Protein AF-A0A7V5LDD0-F1 (afdb_monomer)

Foldseek 3Di:
DDPDQDPDPVDPRCVLDDDDDDDPVDDQVNVQVVQVPDPSHPGDDDDPDPDDQDDFLAPCAVVFLQCVLQPLSLLVVQPLFDQLAEEEQLEAFAQQDDPPDTDGQPQALQAFAFLCQLQPVNPSDDDPVSQPQDDRVPPVQTSLTRAAEPVVSHSHSHQCAAPCRFLSNFLQFQQQGATNPNYFYGHSLNRHHYRIYRQFDRPPPVRDRHCSLVSLLRCLVSPNQEYFDADWDWDADDVVSLVSVVNSLVSNYQAFYEQFFQQEEAQDPPRTGIPPLPHPRYAYEFEDDSVREGDNRTYDYPSNLAYGHFAQGWGAGHPNDIDGHGGSSSRRSNVRSLLSSLCSVVVPDRNVRSSVLQQQQFDFSCVVYVVRPPHTGHGRSSLSSVQAAWDKDWDDKAKAWPADPGPRFQEAQTKIFIWIKMARAGSHAKFAQKKKAKDWDDPQKAWPAGMDTPGIGGHRGMDGDDDPGTTMIHGHNPDDWAKTWIWIWIDTDVHDIDIDIDIDTHGAFLEEEEAQQLPDDCVVVVCVVCSVDRRDYYYHYCNVHNDDDLVVLLVHQEYEYEQAADLQSADPVNLVSVVSSVVSVHHYDYDYPCPCVRCVPDPSVVPPD

Nearest PDB structures (foldseek):
  1ak9-assembly1_A  TM=8.901E-01  e=6.822E-19  Bacillus amyloliquefaciens
  1sub-assembly1_A  TM=8.784E-01  e=2.883E-19  Bacillus amyloliquefaciens
  6dwq-assembly1_A  TM=8.585E-01  e=5.422E-19  Bacillus licheniformis
  6pak-assembly2_B  TM=8.800E-01  e=3.820E-18  Bacillus subtilis subsp. subtilis str. 168
  1sue-assembly1_A  TM=8.900E-01  e=1.137E-17  Bacillus amyloliquefaciens

Secondary structure (DSSP, 8-state):
--S---SSTTS--GGG--PPP--TTS-HHHHHHHHHTSTT-S----------------TTGGG-HHHHHTTHHHHHTT----TT-EEEEEES-B-EE-SSS-EE-TTSTTTB---TTT-SS-SS---STT--SS-SS-SS-TT-BTEEETTTTBS--B-SSSSSTTHHHHHHHHHH--TTSSSS---TTTT-EEEEEE-B-TT-TT--B-SHHHHHHHHHHTT-SEEEE---EEEE--HHHHHHHHHHHHHT-EEEEE--SS--B---TTSEEEETTTSTTEEEEEEE-TTSPBPTT--B-TT--EEEE-SSEEEEETTTEEEEE-SHHHHHHHHHHHHHHHHTTSTT--HHHHHHHHHHSSEE-GGG-TTSTT--EE--HHHHHHTTS--EEEEEE--EEEES-SSSS--TT-EEE--EEEEE-TTSPPEEEEEEEEE---TTEEEEE-EEEEEEE-TT-EEE--TTSS-EEEE-TT--SEEEEEEEEEEETTTEEEEEEEEEEES--SEEEEE-SSS-S-HHHHHHHHHTTT--EEEEEHHHH-SPPHHHHHT-SEEEEE-TT-SS-S-HHHHHHHHHHHHTT-EEEEE-SSHHHHSTTSHHHHHH-

Solvent-accessible surface area (backbone atoms only — not comparable to full-atom values): 32652 Å² total; per-residue (Å²): 123,67,93,64,77,57,94,48,87,89,47,81,54,62,65,80,63,76,92,81,87,75,66,87,92,55,57,68,68,68,49,29,56,60,42,47,73,34,96,88,42,92,70,55,75,91,75,75,83,84,68,77,80,56,70,70,60,17,71,40,38,93,66,33,64,59,45,67,74,23,30,38,40,60,19,45,71,75,47,58,34,29,75,87,37,28,34,18,39,42,36,37,9,33,38,53,48,83,88,88,58,93,42,64,34,87,44,34,78,87,9,52,32,64,39,70,61,39,38,72,84,66,80,89,69,94,58,76,87,41,68,79,80,49,45,74,73,70,83,82,54,54,50,32,35,45,27,39,12,69,62,77,72,38,43,61,26,45,17,89,59,46,90,62,60,24,52,24,20,24,30,46,19,34,16,21,10,30,44,60,69,64,43,56,43,57,12,56,8,24,36,17,15,36,34,33,20,13,17,48,39,55,82,44,92,81,64,51,79,43,66,51,59,59,36,47,40,49,29,25,75,74,61,20,46,27,34,28,32,58,57,72,46,78,38,66,87,53,67,72,58,51,51,38,53,54,46,19,46,73,66,60,22,29,39,25,11,16,35,38,66,76,50,40,80,56,74,54,90,82,55,53,38,42,36,61,13,61,41,87,84,35,46,7,16,18,16,16,34,97,84,56,33,65,31,80,41,30,14,45,26,92,48,33,71,35,26,26,58,12,50,73,43,56,23,39,25,54,85,73,38,70,45,70,46,67,34,11,39,47,5,12,19,35,51,39,8,41,50,42,28,43,35,54,77,50,70,83,60,48,59,68,54,49,49,51,46,46,57,60,35,21,45,77,38,31,90,70,28,70,93,44,82,70,51,44,35,34,53,26,39,16,53,38,56,66,21,73,45,57,42,80,42,80,79,47,72,50,79,43,71,79,42,69,92,77,84,86,62,53,46,66,64,21,28,39,30,53,48,46,28,38,30,29,41,68,63,27,26,60,31,38,70,23,30,46,30,57,44,70,84,54,91,43,57,42,71,73,40,37,68,42,77,74,40,69,48,48,41,55,37,71,46,76,60,67,93,85,70,53,39,28,34,34,32,34,80,80,55,69,71,41,75,50,58,36,35,44,36,39,35,26,68,94,76,46,75,48,77,45,81,45,77,44,66,38,32,79,39,52,31,34,40,35,42,50,35,78,80,64,71,60,60,58,63,53,49,57,60,37,67,76,40,98,58,55,57,47,79,45,49,34,80,82,72,42,82,81,53,65,73,63,59,61,68,32,56,30,37,38,41,34,12,38,78,38,92,69,53,70,49,77,64,54,44,50,52,52,48,56,34,45,75,68,76,37,42,76,46,80,46,56,46,63,51,69,74,74,43,55,87,39,68,55,42,72,75,78,107

pLDDT: mean 86.65, std 11.61, range [41.25, 98.88]

Radius of gyration: 33.55 Å; Cα contacts (8 Å, |Δi|>4): 1405; chains: 1; bounding box: 67×55×103 Å

Mean predicted aligned error: 12.32 Å

Sequence (609 aa):
HMETTPDDPTIPDLSRYYYVYFPAEFGPLALIEAYEDCENVQFAEPVPIMMPCYIPNDTRYRNQWHLDHCNLPDAWDVSHGSDEVVIGIVDSGLDMDIDGWFTIHEDFPQNLWINPEEDIDHDGEITFDDWDGEDNDDNGYIDDFYGWNFTRNSNWPDDIWGAEDGHGTHVAGIASAATDNETGVSGAGFNCKLMITAHFDPQDPDGGVLRAYEGVEYCADNGADVINMSWGRFGGYINSHADAIAYAIRQGAILFAGAGNDSVEDNRHDRQHFYPCAYEGVIGVGASDSDDHKANFSTWGDYTDLIAPGVSILSTFPRNDYRIEQGTSMSSPFAAGIGALMLSVEPDLSPSELLEWMQRTAVDISDLNEDYPGIVYRVDAGYLLQSTKPKWELTEWRTIEVEGDGDGIIERNEVISIPATFSNLEGYADAHNVTVRLVNDDPFIHIRTGEINIGDIRNGEELDLWEDQYPTFHISGNSPIHYTTFSLVVNSDEDWEVVFELPMTIRQPNYLLVDDDNGGNFETFYESNLMERPIVHDIWHIADDGLPSQDFLDSYNYIVWETGNDESPLTGEEQVLISNYLDQDGYLLLSGQYIGNDIGGTDFHQNYL

Structure (mmCIF, N/CA/C/O backbone):
data_AF-A0A7V5LDD0-F1
#
_entry.id   AF-A0A7V5LDD0-F1
#
loop_
_atom_site.group_PDB
_atom_site.id
_atom_site.type_symbol
_atom_site.label_atom_id
_atom_site.label_alt_id
_atom_site.label_comp_id
_atom_site.label_asym_id
_atom_site.label_entity_id
_atom_site.label_seq_id
_atom_site.pdbx_PDB_ins_code
_atom_site.Cartn_x
_atom_site.Cartn_y
_atom_site.Cartn_z
_atom_site.occupancy
_atom_site.B_iso_or_equiv
_atom_site.auth_seq_id
_atom_site.auth_comp_id
_atom_site.auth_asym_id
_atom_site.auth_atom_id
_atom_site.pdbx_PDB_model_num
ATOM 1 N N . HIS A 1 1 ? 0.522 -25.612 29.974 1.00 42.91 1 HIS A N 1
ATOM 2 C CA . HIS A 1 1 ? 0.727 -24.450 30.861 1.00 42.91 1 HIS A CA 1
ATOM 3 C C . HIS A 1 1 ? 1.620 -24.821 32.039 1.00 42.91 1 HIS A C 1
ATOM 5 O O . HIS A 1 1 ? 1.765 -26.012 32.303 1.00 42.91 1 HIS A O 1
ATOM 11 N N . MET A 1 2 ? 2.270 -23.827 32.667 1.00 41.25 2 MET A N 1
ATOM 12 C CA . MET A 1 2 ? 3.144 -24.004 33.838 1.00 41.25 2 MET A CA 1
ATOM 13 C C . MET A 1 2 ? 2.415 -24.775 34.949 1.00 41.25 2 MET A C 1
ATOM 15 O O . MET A 1 2 ? 1.278 -24.461 35.278 1.00 41.25 2 MET A O 1
ATOM 19 N N . GLU A 1 3 ? 3.068 -25.801 35.501 1.00 47.44 3 GLU A N 1
ATOM 20 C CA . GLU A 1 3 ? 2.470 -26.781 36.427 1.00 47.44 3 GLU A CA 1
ATOM 21 C C . GLU A 1 3 ? 2.329 -26.283 37.877 1.00 47.44 3 GLU A C 1
ATOM 23 O O . GLU A 1 3 ? 2.033 -27.072 38.775 1.00 47.44 3 GLU A O 1
ATOM 28 N N . THR A 1 4 ? 2.583 -25.004 38.145 1.00 55.66 4 THR A N 1
ATOM 29 C CA . THR A 1 4 ? 2.699 -24.505 39.517 1.00 55.66 4 THR A CA 1
ATOM 30 C C . THR A 1 4 ? 1.872 -23.252 39.722 1.00 55.66 4 THR A C 1
ATOM 32 O O . THR A 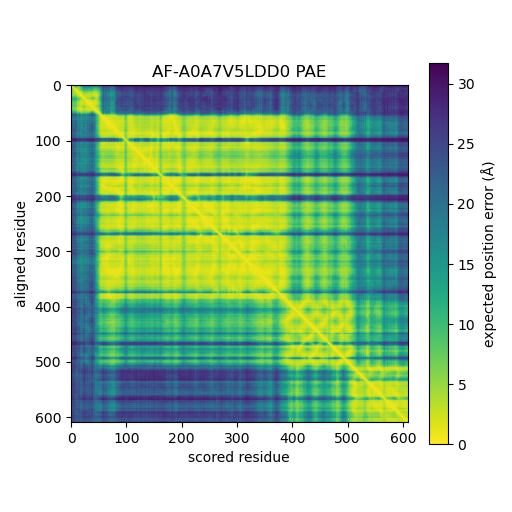1 4 ? 2.201 -22.199 39.179 1.00 55.66 4 THR A O 1
ATOM 35 N N . THR A 1 5 ? 0.846 -23.386 40.559 1.00 62.09 5 THR A N 1
ATOM 36 C CA . THR A 1 5 ? 0.141 -22.284 41.215 1.00 62.09 5 THR A CA 1
ATOM 37 C C . THR A 1 5 ? 1.171 -21.383 41.912 1.00 62.09 5 THR A C 1
ATOM 39 O O . THR A 1 5 ? 1.985 -21.907 42.683 1.00 62.09 5 THR A O 1
ATOM 42 N N . PRO A 1 6 ? 1.195 -20.068 41.646 1.00 61.16 6 PRO A N 1
ATOM 43 C CA . PRO A 1 6 ? 2.070 -19.143 42.358 1.00 61.16 6 PRO A CA 1
ATOM 44 C C . PRO A 1 6 ? 1.753 -19.134 43.863 1.00 61.16 6 PRO A C 1
ATOM 46 O O . PRO A 1 6 ? 0.590 -19.079 44.253 1.00 61.16 6 PRO A O 1
ATOM 49 N N . ASP A 1 7 ? 2.782 -19.173 44.718 1.00 68.19 7 ASP A N 1
ATOM 50 C CA . ASP A 1 7 ? 2.625 -19.004 46.178 1.00 68.19 7 ASP A CA 1
ATOM 51 C C . ASP A 1 7 ? 2.263 -17.551 46.559 1.00 68.19 7 ASP A C 1
ATOM 53 O O . ASP A 1 7 ? 1.817 -17.286 47.677 1.00 68.19 7 ASP A O 1
ATOM 57 N N . ASP A 1 8 ? 2.490 -16.612 45.637 1.00 65.75 8 ASP A N 1
ATOM 58 C CA . ASP A 1 8 ? 2.189 -15.192 45.777 1.00 65.75 8 ASP A CA 1
ATOM 59 C C . ASP A 1 8 ? 0.838 -14.878 45.107 1.00 65.75 8 ASP A C 1
ATOM 61 O O . ASP A 1 8 ? 0.734 -15.004 43.884 1.00 65.75 8 ASP A O 1
ATOM 65 N N . PRO A 1 9 ? -0.192 -14.468 45.869 1.00 60.22 9 PRO A N 1
ATOM 66 C CA . PRO A 1 9 ? -1.525 -14.192 45.336 1.00 60.22 9 PRO A CA 1
ATOM 67 C C . PRO A 1 9 ? -1.579 -12.956 44.425 1.00 60.22 9 PRO A C 1
ATOM 69 O O . PRO A 1 9 ? -2.586 -12.757 43.757 1.00 60.22 9 PRO A O 1
ATOM 72 N N . THR A 1 10 ? -0.521 -12.136 44.379 1.00 58.72 10 THR A N 1
ATOM 73 C CA . THR A 1 10 ? -0.421 -10.991 43.454 1.00 58.72 10 THR A CA 1
ATOM 74 C C . THR A 1 10 ? -0.032 -11.402 42.034 1.00 58.72 10 THR A C 1
ATOM 76 O O . THR A 1 10 ? -0.132 -10.602 41.107 1.00 58.72 10 THR A O 1
ATOM 79 N N . ILE A 1 11 ? 0.409 -12.649 41.843 1.00 58.47 11 ILE A N 1
ATOM 80 C CA . ILE A 1 11 ? 0.779 -13.182 40.536 1.00 58.47 11 ILE A CA 1
ATOM 81 C C . ILE A 1 11 ? -0.424 -13.957 39.985 1.00 58.47 11 ILE A C 1
ATOM 83 O O . ILE A 1 11 ? -0.829 -14.946 40.605 1.00 58.47 11 ILE A O 1
ATOM 87 N N . PRO A 1 12 ? -0.976 -13.573 38.818 1.00 65.31 12 PRO A N 1
ATOM 88 C CA . PRO A 1 12 ? -2.069 -14.306 38.195 1.00 65.31 12 PRO A CA 1
ATOM 89 C C . PRO A 1 12 ? -1.720 -15.787 38.035 1.00 65.31 12 PRO A C 1
ATOM 91 O O . PRO A 1 12 ? -0.698 -16.147 37.443 1.00 65.31 12 PRO A O 1
ATOM 94 N N . ASP A 1 13 ? -2.572 -16.665 38.564 1.00 79.25 13 ASP A N 1
ATOM 95 C CA . ASP A 1 13 ? -2.408 -18.105 38.386 1.00 79.25 13 ASP A CA 1
ATOM 96 C C . ASP A 1 13 ? -2.782 -18.511 36.955 1.00 79.25 13 ASP A C 1
ATOM 98 O O . ASP A 1 13 ? -3.915 -18.903 36.661 1.00 79.25 13 ASP A O 1
ATOM 102 N N . LEU A 1 14 ? -1.788 -18.441 36.069 1.00 75.88 14 LEU A N 1
ATOM 103 C CA . LEU A 1 14 ? -1.900 -18.803 34.657 1.00 75.88 14 LEU A CA 1
ATOM 104 C C . LEU A 1 14 ? -2.227 -20.292 34.433 1.00 75.88 14 LEU A C 1
ATOM 106 O O . LEU A 1 14 ? -2.484 -20.688 33.298 1.00 75.88 14 LEU A O 1
ATOM 110 N N . SER A 1 15 ? -2.218 -21.139 35.475 1.00 78.38 15 SER A N 1
ATOM 111 C CA . SER A 1 15 ? -2.655 -22.541 35.366 1.00 78.38 15 SER A CA 1
ATOM 112 C C . SER A 1 15 ? -4.180 -22.694 35.269 1.00 78.38 15 SER A C 1
ATOM 114 O O . SER A 1 15 ? -4.666 -23.765 34.902 1.00 78.38 15 SER A O 1
ATOM 116 N N . ARG A 1 16 ? -4.931 -21.622 35.556 1.00 80.50 16 ARG A N 1
ATOM 117 C CA . ARG A 1 16 ? -6.397 -21.565 35.439 1.00 80.50 16 ARG A CA 1
ATOM 118 C C . ARG A 1 16 ? -6.887 -21.123 34.058 1.00 80.50 16 ARG A C 1
ATOM 120 O O . ARG A 1 16 ? -8.084 -21.191 33.805 1.00 80.50 16 ARG A O 1
ATOM 127 N N . TYR A 1 17 ? -5.976 -20.717 33.175 1.00 81.44 17 TYR A N 1
ATOM 128 C CA . TYR A 1 17 ? -6.282 -20.296 31.812 1.00 81.44 17 TYR A CA 1
ATOM 129 C C . TYR A 1 17 ? -6.118 -21.470 30.847 1.00 81.44 17 TYR A C 1
ATOM 131 O O . TYR A 1 17 ? -5.115 -22.192 30.885 1.00 81.44 17 TYR A O 1
ATOM 139 N N . TYR A 1 18 ? -7.101 -21.654 29.969 1.00 82.31 18 TYR A N 1
ATOM 140 C CA . TYR A 1 18 ? -7.125 -22.741 28.996 1.00 82.31 18 TYR A CA 1
ATOM 141 C C . TYR A 1 18 ? -7.363 -22.183 27.599 1.00 82.31 18 TYR A C 1
ATOM 143 O O . TYR A 1 18 ? -8.394 -21.573 27.342 1.00 82.31 18 TYR A O 1
ATOM 151 N N . TYR A 1 19 ? -6.440 -22.459 26.677 1.00 82.69 19 TYR A N 1
ATOM 152 C CA . TYR A 1 19 ? -6.694 -22.241 25.256 1.00 82.69 19 TYR A CA 1
ATOM 153 C C . TYR A 1 19 ? -7.599 -23.345 24.719 1.00 82.69 19 TYR A C 1
ATOM 155 O O . TYR A 1 19 ? -7.242 -24.529 24.753 1.00 82.69 19 TYR A O 1
ATOM 163 N N . VAL A 1 20 ? -8.755 -22.947 24.201 1.00 78.81 20 VAL A N 1
ATOM 164 C CA . VAL A 1 20 ? -9.669 -23.828 23.481 1.00 78.81 20 VAL A CA 1
ATOM 165 C C . VAL A 1 20 ? -9.534 -23.533 21.994 1.00 78.81 20 VAL A C 1
ATOM 167 O O . VAL A 1 20 ? -9.829 -22.435 21.542 1.00 78.81 20 VAL A O 1
ATOM 170 N N . TYR A 1 21 ? -9.096 -24.532 21.232 1.00 77.12 21 TYR A N 1
ATOM 171 C CA . TYR A 1 21 ? -9.071 -24.464 19.774 1.00 77.12 21 TYR A CA 1
ATOM 172 C C . TYR A 1 21 ? -10.364 -25.062 19.227 1.00 77.12 21 TYR A C 1
ATOM 174 O O . TYR A 1 21 ? -10.764 -26.156 19.638 1.00 77.12 21 TYR A O 1
ATOM 182 N N . PHE A 1 22 ? -10.993 -24.367 18.288 1.00 74.38 22 PHE A N 1
ATOM 183 C CA . PHE A 1 22 ? -12.265 -24.756 17.691 1.00 74.38 22 PHE A CA 1
ATOM 184 C C . PHE A 1 22 ? -12.184 -24.737 16.156 1.00 74.38 22 PHE A C 1
ATOM 186 O O . PHE A 1 22 ? -11.354 -24.022 15.595 1.00 74.38 22 PHE A O 1
ATOM 193 N N . PRO A 1 23 ? -12.996 -25.550 15.453 1.00 73.38 23 PRO A N 1
ATOM 194 C CA . PRO A 1 23 ? -13.089 -25.488 13.995 1.00 73.38 23 PRO A CA 1
ATOM 195 C C . PRO A 1 23 ? -13.648 -24.140 13.515 1.00 73.38 23 PRO A C 1
ATOM 197 O O . PRO A 1 23 ? -14.540 -23.589 14.154 1.00 73.38 23 PRO A O 1
ATOM 200 N N . ALA A 1 24 ? -13.183 -23.662 12.356 1.00 66.44 24 ALA A N 1
ATOM 201 C CA . ALA A 1 24 ? -13.556 -22.358 11.784 1.00 66.44 24 ALA A CA 1
ATOM 202 C C . ALA A 1 24 ? -15.063 -22.184 11.500 1.00 66.44 24 ALA A C 1
ATOM 204 O O . ALA A 1 24 ? -15.543 -21.070 11.341 1.00 66.44 24 ALA A O 1
ATOM 205 N N . GLU A 1 25 ? -15.825 -23.278 11.446 1.00 69.88 25 GLU A N 1
ATOM 206 C CA . GLU A 1 25 ? -17.283 -23.253 11.281 1.00 69.88 25 GLU A CA 1
ATOM 207 C C . GLU A 1 25 ? -18.056 -22.742 12.514 1.00 69.88 25 GLU A C 1
ATOM 209 O O . GLU A 1 25 ? -19.258 -22.493 12.414 1.00 69.88 25 GLU A O 1
ATOM 214 N N . PHE A 1 26 ? -17.397 -22.588 13.668 1.00 62.38 26 PHE A N 1
ATOM 215 C CA . PHE A 1 26 ? -17.985 -22.009 14.875 1.00 62.38 26 PHE A CA 1
ATOM 216 C C . PHE A 1 26 ? -17.498 -20.570 15.055 1.00 62.38 26 PHE A C 1
ATOM 218 O O . PHE A 1 26 ? -16.305 -20.332 15.232 1.00 62.38 26 PHE A O 1
ATOM 225 N N . GLY A 1 27 ? -18.430 -19.614 15.031 1.00 61.78 27 GLY A N 1
ATOM 226 C CA . GLY A 1 27 ? -18.115 -18.211 15.292 1.00 61.78 27 GLY A CA 1
ATOM 227 C C . GLY A 1 27 ? -17.629 -18.004 16.737 1.00 61.78 27 GLY A C 1
ATOM 228 O O . GLY A 1 27 ? -18.219 -18.591 17.650 1.00 61.78 27 GLY A O 1
ATOM 229 N N . PRO A 1 28 ? -16.591 -17.176 16.967 1.00 65.88 28 PRO A N 1
ATOM 230 C CA . PRO A 1 28 ? -15.986 -16.986 18.287 1.00 65.88 28 PRO A CA 1
ATOM 231 C C . PRO A 1 28 ? -16.991 -16.499 19.340 1.00 65.88 28 PRO A C 1
ATOM 233 O O . PRO A 1 28 ? -16.992 -17.022 20.449 1.00 65.88 28 PRO A O 1
ATOM 236 N N . LEU A 1 29 ? -17.909 -15.597 18.975 1.00 62.38 29 LEU A N 1
ATOM 237 C CA . LEU A 1 29 ? -18.942 -15.075 19.883 1.00 62.38 29 LEU A CA 1
ATOM 238 C C . LEU A 1 29 ? -19.888 -16.169 20.404 1.00 62.38 29 LEU A C 1
ATOM 240 O O . LEU A 1 29 ? -20.125 -16.266 21.602 1.00 62.38 29 LEU A O 1
ATOM 244 N N . ALA A 1 30 ? -20.359 -17.062 19.527 1.00 69.81 30 ALA A N 1
ATOM 245 C CA . ALA A 1 30 ? -21.252 -18.157 19.922 1.00 69.81 30 ALA A CA 1
ATOM 246 C C . ALA A 1 30 ? -20.560 -19.193 20.828 1.00 69.81 30 ALA A C 1
ATOM 248 O O . ALA A 1 30 ? -21.212 -19.906 21.591 1.00 69.81 30 ALA A O 1
ATOM 249 N N . LEU A 1 31 ? -19.234 -19.317 20.720 1.00 75.19 31 LEU A N 1
ATOM 250 C CA . LEU A 1 31 ? -18.444 -20.172 21.602 1.00 75.19 31 LEU A CA 1
ATOM 251 C C . LEU A 1 31 ? -18.191 -19.515 22.953 1.00 75.19 31 LEU A C 1
ATOM 253 O O . LEU A 1 31 ? -18.279 -20.214 23.958 1.00 75.19 31 LEU A O 1
ATOM 257 N N . ILE A 1 32 ? -17.900 -18.213 22.976 1.00 77.06 32 ILE A N 1
ATOM 258 C CA . ILE A 1 32 ? -17.763 -17.429 24.208 1.00 77.06 32 ILE A CA 1
ATOM 259 C C . ILE A 1 32 ? -19.035 -17.575 25.047 1.00 77.06 32 ILE A C 1
ATOM 261 O O . ILE A 1 32 ? -18.952 -18.101 26.155 1.00 77.06 32 ILE A O 1
ATOM 265 N N . GLU A 1 33 ? -20.203 -17.297 24.457 1.00 73.31 33 GLU A N 1
ATOM 266 C CA . GLU A 1 33 ? -21.515 -17.428 25.112 1.00 73.31 33 GLU A CA 1
ATOM 267 C C . GLU A 1 33 ? -21.718 -18.836 25.710 1.00 73.31 33 GLU A C 1
ATOM 269 O O . GLU A 1 33 ? -22.075 -19.008 26.876 1.00 73.31 33 GLU A O 1
ATOM 274 N N . ALA A 1 34 ? -21.401 -19.887 24.944 1.00 79.62 34 ALA A N 1
ATOM 275 C CA . ALA A 1 34 ? -21.541 -21.266 25.412 1.00 79.62 34 ALA A CA 1
ATOM 276 C C . ALA A 1 34 ? -20.571 -21.640 26.551 1.00 79.62 34 ALA A C 1
ATOM 278 O O . ALA A 1 34 ? -20.884 -22.514 27.371 1.00 79.62 34 ALA A O 1
ATOM 279 N N . TYR A 1 35 ? -19.375 -21.045 26.584 1.00 81.06 35 TYR A N 1
ATOM 280 C CA . TYR A 1 35 ? -18.393 -21.287 27.639 1.00 81.06 35 TYR A CA 1
ATOM 281 C C . TYR A 1 35 ? -18.711 -20.501 28.906 1.00 81.06 35 TYR A C 1
ATOM 283 O O . TYR A 1 35 ? -18.534 -21.053 29.990 1.00 81.06 35 TYR A O 1
ATOM 291 N N . GLU A 1 36 ? -19.223 -19.281 28.794 1.00 81.06 36 GLU A N 1
ATOM 292 C CA . GLU A 1 36 ? -19.649 -18.470 29.940 1.00 81.06 36 GLU A CA 1
ATOM 293 C C . GLU A 1 36 ? -20.846 -19.081 30.680 1.00 81.06 36 GLU A C 1
ATOM 295 O O . GLU A 1 36 ? -20.926 -19.008 31.906 1.00 81.06 36 GLU A O 1
ATOM 300 N N . ASP A 1 37 ? -21.698 -19.830 29.976 1.00 83.00 37 ASP A N 1
ATOM 301 C CA . ASP A 1 37 ? -22.783 -20.625 30.568 1.00 83.00 37 ASP A CA 1
ATOM 302 C C . ASP A 1 37 ? -22.298 -21.818 31.428 1.00 83.00 37 ASP A C 1
ATOM 304 O O . ASP A 1 37 ? -23.085 -22.486 32.117 1.00 83.00 37 ASP A O 1
ATOM 308 N N . CYS A 1 38 ? -21.002 -22.145 31.405 1.00 80.69 38 CYS A N 1
ATOM 309 C CA . CYS A 1 38 ? -20.453 -23.249 32.184 1.00 80.69 38 CYS A CA 1
ATOM 310 C C . CYS A 1 38 ? -20.112 -22.817 33.618 1.00 80.69 38 CYS A C 1
ATOM 312 O O . CYS A 1 38 ? -19.218 -22.016 33.842 1.00 80.69 38 CYS A O 1
ATOM 314 N N . GLU A 1 39 ? -20.685 -23.500 34.617 1.00 85.06 39 GLU A N 1
ATOM 315 C CA . GLU A 1 39 ? -20.507 -23.228 36.064 1.00 85.06 39 GLU A CA 1
ATOM 316 C C . GLU A 1 39 ? -19.039 -23.163 36.561 1.00 85.06 39 GLU A C 1
ATOM 318 O O . GLU A 1 39 ? -18.774 -22.661 37.649 1.00 85.06 39 GLU A O 1
ATOM 323 N N . ASN A 1 40 ? -18.075 -23.689 35.793 1.00 84.75 40 ASN A N 1
ATOM 324 C CA . ASN A 1 40 ? -16.648 -23.694 36.145 1.00 84.75 40 ASN A CA 1
ATOM 325 C C . ASN A 1 40 ? -15.788 -22.739 35.294 1.00 84.75 40 ASN A C 1
ATOM 327 O O . ASN A 1 40 ? -14.562 -22.803 35.388 1.00 84.75 40 ASN A O 1
ATOM 331 N N . VAL A 1 41 ? -16.397 -21.913 34.444 1.00 78.88 41 VAL A N 1
ATOM 332 C CA . VAL A 1 41 ? -15.716 -20.918 33.610 1.00 78.88 41 VAL A CA 1
ATOM 333 C C . VAL A 1 41 ? -16.003 -19.547 34.206 1.00 78.88 41 VAL A C 1
ATOM 335 O O . VAL A 1 41 ? -17.149 -19.220 34.484 1.00 78.88 41 VAL A O 1
ATOM 338 N N . GLN A 1 42 ? -14.949 -18.780 34.479 1.00 75.94 42 GLN A N 1
ATOM 339 C CA . GLN A 1 42 ? -15.084 -17.449 35.076 1.00 75.94 42 GLN A CA 1
ATOM 340 C C . GLN A 1 42 ? -15.334 -16.371 34.013 1.00 75.94 42 GLN A C 1
ATOM 342 O O . GLN A 1 42 ? -16.061 -15.425 34.280 1.00 75.94 42 GLN A O 1
ATOM 347 N N . PHE A 1 43 ? -14.724 -16.528 32.838 1.00 75.69 43 PHE A N 1
ATOM 348 C CA . PHE A 1 43 ? -14.923 -15.716 31.640 1.00 75.69 43 PHE A CA 1
ATOM 349 C C . PHE A 1 43 ? -14.430 -16.508 30.425 1.00 75.69 43 PHE A C 1
ATOM 351 O O . PHE A 1 43 ? -13.596 -17.417 30.569 1.00 75.69 43 PHE A O 1
ATOM 358 N N . ALA A 1 44 ? -14.927 -16.162 29.243 1.00 80.44 44 ALA A N 1
ATOM 359 C CA . ALA A 1 44 ? -14.361 -16.593 27.976 1.00 80.44 44 ALA A CA 1
ATOM 360 C C . ALA A 1 44 ? -14.151 -15.359 27.098 1.00 80.44 44 ALA A C 1
ATOM 362 O O . ALA A 1 44 ? -15.020 -14.509 26.995 1.00 80.44 44 ALA A O 1
ATOM 363 N N . GLU A 1 45 ? -12.990 -15.248 26.467 1.00 69.25 45 GLU A N 1
ATOM 364 C CA . GLU A 1 45 ? -12.650 -14.087 25.645 1.00 69.25 45 GLU A CA 1
ATOM 365 C C . GLU A 1 45 ? -11.972 -14.549 24.353 1.00 69.25 45 GLU A C 1
ATOM 367 O O . GLU A 1 45 ? -11.317 -15.605 24.337 1.00 69.25 45 GLU A O 1
ATOM 372 N N . PRO A 1 46 ? -12.118 -13.799 23.249 1.00 69.12 46 PRO A N 1
ATOM 373 C CA . PRO A 1 46 ? -11.377 -14.101 22.044 1.00 69.12 46 PRO A CA 1
ATOM 374 C C . PRO A 1 46 ? -9.912 -13.750 22.295 1.00 69.12 46 PRO A C 1
ATOM 376 O O . PRO A 1 46 ? -9.558 -12.591 22.487 1.00 69.12 46 PRO A O 1
ATOM 379 N N . VAL A 1 47 ? -9.038 -14.754 22.258 1.00 67.56 47 VAL A N 1
ATOM 380 C CA . VAL A 1 47 ? -7.603 -14.490 22.156 1.00 67.56 47 VAL A CA 1
ATOM 381 C C . VAL A 1 47 ? -7.266 -14.428 20.670 1.00 67.56 47 VAL A C 1
ATOM 383 O O . VAL A 1 47 ? -7.318 -15.476 20.013 1.00 67.56 47 VAL A O 1
ATOM 386 N N . PRO A 1 48 ? -6.940 -13.246 20.114 1.00 58.28 48 PRO A N 1
ATOM 387 C CA . PRO A 1 48 ? -6.503 -13.168 18.733 1.00 58.28 48 PRO A CA 1
ATOM 388 C C . PRO A 1 48 ? -5.260 -14.038 18.558 1.00 58.28 48 PRO A C 1
ATOM 390 O O . PRO A 1 48 ? -4.398 -14.127 19.441 1.00 58.28 48 PRO A O 1
ATOM 393 N N . ILE A 1 49 ? -5.170 -14.718 17.416 1.00 58.72 49 ILE A N 1
ATOM 394 C CA . ILE A 1 49 ? -3.947 -15.430 17.063 1.00 58.72 49 ILE A CA 1
ATOM 395 C C . ILE A 1 49 ? -2.882 -14.357 16.861 1.00 58.72 49 ILE A C 1
ATOM 397 O O . ILE A 1 49 ? -2.888 -13.649 15.861 1.00 58.72 49 ILE A O 1
ATOM 401 N N . MET A 1 50 ? -1.985 -14.232 17.837 1.00 44.44 50 MET A N 1
ATOM 402 C CA . MET A 1 50 ? -0.801 -13.391 17.722 1.00 44.44 50 MET A CA 1
ATOM 403 C C . MET A 1 50 ? 0.087 -14.005 16.641 1.00 44.44 50 MET A C 1
ATOM 405 O O . MET A 1 50 ? 0.815 -14.969 16.898 1.00 44.44 50 MET A O 1
ATOM 409 N N . MET A 1 51 ? -0.027 -13.496 15.420 1.00 45.59 51 MET A N 1
ATOM 410 C CA . MET A 1 51 ? 0.845 -13.884 14.324 1.00 45.59 51 MET A CA 1
ATOM 411 C C . MET A 1 51 ? 2.131 -13.057 14.421 1.00 45.59 51 MET A C 1
ATOM 413 O O . MET A 1 51 ? 2.069 -11.869 14.742 1.00 45.59 51 MET A O 1
ATOM 417 N N . PRO A 1 52 ? 3.315 -13.667 14.241 1.00 51.09 52 PRO A N 1
ATOM 418 C CA . PRO A 1 52 ? 4.503 -12.865 13.988 1.00 51.09 52 PRO A CA 1
ATOM 419 C C . PRO A 1 52 ? 4.233 -12.019 12.739 1.00 51.09 52 PRO A C 1
ATOM 421 O O . PRO A 1 52 ? 3.682 -12.562 11.784 1.00 51.09 52 PRO A O 1
ATOM 424 N N . CYS A 1 53 ? 4.622 -10.738 12.750 1.00 58.31 53 CYS A N 1
ATOM 425 C CA . CYS A 1 53 ? 4.635 -9.911 11.540 1.00 58.31 53 CYS A CA 1
ATOM 426 C C . CYS A 1 53 ? 5.278 -10.723 10.414 1.00 58.31 53 CYS A C 1
ATOM 428 O O . CYS A 1 53 ? 6.314 -11.368 10.648 1.00 58.31 53 CYS A O 1
ATOM 430 N N . TYR A 1 54 ? 4.640 -10.754 9.248 1.00 76.50 54 TYR A N 1
ATOM 431 C CA . TYR A 1 54 ? 5.109 -11.571 8.146 1.00 76.50 54 TYR A CA 1
ATOM 432 C C . TYR A 1 54 ? 6.538 -11.172 7.742 1.00 76.50 54 TYR A C 1
ATOM 434 O O . TYR A 1 54 ? 6.870 -10.001 7.583 1.00 76.50 54 TYR A O 1
ATOM 442 N N . ILE A 1 55 ? 7.425 -12.162 7.628 1.00 82.50 55 ILE A N 1
ATOM 443 C CA . ILE A 1 55 ? 8.803 -11.975 7.166 1.00 82.50 55 ILE A CA 1
ATOM 444 C C . ILE A 1 55 ? 9.016 -12.996 6.053 1.00 82.50 55 ILE A C 1
ATOM 446 O O . ILE A 1 55 ? 8.974 -14.193 6.363 1.00 82.50 55 ILE A O 1
ATOM 450 N N . PRO A 1 56 ? 9.293 -12.557 4.815 1.00 89.06 56 PRO A N 1
ATOM 451 C CA . PRO A 1 56 ? 9.608 -13.472 3.734 1.00 89.06 56 PRO A CA 1
ATOM 452 C C . PRO A 1 56 ? 10.779 -14.396 4.070 1.00 89.06 56 PRO A C 1
ATOM 454 O O . PRO A 1 56 ? 11.728 -14.030 4.779 1.00 89.06 56 PRO A O 1
ATOM 457 N N . ASN A 1 57 ? 10.726 -15.614 3.547 1.00 92.19 57 ASN A N 1
ATOM 458 C CA . ASN A 1 57 ? 11.741 -16.638 3.766 1.00 92.19 57 ASN A CA 1
ATOM 459 C C . ASN A 1 57 ? 13.003 -16.461 2.886 1.00 92.19 57 ASN A C 1
ATOM 461 O O . ASN A 1 57 ? 13.967 -17.222 3.042 1.00 92.19 57 ASN A O 1
ATOM 465 N N . ASP A 1 58 ? 13.023 -15.433 2.030 1.00 97.12 58 ASP A N 1
ATOM 466 C CA . ASP A 1 58 ? 14.093 -15.125 1.080 1.00 97.12 58 ASP A CA 1
ATOM 467 C C . ASP A 1 58 ? 15.435 -14.854 1.779 1.00 97.12 58 ASP A C 1
ATOM 469 O O . ASP A 1 58 ? 15.551 -14.147 2.790 1.00 97.12 58 ASP A O 1
ATOM 473 N N . THR A 1 59 ? 16.514 -15.414 1.230 1.00 97.00 59 THR A N 1
ATOM 474 C CA . THR A 1 59 ? 17.807 -15.489 1.938 1.00 97.00 59 THR A CA 1
ATOM 475 C C . THR A 1 59 ? 18.475 -14.134 2.170 1.00 97.00 59 THR A C 1
ATOM 477 O O . THR A 1 59 ? 19.310 -14.008 3.078 1.00 97.00 59 THR A O 1
ATOM 480 N N . ARG A 1 60 ? 18.131 -13.124 1.363 1.00 97.06 60 ARG A N 1
ATOM 481 C CA . ARG A 1 60 ? 18.688 -11.766 1.414 1.00 97.06 60 ARG A CA 1
ATOM 482 C C . ARG A 1 60 ? 17.669 -10.703 1.816 1.00 97.06 60 ARG A C 1
ATOM 484 O O . ARG A 1 60 ? 18.072 -9.543 1.885 1.00 97.06 60 ARG A O 1
ATOM 491 N N . TYR A 1 61 ? 16.436 -11.069 2.184 1.00 95.81 61 TYR A N 1
ATOM 492 C CA . TYR A 1 61 ? 15.403 -10.134 2.661 1.00 95.81 61 TYR A CA 1
ATOM 493 C C . TYR A 1 61 ? 15.952 -9.133 3.693 1.00 95.81 61 TYR A C 1
ATOM 495 O O . TYR A 1 61 ? 15.853 -7.919 3.547 1.00 95.81 61 TYR A O 1
ATOM 503 N N . ARG A 1 62 ? 16.690 -9.630 4.697 1.00 94.81 62 ARG A N 1
ATOM 504 C CA . ARG A 1 62 ? 17.286 -8.807 5.773 1.00 94.81 62 ARG A CA 1
ATOM 505 C C . ARG A 1 62 ? 18.347 -7.801 5.310 1.00 94.81 62 ARG A C 1
ATOM 507 O O . ARG A 1 62 ? 18.868 -7.040 6.124 1.00 94.81 62 ARG A O 1
ATOM 514 N N . ASN A 1 63 ? 18.756 -7.845 4.046 1.00 97.00 63 ASN A N 1
ATOM 515 C CA . ASN A 1 63 ? 19.664 -6.880 3.439 1.00 97.00 63 ASN A CA 1
ATOM 516 C C . ASN A 1 63 ? 18.927 -5.799 2.626 1.00 97.00 63 ASN A C 1
ATOM 518 O O . ASN A 1 63 ? 19.574 -4.853 2.175 1.00 97.00 63 ASN A O 1
ATOM 522 N N . GLN A 1 64 ? 17.606 -5.900 2.476 1.00 97.75 64 GLN A N 1
ATOM 523 C CA . GLN A 1 64 ? 16.748 -4.949 1.773 1.00 97.75 64 GLN A CA 1
ATOM 524 C C . GLN A 1 64 ? 16.060 -3.997 2.758 1.00 97.75 64 GLN A C 1
ATOM 526 O O . GLN A 1 64 ? 14.866 -4.087 3.016 1.00 97.75 64 GLN A O 1
ATOM 531 N N . TRP A 1 65 ? 16.828 -3.044 3.296 1.00 97.56 65 TRP A N 1
ATOM 532 C CA . TRP A 1 65 ? 16.336 -2.067 4.282 1.00 97.56 65 TRP A CA 1
ATOM 533 C C . TRP A 1 65 ? 15.062 -1.324 3.843 1.00 97.56 65 TRP A C 1
ATOM 535 O O . TRP A 1 65 ? 14.251 -0.944 4.679 1.00 97.56 65 TRP A O 1
ATOM 545 N N . HIS A 1 66 ? 14.901 -1.118 2.535 1.00 97.81 66 HIS A N 1
ATOM 546 C CA . HIS A 1 66 ? 13.802 -0.364 1.944 1.00 97.81 66 HIS A CA 1
ATOM 547 C C . HIS A 1 66 ? 12.437 -1.038 2.128 1.00 97.81 66 HIS A C 1
ATOM 549 O O . HIS A 1 66 ? 11.436 -0.329 2.162 1.00 97.81 66 HIS A O 1
ATOM 555 N N . LEU A 1 67 ? 12.391 -2.369 2.279 1.00 97.56 67 LEU A N 1
ATOM 556 C CA . LEU A 1 67 ? 11.146 -3.114 2.485 1.00 97.56 67 LEU A CA 1
ATOM 557 C C . LEU A 1 67 ? 10.539 -2.788 3.852 1.00 97.56 67 LEU A C 1
ATOM 559 O O . LEU A 1 67 ? 9.410 -2.310 3.923 1.00 97.56 67 LEU A O 1
ATOM 563 N N . ASP A 1 68 ? 11.325 -2.957 4.920 1.00 94.56 68 ASP A N 1
ATOM 564 C CA . ASP A 1 68 ? 10.907 -2.616 6.285 1.00 94.56 68 ASP A CA 1
ATOM 565 C C . ASP A 1 68 ? 10.627 -1.113 6.411 1.00 94.56 68 ASP A C 1
ATOM 567 O O . ASP A 1 68 ? 9.653 -0.706 7.032 1.00 94.56 68 ASP A O 1
ATOM 571 N N . HIS A 1 69 ? 11.463 -0.271 5.793 1.00 95.69 69 HIS A N 1
ATOM 572 C CA . HIS A 1 69 ? 11.320 1.183 5.894 1.00 95.69 69 HIS A CA 1
ATOM 573 C C . HIS A 1 69 ? 9.996 1.679 5.297 1.00 95.69 69 HIS A C 1
ATOM 575 O O . HIS A 1 69 ? 9.419 2.640 5.799 1.00 95.69 69 HIS A O 1
ATOM 581 N N . CYS A 1 70 ? 9.500 1.042 4.232 1.00 96.94 70 CYS A N 1
ATOM 582 C CA . CYS A 1 70 ? 8.205 1.320 3.591 1.00 96.94 70 CYS A CA 1
ATOM 583 C C . CYS A 1 70 ? 7.065 0.403 4.074 1.00 96.94 70 CYS A C 1
ATOM 585 O O . CYS A 1 70 ? 6.040 0.336 3.398 1.00 96.94 70 CYS A O 1
ATOM 587 N N . ASN A 1 71 ? 7.229 -0.287 5.209 1.00 95.25 71 ASN A N 1
ATOM 588 C CA . ASN A 1 71 ? 6.215 -1.151 5.827 1.00 95.25 71 ASN A CA 1
ATOM 589 C C . ASN A 1 71 ? 5.650 -2.239 4.888 1.00 95.25 71 ASN A C 1
ATOM 591 O O . ASN A 1 71 ? 4.466 -2.561 4.946 1.00 95.25 71 ASN A O 1
ATOM 595 N N . LEU A 1 72 ? 6.478 -2.827 4.014 1.00 96.00 72 LEU A N 1
ATOM 596 C CA . LEU A 1 72 ? 6.037 -3.934 3.150 1.00 96.00 72 LEU A CA 1
ATOM 597 C C . LEU A 1 72 ? 5.549 -5.168 3.931 1.00 96.00 72 LEU A C 1
ATOM 599 O O . LEU A 1 72 ? 4.539 -5.724 3.516 1.00 96.00 72 LEU A O 1
ATOM 603 N N . PRO A 1 73 ? 6.167 -5.588 5.056 1.00 93.12 73 PRO A N 1
ATOM 604 C CA . PRO A 1 73 ? 5.626 -6.659 5.902 1.00 93.12 73 PRO A CA 1
ATOM 605 C C . PRO A 1 73 ? 4.157 -6.475 6.282 1.00 93.12 73 PRO A C 1
ATOM 607 O O . PRO A 1 73 ? 3.353 -7.385 6.109 1.00 93.12 73 PRO A O 1
ATOM 610 N N . ASP A 1 74 ? 3.804 -5.268 6.718 1.00 89.69 74 ASP A N 1
ATOM 611 C CA . ASP A 1 74 ? 2.445 -4.904 7.119 1.00 89.69 74 ASP A CA 1
ATOM 612 C C . ASP A 1 74 ? 1.481 -4.868 5.921 1.00 89.69 74 ASP A C 1
ATOM 614 O O . ASP A 1 74 ? 0.283 -5.107 6.075 1.00 89.69 74 ASP A O 1
ATOM 618 N N . ALA A 1 75 ? 1.994 -4.568 4.722 1.00 93.12 75 ALA A N 1
ATOM 619 C CA . ALA A 1 75 ? 1.243 -4.651 3.471 1.00 93.12 75 ALA A CA 1
ATOM 620 C C . ALA A 1 75 ? 0.996 -6.113 3.068 1.00 93.12 75 ALA A C 1
ATOM 622 O O . ALA A 1 75 ? -0.093 -6.473 2.623 1.00 93.12 75 ALA A O 1
ATOM 623 N N . TRP A 1 76 ? 1.999 -6.969 3.260 1.00 94.31 76 TRP A N 1
ATOM 624 C CA . TRP A 1 76 ? 1.935 -8.391 2.943 1.00 94.31 76 TRP A CA 1
ATOM 625 C C . TRP A 1 76 ? 1.040 -9.183 3.896 1.00 94.31 76 TRP A C 1
ATOM 627 O O . TRP A 1 76 ? 0.432 -10.159 3.469 1.00 94.31 76 TRP A O 1
ATOM 637 N N . ASP A 1 77 ? 0.831 -8.701 5.123 1.00 88.25 77 ASP A N 1
ATOM 638 C CA . ASP A 1 77 ? -0.227 -9.211 6.006 1.00 88.25 77 ASP A CA 1
ATOM 639 C C . ASP A 1 77 ? -1.647 -9.007 5.417 1.00 88.25 77 ASP A C 1
ATOM 641 O O . ASP A 1 77 ? -2.581 -9.713 5.807 1.00 88.25 77 ASP A O 1
ATOM 645 N N . VAL A 1 78 ? -1.822 -8.072 4.468 1.00 87.44 78 VAL A N 1
ATOM 646 C CA . VAL A 1 78 ? -3.091 -7.817 3.756 1.00 87.44 78 VAL A CA 1
ATOM 647 C C . VAL A 1 78 ? -3.157 -8.563 2.421 1.00 87.44 78 VAL A C 1
ATOM 649 O O . VAL A 1 78 ? -4.157 -9.223 2.139 1.00 87.44 78 VAL A O 1
ATOM 652 N N . SER A 1 79 ? -2.118 -8.461 1.586 1.00 92.56 79 SER A N 1
ATOM 653 C CA . SER A 1 79 ? -2.060 -9.134 0.282 1.00 92.56 79 SER A CA 1
ATOM 654 C C . SER A 1 79 ? -0.641 -9.548 -0.088 1.00 92.56 79 SER A C 1
ATOM 656 O O . SER A 1 79 ? 0.300 -8.772 0.041 1.00 92.56 79 SER A O 1
ATOM 658 N N . HIS A 1 80 ? -0.497 -10.745 -0.654 1.00 95.50 80 HIS A N 1
ATOM 659 C CA . HIS A 1 80 ? 0.746 -11.211 -1.276 1.00 95.50 80 HIS A CA 1
ATOM 660 C C . HIS A 1 80 ? 0.784 -10.931 -2.790 1.00 95.50 80 HIS A C 1
ATOM 662 O O . HIS A 1 80 ? 1.491 -11.613 -3.528 1.00 95.50 80 HIS A O 1
ATOM 668 N N . GLY A 1 81 ? 0.011 -9.964 -3.286 1.00 96.25 81 GLY A N 1
ATOM 669 C CA . GLY A 1 81 ? -0.120 -9.710 -4.720 1.00 96.25 81 GLY A CA 1
ATOM 670 C C . GLY A 1 81 ? -0.987 -10.757 -5.424 1.00 96.25 81 GLY A C 1
ATOM 671 O O . GLY A 1 81 ? -1.529 -11.670 -4.800 1.00 96.25 81 GLY A O 1
ATOM 672 N N . SER A 1 82 ? -1.118 -10.623 -6.742 1.00 96.94 82 SER A N 1
ATOM 673 C CA . SER A 1 82 ? -1.906 -11.530 -7.578 1.00 96.94 82 SER A CA 1
ATOM 674 C C . SER A 1 82 ? -1.196 -11.777 -8.901 1.00 96.94 82 SER A C 1
ATOM 676 O O . SER A 1 82 ? -0.610 -10.862 -9.471 1.00 96.94 82 SER A O 1
ATOM 678 N N . ASP A 1 83 ? -1.287 -13.007 -9.395 1.00 95.69 83 ASP A N 1
ATOM 679 C CA . ASP A 1 83 ? -0.820 -13.403 -10.720 1.00 95.69 83 ASP A CA 1
ATOM 680 C C . ASP A 1 83 ? -1.631 -12.795 -11.876 1.00 95.69 83 ASP A C 1
ATOM 682 O O . ASP A 1 83 ? -1.164 -12.821 -13.012 1.00 95.69 83 ASP A O 1
ATOM 686 N N . GLU A 1 84 ? -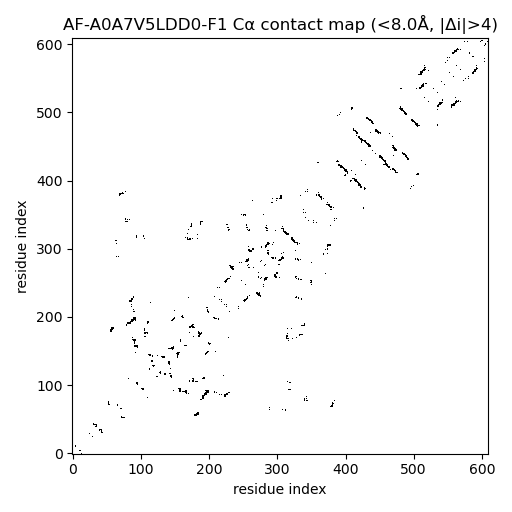2.795 -12.212 -11.585 1.00 96.69 84 GLU A N 1
ATOM 687 C CA . GLU A 1 84 ? -3.615 -11.459 -12.539 1.00 96.69 84 GLU A CA 1
ATOM 688 C C . GLU A 1 84 ? -3.120 -10.017 -12.730 1.00 96.69 84 GLU A C 1
ATOM 690 O O . GLU A 1 84 ? -3.503 -9.380 -13.704 1.00 96.69 84 GLU A O 1
ATOM 695 N N . VAL A 1 85 ? -2.276 -9.495 -11.826 1.00 98.50 85 VAL A N 1
ATOM 696 C CA . VAL A 1 85 ? -1.708 -8.144 -11.948 1.00 98.50 85 VAL A CA 1
ATOM 697 C C . VAL A 1 85 ? -0.346 -8.215 -12.629 1.00 98.50 85 VAL A C 1
ATOM 699 O O . VAL A 1 85 ? 0.596 -8.829 -12.113 1.00 98.50 85 VAL A O 1
ATOM 702 N N . VAL A 1 86 ? -0.216 -7.545 -13.772 1.00 98.69 86 VAL A N 1
ATOM 703 C CA . VAL A 1 86 ? 0.972 -7.586 -14.627 1.00 98.69 86 VAL A CA 1
ATOM 704 C C . VAL A 1 86 ? 1.720 -6.251 -14.611 1.00 98.69 86 VAL A C 1
ATOM 706 O O . VAL A 1 86 ? 1.184 -5.185 -14.909 1.00 98.69 86 VAL A O 1
ATOM 709 N N . ILE A 1 87 ? 3.016 -6.321 -14.310 1.00 98.88 87 ILE A N 1
ATOM 710 C CA . ILE A 1 87 ? 3.962 -5.209 -14.314 1.00 98.88 87 ILE A CA 1
ATOM 711 C C . ILE A 1 87 ? 4.834 -5.290 -15.574 1.00 98.88 87 ILE A C 1
ATOM 713 O O . ILE A 1 87 ? 5.713 -6.144 -15.699 1.00 98.88 87 ILE A O 1
ATOM 717 N N . GLY A 1 88 ? 4.635 -4.361 -16.503 1.00 98.69 88 GLY A N 1
ATOM 718 C CA . GLY A 1 88 ? 5.506 -4.139 -17.650 1.00 98.69 88 GLY A CA 1
ATOM 719 C C . GLY A 1 88 ? 6.823 -3.476 -17.243 1.00 98.69 88 GLY A C 1
ATOM 720 O O . GLY A 1 88 ? 6.843 -2.339 -16.769 1.00 98.69 88 GLY A O 1
ATOM 721 N N . ILE A 1 89 ? 7.946 -4.153 -17.467 1.00 98.25 89 ILE A N 1
ATOM 722 C CA . ILE A 1 89 ? 9.294 -3.605 -17.294 1.00 98.25 89 ILE A CA 1
ATOM 723 C C . ILE A 1 89 ? 9.818 -3.165 -18.661 1.00 98.25 89 ILE A C 1
ATOM 725 O O . ILE A 1 89 ? 10.221 -3.981 -19.494 1.00 98.25 89 ILE A O 1
ATOM 729 N N . VAL A 1 90 ? 9.807 -1.852 -18.900 1.00 96.69 90 VAL A N 1
ATOM 730 C CA . VAL A 1 90 ? 10.355 -1.244 -20.118 1.00 96.69 90 VAL A CA 1
ATOM 731 C C . VAL A 1 90 ? 11.783 -0.804 -19.843 1.00 96.69 90 VAL A C 1
ATOM 733 O O . VAL A 1 90 ? 12.001 0.315 -19.383 1.00 96.69 90 VAL A O 1
ATOM 736 N N . ASP A 1 91 ? 12.753 -1.688 -20.093 1.00 93.50 91 ASP A N 1
ATOM 737 C CA . ASP A 1 91 ? 14.149 -1.473 -19.690 1.00 93.50 91 ASP A CA 1
ATOM 738 C C . ASP A 1 91 ? 15.156 -2.194 -20.624 1.00 93.50 91 ASP A C 1
ATOM 740 O O . ASP A 1 91 ? 14.913 -2.332 -21.827 1.00 93.50 91 ASP A O 1
ATOM 744 N N . SER A 1 92 ? 16.324 -2.606 -20.124 1.00 89.88 92 SER A N 1
ATOM 745 C CA . SER A 1 92 ? 17.374 -3.295 -20.883 1.00 89.88 92 SER A CA 1
ATOM 746 C C . SER A 1 92 ? 17.125 -4.793 -21.095 1.00 89.88 92 SER A C 1
ATOM 748 O O . SER A 1 92 ? 17.839 -5.403 -21.888 1.00 89.88 92 SER A O 1
ATOM 750 N N . GLY A 1 93 ? 16.091 -5.362 -20.468 1.00 90.88 93 GLY A N 1
ATOM 751 C CA . GLY A 1 93 ? 15.733 -6.782 -20.526 1.00 90.88 93 GLY A CA 1
ATOM 752 C C . GLY A 1 93 ? 15.814 -7.459 -19.156 1.00 90.88 93 GLY A C 1
ATOM 753 O O . GLY A 1 93 ? 15.865 -6.790 -18.126 1.00 90.88 93 GLY A O 1
ATOM 754 N N . LEU A 1 94 ? 15.850 -8.791 -19.143 1.00 91.44 94 LEU A N 1
ATOM 755 C CA . LEU A 1 94 ? 16.042 -9.619 -17.948 1.00 91.44 94 LEU A CA 1
ATOM 756 C C . LEU A 1 94 ? 17.220 -10.592 -18.128 1.00 91.44 94 LEU A C 1
ATOM 758 O O . LEU A 1 94 ? 17.570 -10.969 -19.249 1.00 91.44 94 LEU A O 1
ATOM 762 N N . ASP A 1 95 ? 17.821 -11.045 -17.029 1.00 87.88 95 ASP A N 1
ATOM 763 C CA . ASP A 1 95 ? 18.807 -12.126 -17.021 1.00 87.88 95 ASP A CA 1
ATOM 764 C C . ASP A 1 95 ? 18.195 -13.448 -17.489 1.00 87.88 95 ASP A C 1
ATOM 766 O O . ASP A 1 95 ? 17.594 -14.215 -16.730 1.00 87.88 95 ASP A O 1
ATOM 770 N N . MET A 1 96 ? 18.378 -13.691 -18.779 1.00 80.94 96 MET A N 1
ATOM 771 C CA . MET A 1 96 ? 17.954 -14.885 -19.485 1.00 80.94 96 MET A CA 1
ATOM 772 C C . MET A 1 96 ? 19.193 -15.472 -20.195 1.00 80.94 96 MET A C 1
ATOM 774 O O . MET A 1 96 ? 19.331 -15.319 -21.413 1.00 80.94 96 MET A O 1
ATOM 778 N N . ASP A 1 97 ? 20.152 -16.057 -19.446 1.00 66.25 97 ASP A N 1
ATOM 779 C CA . ASP A 1 97 ? 21.488 -16.387 -19.987 1.00 66.25 97 ASP A CA 1
ATOM 780 C C . ASP A 1 97 ? 21.533 -17.553 -20.977 1.00 66.25 97 ASP A C 1
ATOM 782 O O . ASP A 1 97 ? 20.894 -18.602 -20.858 1.00 66.25 97 ASP A O 1
ATOM 786 N N . ILE A 1 98 ? 22.383 -17.270 -21.962 1.00 48.09 98 ILE A N 1
ATOM 787 C CA . ILE A 1 98 ? 22.694 -17.833 -23.256 1.00 48.09 98 ILE A CA 1
ATOM 788 C C . ILE A 1 98 ? 24.177 -18.239 -23.217 1.00 48.09 98 ILE A C 1
ATOM 790 O O . ILE A 1 98 ? 25.089 -17.453 -23.449 1.00 48.09 98 ILE A O 1
ATOM 794 N N . ASP A 1 99 ? 24.401 -19.537 -23.023 1.00 43.69 99 ASP A N 1
ATOM 795 C CA . ASP A 1 99 ? 25.602 -20.277 -23.453 1.00 43.69 99 ASP A CA 1
ATOM 796 C C . ASP A 1 99 ? 25.189 -21.657 -24.028 1.00 43.69 99 ASP A C 1
ATOM 798 O O . ASP A 1 99 ? 25.916 -22.656 -23.994 1.00 43.69 99 ASP A O 1
ATOM 802 N N . GLY A 1 100 ? 23.969 -21.715 -24.579 1.00 46.78 100 GLY A N 1
ATOM 803 C CA . GLY A 1 100 ? 23.377 -22.899 -25.209 1.00 46.78 100 GLY A CA 1
ATOM 804 C C . GLY A 1 100 ? 22.413 -23.713 -24.339 1.00 46.78 100 GLY A C 1
ATOM 805 O O . GLY A 1 100 ? 21.993 -24.776 -24.794 1.00 46.78 100 GLY A O 1
ATOM 806 N N . TRP A 1 101 ? 22.055 -23.242 -23.137 1.00 52.53 101 TRP A N 1
ATOM 807 C CA . TRP A 1 101 ? 21.006 -23.820 -22.285 1.00 52.53 101 TRP A CA 1
ATOM 808 C C . TRP A 1 101 ? 20.242 -22.711 -21.553 1.00 52.53 101 TRP A C 1
ATOM 810 O O . TRP A 1 101 ? 20.871 -21.884 -20.906 1.00 52.53 101 TRP A O 1
ATOM 820 N N . PHE A 1 102 ? 18.912 -22.727 -21.666 1.00 60.25 102 PHE A N 1
ATOM 821 C CA . PHE A 1 102 ? 17.963 -21.793 -21.053 1.00 60.25 102 PHE A CA 1
ATOM 822 C C . PHE A 1 102 ? 18.141 -21.729 -19.529 1.00 60.25 102 PHE A C 1
ATOM 824 O O . PHE A 1 102 ? 17.889 -22.723 -18.849 1.00 60.25 102 PHE A O 1
ATOM 831 N N . THR A 1 103 ? 18.593 -20.602 -18.975 1.00 73.19 103 THR A N 1
ATOM 832 C CA . THR A 1 103 ? 18.519 -20.360 -17.523 1.00 73.19 103 THR A CA 1
ATOM 833 C C . THR A 1 103 ? 18.062 -18.930 -17.270 1.00 73.19 103 THR A C 1
ATOM 835 O O . THR A 1 103 ? 18.812 -17.984 -17.490 1.00 73.19 103 THR A O 1
ATOM 838 N N . ILE A 1 104 ? 16.817 -18.795 -16.824 1.00 87.12 104 ILE A N 1
ATOM 839 C CA . ILE A 1 104 ? 16.291 -17.571 -16.220 1.00 87.12 104 ILE A CA 1
ATOM 840 C C . ILE A 1 104 ? 16.887 -17.477 -14.810 1.00 87.12 104 ILE A C 1
ATOM 842 O O . ILE A 1 104 ? 17.028 -18.506 -14.141 1.00 87.12 104 ILE A O 1
ATOM 846 N N . HIS A 1 105 ? 17.258 -16.275 -14.369 1.00 91.12 105 HIS A N 1
ATOM 847 C CA . HIS A 1 105 ? 17.715 -16.049 -12.995 1.00 91.12 105 HIS A CA 1
ATOM 848 C C . HIS A 1 105 ? 16.720 -16.643 -11.990 1.00 91.12 105 HIS A C 1
ATOM 850 O O . HIS A 1 105 ? 15.515 -16.462 -12.121 1.00 91.12 105 HIS A O 1
ATOM 856 N N . GLU A 1 106 ? 17.223 -17.344 -10.974 1.00 93.06 106 GLU A N 1
ATOM 857 C CA . GLU A 1 106 ? 16.465 -18.252 -10.093 1.00 93.06 106 GLU A CA 1
ATOM 858 C C . GLU A 1 106 ? 15.287 -17.623 -9.335 1.00 93.06 106 GLU A C 1
ATOM 860 O O . GLU A 1 106 ? 14.457 -18.344 -8.795 1.00 93.06 106 GLU A O 1
ATOM 865 N N . ASP A 1 107 ? 15.219 -16.295 -9.329 1.00 94.94 107 ASP A N 1
ATOM 866 C CA . ASP A 1 107 ? 14.331 -15.465 -8.517 1.00 94.94 107 ASP A CA 1
ATOM 867 C C . ASP A 1 107 ? 13.168 -14.887 -9.341 1.00 94.94 107 ASP A C 1
ATOM 869 O O . ASP A 1 107 ? 12.413 -14.055 -8.861 1.00 94.94 107 ASP A O 1
ATOM 873 N N . PHE A 1 108 ? 13.029 -15.294 -10.607 1.00 94.50 108 PHE A N 1
ATOM 874 C CA . PHE A 1 108 ? 11.975 -14.826 -11.513 1.00 94.50 108 PHE A CA 1
ATOM 875 C C . PHE A 1 108 ? 10.974 -15.871 -12.014 1.00 94.50 108 PHE A C 1
ATOM 877 O O . PHE A 1 108 ? 9.858 -15.453 -12.308 1.00 94.50 108 PHE A O 1
ATOM 884 N N . PRO A 1 109 ? 11.268 -17.185 -12.134 1.00 91.56 109 PRO A N 1
ATOM 885 C CA . PRO A 1 109 ? 10.373 -18.114 -12.827 1.00 91.56 109 PRO A CA 1
ATOM 886 C C . PRO A 1 109 ? 8.917 -18.101 -12.346 1.00 91.56 109 PRO A C 1
ATOM 888 O O . PRO A 1 109 ? 8.014 -18.255 -13.156 1.00 91.56 109 PRO A O 1
ATOM 891 N N . GLN A 1 110 ? 8.676 -17.887 -11.050 1.00 93.31 110 GLN A N 1
ATOM 892 C CA . GLN A 1 110 ? 7.321 -17.851 -10.485 1.00 93.31 110 GLN A CA 1
ATOM 893 C C . GLN A 1 110 ? 6.547 -16.578 -10.844 1.00 93.31 110 GLN A C 1
ATOM 895 O O . GLN A 1 110 ? 5.319 -16.608 -10.889 1.00 93.31 110 GLN A O 1
ATOM 900 N N . ASN A 1 111 ? 7.250 -15.486 -11.136 1.00 96.50 111 ASN A N 1
ATOM 901 C CA . ASN A 1 111 ? 6.668 -14.167 -11.356 1.00 96.50 111 ASN A CA 1
ATOM 902 C C . ASN A 1 111 ? 6.812 -13.675 -12.792 1.00 96.50 111 ASN A C 1
ATOM 904 O O . ASN A 1 111 ? 6.418 -12.554 -13.080 1.00 96.50 111 ASN A O 1
ATOM 908 N N . LEU A 1 112 ? 7.357 -14.459 -13.719 1.00 95.88 112 LEU A N 1
ATOM 909 C CA . LEU A 1 112 ? 7.342 -14.050 -15.119 1.00 95.88 112 LEU A CA 1
ATOM 910 C C . LEU A 1 112 ? 5.937 -14.179 -15.692 1.00 95.88 112 LEU A C 1
ATOM 912 O O . LEU A 1 112 ? 5.259 -15.188 -15.495 1.00 95.88 112 LEU A O 1
ATOM 916 N N . TRP A 1 113 ? 5.509 -13.126 -16.382 1.00 97.31 113 TRP A N 1
ATOM 917 C CA . TRP A 1 113 ? 4.324 -13.171 -17.219 1.00 97.31 113 TRP A CA 1
ATOM 918 C C . TRP A 1 113 ? 4.602 -14.086 -18.404 1.00 97.31 113 TRP A C 1
ATOM 920 O O . TRP A 1 113 ? 5.675 -14.015 -19.002 1.00 97.31 113 TRP A O 1
ATOM 930 N N . ILE A 1 114 ? 3.629 -14.929 -18.719 1.00 95.94 114 ILE A N 1
ATOM 931 C CA . ILE A 1 114 ? 3.631 -15.772 -19.905 1.00 95.94 114 ILE A CA 1
ATOM 932 C C . ILE A 1 114 ? 2.506 -15.265 -20.797 1.00 95.94 114 ILE A C 1
ATOM 934 O O . ILE A 1 114 ? 1.376 -15.152 -20.320 1.00 95.94 114 ILE A O 1
ATOM 938 N N . ASN A 1 115 ? 2.813 -14.958 -22.059 1.00 96.69 115 ASN A N 1
ATOM 939 C CA . ASN A 1 115 ? 1.805 -14.607 -23.049 1.00 96.69 115 ASN A CA 1
ATOM 940 C C . ASN A 1 115 ? 0.853 -15.806 -23.213 1.00 96.69 115 ASN A C 1
ATOM 942 O O . ASN A 1 115 ? 1.276 -16.843 -23.730 1.00 96.69 115 ASN A O 1
ATOM 946 N N . PRO A 1 116 ? -0.414 -15.697 -22.769 1.00 94.69 116 PRO A N 1
ATOM 947 C CA . PRO A 1 116 ? -1.326 -16.836 -22.738 1.00 94.69 116 PRO A CA 1
ATOM 948 C C . PRO A 1 116 ? -1.685 -17.360 -24.130 1.00 94.69 116 PRO A C 1
ATOM 950 O O . PRO A 1 116 ? -2.137 -18.497 -24.240 1.00 94.69 116 PRO A O 1
ATOM 953 N N . GLU A 1 117 ? -1.522 -16.548 -25.176 1.00 95.00 117 GLU A N 1
ATOM 954 C CA . GLU A 1 117 ? -1.806 -16.944 -26.559 1.00 95.00 117 GLU A CA 1
ATOM 955 C C . GLU A 1 117 ? -0.594 -17.612 -27.239 1.00 95.00 117 GLU A C 1
ATOM 957 O O . GLU A 1 117 ? -0.779 -18.380 -28.185 1.00 95.00 117 GLU A O 1
ATOM 962 N N . GLU A 1 118 ? 0.623 -17.383 -26.729 1.00 95.56 118 GLU A N 1
ATOM 963 C CA . GLU A 1 118 ? 1.858 -18.054 -27.178 1.00 95.56 118 GLU A CA 1
ATOM 964 C C . GLU A 1 118 ? 2.185 -19.318 -26.357 1.00 95.56 118 GLU A C 1
ATOM 966 O O . GLU A 1 118 ? 2.985 -20.152 -26.772 1.00 95.56 118 GLU A O 1
ATOM 971 N N . ASP A 1 119 ? 1.542 -19.508 -25.203 1.00 93.56 119 ASP A N 1
ATOM 972 C CA . ASP A 1 119 ? 1.482 -20.788 -24.486 1.00 93.56 119 ASP A CA 1
ATOM 973 C C . ASP A 1 119 ? 0.448 -21.710 -25.164 1.00 93.56 119 ASP A C 1
ATOM 975 O O . ASP A 1 119 ? -0.749 -21.673 -24.868 1.00 93.56 119 ASP A O 1
ATOM 979 N N . ILE A 1 120 ? 0.903 -22.510 -26.135 1.00 93.00 120 ILE A N 1
ATOM 980 C CA . ILE A 1 120 ? 0.039 -23.251 -27.070 1.00 93.00 120 ILE A CA 1
ATOM 981 C C . ILE A 1 120 ? -0.803 -24.315 -26.359 1.00 93.00 120 ILE A C 1
ATOM 983 O O . ILE A 1 120 ? -1.924 -24.625 -26.798 1.00 93.00 120 ILE A O 1
ATOM 987 N N . ASP A 1 121 ? -0.259 -24.944 -25.319 1.00 91.88 121 ASP A N 1
ATOM 988 C CA . ASP A 1 121 ? -0.973 -25.969 -24.561 1.00 91.88 121 ASP A CA 1
ATOM 989 C C . ASP A 1 121 ? -1.648 -25.450 -23.279 1.00 91.88 121 ASP A C 1
ATOM 991 O O . ASP A 1 121 ? -2.490 -26.168 -22.713 1.00 91.88 121 ASP A O 1
ATOM 995 N N . HIS A 1 122 ? -1.423 -24.172 -22.952 1.00 91.06 122 HIS A N 1
ATOM 996 C CA . HIS A 1 122 ? -2.011 -23.423 -21.844 1.00 91.06 122 HIS A CA 1
ATOM 997 C C . HIS A 1 122 ? -1.734 -24.077 -20.485 1.00 91.06 122 HIS A C 1
ATOM 999 O O . HIS A 1 122 ? -2.633 -24.160 -19.631 1.00 91.06 122 HIS A O 1
ATOM 1005 N N . ASP A 1 123 ? -0.529 -24.618 -20.304 1.00 91.12 123 ASP A N 1
ATOM 1006 C CA . ASP A 1 123 ? -0.113 -25.262 -19.060 1.00 91.12 123 ASP A CA 1
ATOM 1007 C C . ASP A 1 123 ? 0.663 -24.335 -18.107 1.00 91.12 123 ASP A C 1
ATOM 1009 O O . ASP A 1 123 ? 0.866 -24.695 -16.940 1.00 91.12 123 ASP A O 1
ATOM 1013 N N . GLY A 1 124 ? 0.977 -23.112 -18.551 1.00 88.75 124 GLY A N 1
ATOM 1014 C CA . GLY A 1 124 ? 1.696 -22.104 -17.780 1.00 88.75 124 GLY A CA 1
ATOM 1015 C C . GLY A 1 124 ? 3.203 -22.351 -17.694 1.00 88.75 124 GLY A C 1
ATOM 1016 O O . GLY A 1 124 ? 3.867 -21.735 -16.855 1.00 88.75 124 GLY A O 1
ATOM 1017 N N . GLU A 1 125 ? 3.762 -23.238 -18.519 1.00 88.31 125 GLU A N 1
ATOM 1018 C CA . GLU A 1 125 ? 5.193 -23.498 -18.633 1.00 88.31 125 GLU A CA 1
ATOM 1019 C C . GLU A 1 125 ? 5.648 -23.412 -20.098 1.00 88.31 125 GLU A C 1
ATOM 1021 O O . GLU A 1 125 ? 5.259 -24.202 -20.942 1.00 88.31 125 GLU A O 1
ATOM 1026 N N . ILE A 1 126 ? 6.593 -22.521 -20.410 1.00 88.25 126 ILE A N 1
ATOM 1027 C CA . ILE A 1 126 ? 7.143 -22.463 -21.773 1.00 88.25 126 ILE A CA 1
ATOM 1028 C C . ILE A 1 126 ? 8.131 -23.608 -21.999 1.00 88.25 126 ILE A C 1
ATOM 1030 O O . ILE A 1 126 ? 9.252 -23.621 -21.466 1.00 88.25 126 ILE A O 1
ATOM 1034 N N . THR A 1 127 ? 7.739 -24.554 -22.844 1.00 87.81 127 THR A N 1
ATOM 1035 C CA . THR A 1 127 ? 8.525 -25.722 -23.237 1.00 87.81 127 THR A CA 1
ATOM 1036 C C . THR A 1 127 ? 8.948 -25.649 -24.706 1.00 87.81 127 THR A C 1
ATOM 1038 O O . THR A 1 127 ? 8.937 -24.595 -25.321 1.00 87.81 127 THR A O 1
ATOM 1041 N N . PHE A 1 128 ? 9.432 -26.755 -25.286 1.00 85.44 128 PHE A N 1
ATOM 1042 C CA . PHE A 1 128 ? 9.750 -26.809 -26.721 1.00 85.44 128 PHE A CA 1
ATOM 1043 C C . PHE A 1 128 ? 8.496 -26.975 -27.590 1.00 85.44 128 PHE A C 1
ATOM 1045 O O . PHE A 1 128 ? 8.563 -26.719 -28.791 1.00 85.44 128 PHE A O 1
ATOM 1052 N N . ASP A 1 129 ? 7.395 -27.462 -27.013 1.00 86.50 129 ASP A N 1
ATOM 1053 C CA . ASP A 1 129 ? 6.172 -27.736 -27.767 1.00 86.50 129 ASP A CA 1
ATOM 1054 C C . ASP A 1 129 ? 5.412 -26.437 -28.112 1.00 86.50 129 ASP A C 1
ATOM 1056 O O . ASP A 1 129 ? 4.689 -26.427 -29.107 1.00 86.50 129 ASP A O 1
ATOM 1060 N N . ASP A 1 130 ? 5.700 -25.344 -27.394 1.00 89.38 130 ASP A N 1
ATOM 1061 C CA . ASP A 1 130 ? 5.160 -23.990 -27.607 1.00 89.38 130 ASP A CA 1
ATOM 1062 C C . ASP A 1 130 ? 5.867 -23.213 -28.728 1.00 89.38 130 ASP A C 1
ATOM 1064 O O . ASP A 1 130 ? 5.407 -22.171 -29.164 1.00 89.38 130 ASP A O 1
ATOM 1068 N N . TRP A 1 131 ? 6.997 -23.718 -29.239 1.00 90.69 131 TRP A N 1
ATOM 1069 C CA . TRP A 1 131 ? 7.784 -23.036 -30.274 1.00 90.69 131 TRP A CA 1
ATOM 1070 C C . TRP A 1 131 ? 7.325 -23.462 -31.670 1.00 90.69 131 TRP A C 1
ATOM 1072 O O . TRP A 1 131 ? 7.948 -24.333 -32.303 1.00 90.69 131 TRP A O 1
ATOM 1082 N N . ASP A 1 132 ? 6.250 -22.856 -32.170 1.00 92.12 132 ASP A N 1
ATOM 1083 C CA . ASP A 1 132 ? 5.740 -23.117 -33.518 1.00 92.12 132 ASP A CA 1
ATOM 1084 C C . ASP A 1 132 ? 6.253 -22.119 -34.579 1.00 92.12 132 ASP A C 1
ATOM 1086 O O . ASP A 1 132 ? 6.295 -22.467 -35.772 1.00 92.12 132 ASP A O 1
ATOM 1090 N N . GLY A 1 133 ? 6.794 -20.969 -34.155 1.00 93.38 133 GLY A N 1
ATOM 1091 C CA . GLY A 1 133 ? 7.329 -19.936 -35.036 1.00 93.38 133 GLY A CA 1
ATOM 1092 C C . GLY A 1 133 ? 6.249 -19.098 -35.715 1.00 93.38 133 GLY A C 1
ATOM 1093 O O . GLY A 1 133 ? 6.525 -18.513 -36.778 1.00 93.38 133 GLY A O 1
ATOM 1094 N N . GLU A 1 134 ? 5.038 -19.098 -35.166 1.00 95.31 134 GLU A N 1
ATOM 1095 C CA . GLU A 1 134 ? 3.905 -18.277 -35.568 1.00 95.31 134 GLU A CA 1
ATOM 1096 C C . GLU A 1 134 ? 3.705 -17.112 -34.565 1.00 95.31 134 GLU A C 1
ATOM 1098 O O . GLU A 1 134 ? 4.497 -16.896 -33.657 1.00 95.31 134 GLU A O 1
ATOM 1103 N N . ASP A 1 135 ? 2.785 -16.212 -34.891 1.00 96.06 135 ASP A N 1
ATOM 1104 C CA . ASP A 1 135 ? 2.421 -15.033 -34.089 1.00 96.06 135 ASP A CA 1
ATOM 1105 C C . ASP A 1 135 ? 0.951 -15.274 -33.761 1.00 96.06 135 ASP A C 1
ATOM 1107 O O . ASP A 1 135 ? 0.086 -15.109 -34.633 1.00 96.06 135 ASP A O 1
ATOM 1111 N N . ASN A 1 136 ? 0.707 -15.881 -32.602 1.00 95.94 136 ASN A N 1
ATOM 1112 C CA . ASN A 1 136 ? -0.523 -16.624 -32.336 1.00 95.94 136 ASN A CA 1
ATOM 1113 C C . ASN A 1 136 ? -1.663 -15.694 -31.910 1.00 95.94 136 ASN A C 1
ATOM 1115 O O . ASN A 1 136 ? -2.835 -15.991 -32.174 1.00 95.94 136 ASN A O 1
ATOM 1119 N N . ASP A 1 137 ? -1.320 -14.533 -31.356 1.00 95.12 137 ASP A N 1
ATOM 1120 C CA . ASP A 1 137 ? -2.235 -13.442 -31.023 1.00 95.12 137 ASP A CA 1
ATOM 1121 C C . ASP A 1 137 ? -2.346 -12.359 -32.121 1.00 95.12 137 ASP A C 1
ATOM 1123 O O . ASP A 1 137 ? -3.137 -11.416 -31.983 1.00 95.12 137 ASP A O 1
ATOM 1127 N N . ASP A 1 138 ? -1.635 -12.513 -33.249 1.00 96.31 138 ASP A N 1
ATOM 1128 C CA . ASP A 1 138 ? -1.537 -11.534 -34.342 1.00 96.31 138 ASP A CA 1
ATOM 1129 C C . ASP A 1 138 ? -1.069 -10.136 -33.841 1.00 96.31 138 ASP A C 1
ATOM 1131 O O . ASP A 1 138 ? -1.427 -9.098 -34.430 1.00 96.31 138 ASP A O 1
ATOM 1135 N N . ASN A 1 139 ? -0.282 -10.074 -32.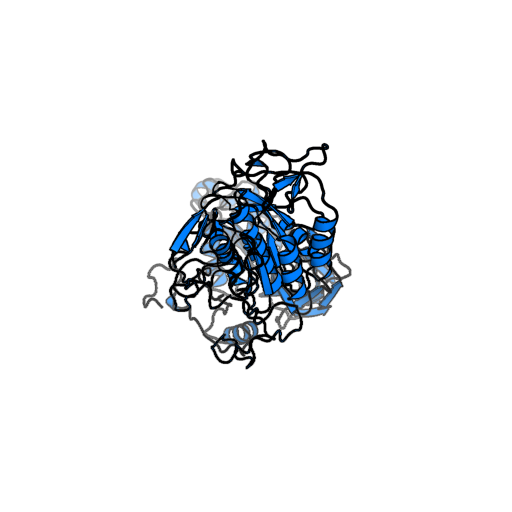755 1.00 95.12 139 ASN A N 1
ATOM 1136 C CA . ASN A 1 139 ? 0.209 -8.828 -32.156 1.00 95.12 139 ASN A CA 1
ATOM 1137 C C . ASN A 1 139 ? 1.428 -8.238 -32.906 1.00 95.12 139 ASN A C 1
ATOM 1139 O O . ASN A 1 139 ? 1.785 -7.066 -32.723 1.00 95.12 139 ASN A O 1
ATOM 1143 N N . GLY A 1 140 ? 2.021 -9.007 -33.827 1.00 96.00 140 GLY A N 1
ATOM 1144 C CA . GLY A 1 140 ? 3.173 -8.630 -34.644 1.00 96.00 140 GLY A CA 1
ATOM 1145 C C . GLY A 1 140 ? 4.520 -9.160 -34.140 1.00 96.00 140 GLY A C 1
ATOM 1146 O O . GLY A 1 140 ? 5.551 -8.817 -34.745 1.00 96.00 140 GLY A O 1
ATOM 1147 N N . TYR A 1 141 ? 4.531 -9.968 -33.079 1.00 96.31 141 TYR A N 1
ATOM 1148 C CA . TYR A 1 141 ? 5.708 -10.446 -32.361 1.00 96.31 141 TYR A CA 1
ATOM 1149 C C . TYR A 1 141 ? 5.677 -11.976 -32.217 1.00 96.31 141 TYR A C 1
ATOM 1151 O O . TYR A 1 141 ? 5.167 -12.521 -31.259 1.00 96.31 141 TYR A O 1
ATOM 1159 N N . ILE A 1 142 ? 6.301 -12.664 -33.176 1.00 96.38 142 ILE A N 1
ATOM 1160 C CA . ILE A 1 142 ? 6.392 -14.137 -33.218 1.00 96.38 142 ILE A CA 1
ATOM 1161 C C . ILE A 1 142 ? 6.953 -14.717 -31.912 1.00 96.38 142 ILE A C 1
ATOM 1163 O O . ILE A 1 142 ? 8.084 -14.365 -31.552 1.00 96.38 142 ILE A O 1
ATOM 1167 N N . ASP A 1 143 ? 6.240 -15.682 -31.325 1.00 93.81 143 ASP A N 1
ATOM 1168 C CA . ASP A 1 143 ? 6.633 -16.472 -30.153 1.00 93.81 143 ASP A CA 1
ATOM 1169 C C . ASP A 1 143 ? 7.024 -15.610 -28.920 1.00 93.81 143 ASP A C 1
ATOM 1171 O O . ASP A 1 143 ? 7.987 -15.950 -28.227 1.00 93.81 143 ASP A O 1
ATOM 1175 N N . ASP A 1 144 ? 6.397 -14.458 -28.651 1.00 95.38 144 ASP A N 1
ATOM 1176 C CA . ASP A 1 144 ? 6.806 -13.479 -27.622 1.00 95.38 144 ASP A CA 1
ATOM 1177 C C . ASP A 1 144 ? 6.457 -13.856 -26.163 1.00 95.38 144 ASP A C 1
ATOM 1179 O O . ASP A 1 144 ? 5.947 -13.062 -25.375 1.00 95.38 144 ASP A O 1
ATOM 1183 N N . PHE A 1 145 ? 6.857 -15.063 -25.761 1.00 94.06 145 PHE A N 1
ATOM 1184 C CA . PHE A 1 145 ? 6.479 -15.731 -24.513 1.00 94.06 145 PHE A CA 1
ATOM 1185 C C . PHE A 1 145 ? 6.517 -14.886 -23.233 1.00 94.06 145 PHE A C 1
ATOM 1187 O O . PHE A 1 145 ? 5.580 -14.928 -22.451 1.00 94.06 145 PHE A O 1
ATOM 1194 N N . TYR A 1 146 ? 7.612 -14.168 -22.975 1.00 94.88 146 TYR A N 1
ATOM 1195 C CA . TYR A 1 146 ? 7.803 -13.386 -21.740 1.00 94.88 146 TYR A CA 1
ATOM 1196 C C . TYR A 1 146 ? 7.806 -11.874 -22.005 1.00 94.88 146 TYR A C 1
ATOM 1198 O O . TYR A 1 146 ? 8.115 -11.072 -21.115 1.00 94.88 146 TYR A O 1
ATOM 1206 N N . GLY A 1 147 ? 7.551 -11.489 -23.256 1.00 96.00 147 GLY A N 1
ATOM 1207 C CA . GLY A 1 147 ? 7.776 -10.155 -23.785 1.00 96.00 147 GLY A CA 1
ATOM 1208 C C . GLY A 1 147 ? 8.765 -10.116 -24.957 1.00 96.00 147 GLY A C 1
ATOM 1209 O O . GLY A 1 147 ? 9.136 -11.140 -25.537 1.00 96.00 147 GLY A O 1
ATOM 1210 N N . TRP A 1 148 ? 9.229 -8.913 -25.315 1.00 95.44 148 TRP A N 1
ATOM 1211 C CA . TRP A 1 148 ? 9.919 -8.685 -26.590 1.00 95.44 148 TRP A CA 1
ATOM 1212 C C . TRP A 1 148 ? 11.226 -7.889 -26.503 1.00 95.44 148 TRP A C 1
ATOM 1214 O O . TRP A 1 148 ? 11.345 -6.868 -25.820 1.00 95.44 148 TRP A O 1
ATOM 1224 N N . ASN A 1 149 ? 12.217 -8.308 -27.293 1.00 92.31 149 ASN A N 1
ATOM 1225 C CA . ASN A 1 149 ? 13.463 -7.577 -27.499 1.00 92.31 149 ASN A CA 1
ATOM 1226 C C . ASN A 1 149 ? 13.367 -6.655 -28.724 1.00 92.31 149 ASN A C 1
ATOM 1228 O O . ASN A 1 149 ? 13.527 -7.083 -29.873 1.00 92.31 149 ASN A O 1
ATOM 1232 N N . PHE A 1 150 ? 13.167 -5.358 -28.493 1.00 90.94 150 PHE A N 1
ATOM 1233 C CA . PHE A 1 150 ? 12.978 -4.365 -29.552 1.00 90.94 150 PHE A CA 1
ATOM 1234 C C . PHE A 1 150 ? 14.259 -3.997 -30.299 1.00 90.94 150 PHE A C 1
ATOM 1236 O O . PHE A 1 150 ? 14.180 -3.525 -31.442 1.00 90.94 150 PHE A O 1
ATOM 1243 N N . THR A 1 151 ? 15.428 -4.214 -29.692 1.00 84.50 151 THR A N 1
ATOM 1244 C CA . THR A 1 151 ? 16.720 -3.908 -30.323 1.00 84.50 151 THR A CA 1
ATOM 1245 C C . THR A 1 151 ? 17.179 -5.027 -31.243 1.00 84.50 151 THR A C 1
ATOM 1247 O O . THR A 1 151 ? 17.711 -4.765 -32.325 1.00 84.50 151 THR A O 1
ATOM 1250 N N . ARG A 1 152 ? 16.914 -6.279 -30.863 1.00 84.94 152 ARG A N 1
ATOM 1251 C CA . ARG A 1 152 ? 17.283 -7.471 -31.640 1.00 84.94 152 ARG A CA 1
ATOM 1252 C C . ARG A 1 152 ? 16.165 -8.008 -32.516 1.00 84.94 152 ARG A C 1
ATOM 1254 O O . ARG A 1 152 ? 16.454 -8.801 -33.411 1.00 84.94 152 ARG A O 1
ATOM 1261 N N . ASN A 1 153 ? 14.937 -7.539 -32.300 1.00 88.56 153 ASN A N 1
ATOM 1262 C CA . ASN A 1 153 ? 13.735 -8.059 -32.939 1.00 88.56 153 ASN A CA 1
ATOM 1263 C C . ASN A 1 153 ? 13.613 -9.574 -32.704 1.00 88.56 153 ASN A C 1
ATOM 1265 O O . ASN A 1 153 ? 13.621 -10.358 -33.657 1.00 88.56 153 ASN A O 1
ATOM 1269 N N . SER A 1 154 ? 13.584 -9.956 -31.427 1.00 89.31 154 SER A N 1
ATOM 1270 C CA . SER A 1 154 ? 13.521 -11.346 -30.975 1.00 89.31 154 SER A CA 1
ATOM 1271 C C . SER A 1 154 ? 12.605 -11.512 -29.768 1.00 89.31 154 SER A C 1
ATOM 1273 O O . SER A 1 154 ? 12.558 -10.637 -28.909 1.00 89.31 154 SER A O 1
ATOM 1275 N N . ASN A 1 155 ? 12.014 -12.695 -29.640 1.00 89.69 155 ASN A N 1
ATOM 1276 C CA . ASN A 1 155 ? 11.197 -13.146 -28.510 1.00 89.69 155 ASN A CA 1
ATOM 1277 C C . ASN A 1 155 ? 11.972 -13.460 -27.219 1.00 89.69 155 ASN A C 1
ATOM 1279 O O . ASN A 1 155 ? 11.526 -14.199 -26.348 1.00 89.69 155 ASN A O 1
ATOM 1283 N N . TRP A 1 156 ? 13.192 -12.945 -27.120 1.00 87.81 156 TRP A N 1
ATOM 1284 C CA . TRP A 1 156 ? 14.082 -13.216 -26.005 1.00 87.81 156 TRP A CA 1
ATOM 1285 C C . TRP A 1 156 ? 14.613 -11.888 -25.465 1.00 87.81 156 TRP A C 1
ATOM 1287 O O . TRP A 1 156 ? 15.619 -11.379 -25.980 1.00 87.81 156 TRP A O 1
ATOM 1297 N N . PRO A 1 157 ? 13.902 -11.256 -24.512 1.00 90.00 157 PRO A N 1
ATOM 1298 C CA . PRO A 1 157 ? 14.257 -9.946 -23.970 1.00 90.00 157 PRO A CA 1
ATOM 1299 C C . PRO A 1 157 ? 15.416 -10.034 -22.957 1.00 90.00 157 PRO A C 1
ATOM 1301 O O . PRO A 1 157 ? 15.253 -9.722 -21.782 1.00 90.00 157 PRO A O 1
ATOM 1304 N N . ASP A 1 158 ? 16.601 -10.456 -23.416 1.00 86.50 158 ASP A N 1
ATOM 1305 C CA . ASP A 1 158 ? 17.796 -10.662 -22.586 1.00 86.50 158 ASP A CA 1
ATOM 1306 C C . ASP A 1 158 ? 18.609 -9.392 -22.273 1.00 86.50 158 ASP A C 1
ATOM 1308 O O . ASP A 1 158 ? 18.842 -8.554 -23.143 1.00 86.50 158 ASP A O 1
ATOM 1312 N N . ASP A 1 159 ? 19.146 -9.327 -21.050 1.00 80.31 159 ASP A N 1
ATOM 1313 C CA . ASP A 1 159 ? 19.885 -8.180 -20.480 1.00 80.31 159 ASP A CA 1
ATOM 1314 C C . ASP A 1 159 ? 21.430 -8.306 -20.535 1.00 80.31 159 ASP A C 1
ATOM 1316 O O . ASP A 1 159 ? 22.169 -7.550 -19.914 1.00 80.31 159 ASP A O 1
ATOM 1320 N N . ILE A 1 160 ? 21.981 -9.295 -21.247 1.00 63.38 160 ILE A N 1
ATOM 1321 C CA . ILE A 1 160 ? 23.370 -9.771 -20.997 1.00 63.38 160 ILE A CA 1
ATOM 1322 C C . ILE A 1 160 ? 24.433 -9.046 -21.838 1.00 63.38 160 ILE A C 1
ATOM 1324 O O . ILE A 1 160 ? 25.632 -9.347 -21.817 1.00 63.38 160 ILE A O 1
ATOM 1328 N N . TRP A 1 161 ? 24.012 -8.056 -22.618 1.00 60.16 161 TRP A N 1
ATOM 1329 C CA . TRP A 1 161 ? 24.884 -7.380 -23.564 1.00 60.16 161 TRP A CA 1
ATOM 1330 C C . TRP A 1 161 ? 24.526 -5.891 -23.609 1.00 60.16 161 TRP A C 1
ATOM 1332 O O . TRP A 1 161 ? 23.589 -5.508 -24.299 1.00 60.16 161 TRP A O 1
ATOM 1342 N N . GLY A 1 162 ? 25.289 -5.037 -22.916 1.00 54.53 162 GLY A N 1
ATOM 1343 C CA . GLY A 1 162 ? 24.972 -3.604 -22.799 1.00 54.53 162 GLY A CA 1
ATOM 1344 C C . GLY A 1 162 ? 26.097 -2.741 -22.223 1.00 54.53 162 GLY A C 1
ATOM 1345 O O . GLY A 1 162 ? 27.093 -3.256 -21.718 1.00 54.53 162 GLY A O 1
ATOM 1346 N N . ALA A 1 163 ? 25.934 -1.413 -22.291 1.00 47.31 163 ALA A N 1
ATOM 1347 C CA . ALA A 1 163 ? 26.692 -0.463 -21.466 1.00 47.31 163 ALA A CA 1
ATOM 1348 C C . ALA A 1 163 ? 26.104 -0.360 -20.042 1.00 47.31 163 ALA A C 1
ATOM 1350 O O . ALA A 1 163 ? 26.825 0.023 -19.123 1.00 47.31 163 ALA A O 1
ATOM 1351 N N . GLU A 1 164 ? 24.836 -0.756 -19.882 1.00 59.44 164 GLU A N 1
ATOM 1352 C CA . GLU A 1 164 ? 24.069 -0.866 -18.631 1.00 59.44 164 GLU A CA 1
ATOM 1353 C C . GLU A 1 164 ? 23.748 -2.341 -18.296 1.00 59.44 164 GLU A C 1
ATOM 1355 O O . GLU A 1 164 ? 22.673 -2.643 -17.799 1.00 59.44 164 GLU A O 1
ATOM 1360 N N . ASP A 1 165 ? 24.676 -3.258 -18.614 1.00 70.62 165 ASP A N 1
ATOM 1361 C CA . ASP A 1 165 ? 24.598 -4.712 -18.350 1.00 70.62 165 ASP A CA 1
ATOM 1362 C C . ASP A 1 165 ? 23.987 -4.995 -16.965 1.00 70.62 165 ASP A C 1
ATOM 1364 O O . ASP A 1 165 ? 24.644 -4.734 -15.953 1.00 70.62 165 ASP A O 1
ATOM 1368 N N . GLY A 1 166 ? 22.740 -5.482 -16.926 1.00 86.06 166 GLY A N 1
ATOM 1369 C CA . GLY A 1 166 ? 22.040 -5.876 -15.703 1.00 86.06 166 GLY A CA 1
ATOM 1370 C C . GLY A 1 166 ? 21.062 -4.891 -15.074 1.00 86.06 166 GLY A C 1
ATOM 1371 O O . GLY A 1 166 ? 20.526 -5.199 -14.006 1.00 86.06 166 GLY A O 1
ATOM 1372 N N . HIS A 1 167 ? 20.836 -3.725 -15.681 1.00 91.94 167 HIS A N 1
ATOM 1373 C CA . HIS A 1 167 ? 19.929 -2.718 -15.131 1.00 91.94 167 HIS A CA 1
ATOM 1374 C C . HIS A 1 167 ? 18.470 -3.202 -15.092 1.00 91.94 167 HIS A C 1
ATOM 1376 O O . HIS A 1 167 ? 17.860 -3.199 -14.023 1.00 91.94 167 HIS A O 1
ATOM 1382 N N . GLY A 1 168 ? 17.937 -3.700 -16.208 1.00 93.50 168 GLY A N 1
ATOM 1383 C CA . GLY A 1 168 ? 16.569 -4.209 -16.303 1.00 93.50 168 GLY A CA 1
ATOM 1384 C C . GLY A 1 168 ? 16.315 -5.402 -15.385 1.00 93.50 168 GLY A C 1
ATOM 1385 O O . GLY A 1 168 ? 15.289 -5.453 -14.710 1.00 93.50 168 GLY A O 1
ATOM 1386 N N . THR A 1 169 ? 17.298 -6.294 -15.240 1.00 95.19 169 THR A N 1
ATOM 1387 C CA . THR A 1 169 ? 17.252 -7.393 -14.264 1.00 95.19 169 THR A CA 1
ATOM 1388 C C . THR A 1 169 ? 17.130 -6.880 -12.833 1.00 95.19 169 THR A C 1
ATOM 1390 O O . THR A 1 169 ? 16.372 -7.438 -12.044 1.00 95.19 169 THR A O 1
ATOM 1393 N N . HIS A 1 170 ? 17.867 -5.825 -12.480 1.00 97.38 170 HIS A N 1
ATOM 1394 C CA . HIS A 1 170 ? 17.832 -5.232 -11.141 1.00 97.38 170 HIS A CA 1
ATOM 1395 C C . HIS A 1 170 ? 16.489 -4.563 -10.855 1.00 97.38 170 HIS A C 1
ATOM 1397 O O . HIS A 1 170 ? 15.874 -4.822 -9.818 1.00 97.38 170 HIS A O 1
ATOM 1403 N N . VAL A 1 171 ? 16.000 -3.782 -11.819 1.00 97.62 171 VAL A N 1
ATOM 1404 C CA . VAL A 1 171 ? 14.699 -3.101 -11.800 1.00 97.62 171 VAL A CA 1
ATOM 1405 C C . VAL A 1 171 ? 13.546 -4.101 -11.668 1.00 97.62 171 VAL A C 1
ATOM 1407 O O . VAL A 1 171 ? 12.680 -3.917 -10.813 1.00 97.62 171 VAL A O 1
ATOM 1410 N N . ALA A 1 172 ? 13.553 -5.179 -12.455 1.00 98.25 172 ALA A N 1
ATOM 1411 C CA . ALA A 1 172 ? 12.530 -6.222 -12.408 1.00 98.25 172 ALA A CA 1
ATOM 1412 C C . ALA A 1 172 ? 12.463 -6.906 -11.033 1.00 98.25 172 ALA A C 1
ATOM 1414 O O . ALA A 1 172 ? 11.371 -7.130 -10.515 1.00 98.25 172 ALA A O 1
ATOM 1415 N N . GLY A 1 173 ? 13.615 -7.180 -10.408 1.00 98.50 173 GLY A N 1
ATOM 1416 C CA . GLY A 1 173 ? 13.648 -7.796 -9.080 1.00 98.50 173 GLY A CA 1
ATOM 1417 C C . GLY A 1 173 ? 13.100 -6.892 -7.978 1.00 98.50 173 GLY A C 1
ATOM 1418 O O . GLY A 1 173 ? 12.401 -7.365 -7.086 1.00 98.50 173 GLY A O 1
ATOM 1419 N N . ILE A 1 174 ? 13.339 -5.579 -8.072 1.00 98.88 174 ILE A N 1
ATOM 1420 C CA . ILE A 1 174 ? 12.761 -4.610 -7.130 1.00 98.88 174 ILE A CA 1
ATOM 1421 C C . ILE A 1 174 ? 11.235 -4.605 -7.252 1.00 98.88 174 ILE A C 1
ATOM 1423 O O . ILE A 1 174 ? 10.534 -4.585 -6.239 1.00 98.88 174 ILE A O 1
ATOM 1427 N N . ALA A 1 175 ? 10.730 -4.620 -8.490 1.00 98.81 175 ALA A N 1
ATOM 1428 C CA . ALA A 1 175 ? 9.301 -4.604 -8.755 1.00 98.81 175 ALA A CA 1
ATOM 1429 C C . ALA A 1 175 ? 8.620 -5.886 -8.264 1.00 98.81 175 ALA A C 1
ATOM 1431 O O . ALA A 1 175 ? 7.648 -5.788 -7.522 1.00 98.81 175 ALA A O 1
ATOM 1432 N N . SER A 1 176 ? 9.114 -7.068 -8.655 1.00 98.38 176 SER A N 1
ATOM 1433 C CA . SER A 1 176 ? 8.462 -8.344 -8.325 1.00 98.38 176 SER A CA 1
ATOM 1434 C C . SER A 1 176 ? 9.383 -9.570 -8.481 1.00 98.38 176 SER A C 1
ATOM 1436 O O . SER A 1 176 ? 9.028 -10.537 -9.156 1.00 98.38 176 SER A O 1
ATOM 1438 N N . ALA A 1 177 ? 10.579 -9.570 -7.875 1.00 98.06 177 ALA A N 1
ATOM 1439 C CA . ALA A 1 177 ? 11.272 -10.839 -7.610 1.00 98.06 177 ALA A CA 1
ATOM 1440 C C . ALA A 1 177 ? 10.343 -11.797 -6.841 1.00 98.06 177 ALA A C 1
ATOM 1442 O O . ALA A 1 177 ? 9.533 -11.348 -6.027 1.00 98.06 177 ALA A O 1
ATOM 1443 N N . ALA A 1 178 ? 10.456 -13.094 -7.120 1.00 96.44 178 ALA A N 1
ATOM 1444 C CA . ALA A 1 178 ? 9.656 -14.143 -6.507 1.00 96.44 178 ALA A CA 1
ATOM 1445 C C . ALA A 1 178 ? 9.916 -14.192 -5.001 1.00 96.44 178 ALA A C 1
ATOM 1447 O O . ALA A 1 178 ? 10.910 -14.744 -4.550 1.00 96.44 178 ALA A O 1
ATOM 1448 N N . THR A 1 179 ? 9.000 -13.609 -4.238 1.00 96.25 179 THR A N 1
ATOM 1449 C CA . THR A 1 179 ? 9.069 -13.569 -2.781 1.00 96.25 179 THR A CA 1
ATOM 1450 C C . THR A 1 179 ? 8.629 -14.910 -2.197 1.00 96.25 179 THR A C 1
ATOM 1452 O O . THR A 1 179 ? 7.698 -15.547 -2.688 1.00 96.25 179 THR A O 1
ATOM 1455 N N . ASP A 1 180 ? 9.260 -15.304 -1.093 1.00 94.75 180 ASP A N 1
ATOM 1456 C CA . ASP A 1 180 ? 8.943 -16.514 -0.332 1.00 94.75 180 ASP A CA 1
ATOM 1457 C C . ASP A 1 180 ? 9.357 -17.834 -1.022 1.00 94.75 180 ASP A C 1
ATOM 1459 O O . ASP A 1 180 ? 8.803 -18.909 -0.756 1.00 94.75 180 ASP A O 1
ATOM 1463 N N . ASN A 1 181 ? 10.394 -17.776 -1.863 1.00 94.56 181 ASN A N 1
ATOM 1464 C CA . ASN A 1 181 ? 10.887 -18.900 -2.668 1.00 94.56 181 ASN A CA 1
ATOM 1465 C C . ASN A 1 181 ? 12.156 -19.591 -2.104 1.00 94.56 181 ASN A C 1
ATOM 1467 O O . ASN A 1 181 ? 12.759 -20.440 -2.768 1.00 94.56 181 ASN A O 1
ATOM 1471 N N . GLU A 1 182 ? 12.556 -19.244 -0.879 1.00 95.56 182 GLU A N 1
ATOM 1472 C CA . GLU A 1 182 ? 13.748 -19.697 -0.149 1.00 95.56 182 GLU A CA 1
ATOM 1473 C C . GLU A 1 182 ? 15.105 -19.286 -0.760 1.00 95.56 182 GLU A C 1
ATOM 1475 O O . GLU A 1 182 ? 16.151 -19.799 -0.338 1.00 95.56 182 GLU A O 1
ATOM 1480 N N . THR A 1 183 ? 15.139 -18.365 -1.725 1.00 94.69 183 THR A N 1
ATOM 1481 C CA . THR A 1 183 ? 16.374 -17.856 -2.337 1.00 94.69 183 THR A CA 1
ATOM 1482 C C . THR A 1 183 ? 16.405 -16.327 -2.349 1.00 94.69 183 THR A C 1
ATOM 1484 O O . THR A 1 183 ? 15.666 -15.691 -1.620 1.00 94.69 183 THR A O 1
ATOM 1487 N N . GLY A 1 184 ? 17.428 -15.736 -2.960 1.00 97.31 184 GLY A N 1
ATOM 1488 C CA . GLY A 1 184 ? 17.424 -14.346 -3.408 1.00 97.31 184 GLY A CA 1
ATOM 1489 C C . GLY A 1 184 ? 16.855 -13.253 -2.508 1.00 97.31 184 GLY A C 1
ATOM 1490 O O . GLY A 1 184 ? 17.204 -13.158 -1.323 1.00 97.31 184 GLY A O 1
ATOM 1491 N N . VAL A 1 185 ? 16.132 -12.344 -3.157 1.00 98.31 185 VAL A N 1
ATOM 1492 C CA . VAL A 1 185 ? 15.570 -11.092 -2.638 1.00 98.31 185 VAL A CA 1
ATOM 1493 C C . VAL A 1 185 ? 14.047 -11.133 -2.746 1.00 98.31 185 VAL A C 1
ATOM 1495 O O . VAL A 1 185 ? 13.501 -11.881 -3.540 1.00 98.31 185 VAL A O 1
ATOM 1498 N N . SER A 1 186 ? 13.358 -10.286 -1.990 1.00 98.19 186 SER A N 1
ATOM 1499 C CA . SER A 1 186 ? 11.901 -10.148 -2.086 1.00 98.19 186 SER A CA 1
ATOM 1500 C C . SER A 1 186 ? 11.537 -8.938 -2.951 1.00 98.19 186 SER A C 1
ATOM 1502 O O . SER A 1 186 ? 12.108 -7.856 -2.763 1.00 98.19 186 SER A O 1
ATOM 1504 N N . GLY A 1 187 ? 10.592 -9.100 -3.878 1.00 98.06 187 GLY A N 1
ATOM 1505 C CA . GLY A 1 187 ? 10.045 -8.016 -4.700 1.00 98.06 187 GLY A CA 1
ATOM 1506 C C . GLY A 1 187 ? 8.837 -7.339 -4.052 1.00 98.06 187 GLY A C 1
ATOM 1507 O O . GLY A 1 187 ? 8.056 -7.987 -3.356 1.00 98.06 187 GLY A O 1
ATOM 1508 N N . ALA A 1 188 ? 8.648 -6.037 -4.295 1.00 98.38 188 ALA A N 1
ATOM 1509 C CA . ALA A 1 188 ? 7.557 -5.267 -3.682 1.00 98.38 188 ALA A CA 1
ATOM 1510 C C . ALA A 1 188 ? 6.155 -5.779 -4.066 1.00 98.38 188 ALA A C 1
ATOM 1512 O O . ALA A 1 188 ? 5.282 -5.877 -3.206 1.00 98.38 188 ALA A O 1
ATOM 1513 N N . GLY A 1 189 ? 5.965 -6.152 -5.334 1.00 97.88 189 GLY A N 1
ATOM 1514 C CA . GLY A 1 189 ? 4.725 -6.711 -5.878 1.00 97.88 189 GLY A CA 1
ATOM 1515 C C . GLY A 1 189 ? 4.447 -8.158 -5.466 1.00 97.88 189 GLY A C 1
ATOM 1516 O O . GLY A 1 189 ? 3.380 -8.678 -5.783 1.00 97.88 189 GLY A O 1
ATOM 1517 N N . PHE A 1 190 ? 5.371 -8.801 -4.746 1.00 97.44 190 PHE A N 1
ATOM 1518 C CA . PHE A 1 190 ? 5.270 -10.172 -4.247 1.00 97.44 190 PHE A CA 1
ATOM 1519 C C . PHE A 1 190 ? 4.928 -11.199 -5.338 1.00 97.44 190 PHE A C 1
ATOM 1521 O O . PHE A 1 190 ? 5.865 -11.732 -5.909 1.00 97.44 190 PHE A O 1
ATOM 1528 N N . ASN A 1 191 ? 3.656 -11.519 -5.618 1.00 97.06 191 ASN A N 1
ATOM 1529 C CA . ASN A 1 191 ? 3.252 -12.482 -6.662 1.00 97.06 191 ASN A CA 1
ATOM 1530 C C . ASN A 1 191 ? 2.813 -11.829 -7.990 1.00 97.06 191 ASN A C 1
ATOM 1532 O O . ASN A 1 191 ? 2.366 -12.535 -8.895 1.00 97.06 191 ASN A O 1
ATOM 1536 N N . CYS A 1 192 ? 2.918 -10.501 -8.121 1.00 98.56 192 CYS A N 1
ATOM 1537 C CA . CYS A 1 192 ? 2.594 -9.809 -9.374 1.00 98.56 192 CYS A CA 1
ATOM 1538 C C . CYS A 1 192 ? 3.514 -10.265 -10.514 1.00 98.56 192 CYS A C 1
ATOM 1540 O O . CYS A 1 192 ? 4.715 -10.481 -10.309 1.00 98.56 192 CYS A O 1
ATOM 1542 N N . LYS A 1 193 ? 2.964 -10.384 -11.725 1.00 98.50 193 LYS A N 1
ATOM 1543 C CA . LYS A 1 193 ? 3.703 -10.881 -12.888 1.00 98.50 193 LYS A CA 1
ATOM 1544 C C . LYS A 1 193 ? 4.545 -9.799 -13.548 1.00 98.50 193 LYS A C 1
ATOM 1546 O O . LYS A 1 193 ? 4.227 -8.621 -13.477 1.00 98.50 193 LYS A O 1
ATOM 1551 N N . LEU A 1 194 ? 5.621 -10.199 -14.213 1.00 98.69 194 LEU A N 1
ATOM 1552 C CA . LEU A 1 194 ? 6.570 -9.325 -14.895 1.00 98.69 194 LEU A CA 1
ATOM 1553 C C . LEU A 1 194 ? 6.546 -9.596 -16.398 1.00 98.69 194 LEU A C 1
ATOM 1555 O O . LEU A 1 194 ? 6.957 -10.670 -16.835 1.00 98.69 194 LEU A O 1
ATOM 1559 N N . MET A 1 195 ? 6.124 -8.607 -17.180 1.00 98.50 195 MET A N 1
ATOM 1560 C CA . MET A 1 195 ? 6.219 -8.606 -18.641 1.00 98.50 195 MET A CA 1
ATOM 1561 C C . MET A 1 195 ? 7.455 -7.806 -19.057 1.00 98.50 195 MET A C 1
ATOM 1563 O O . MET A 1 195 ? 7.586 -6.634 -18.704 1.00 98.50 195 MET A O 1
ATOM 1567 N N . ILE A 1 196 ? 8.386 -8.414 -19.794 1.00 97.06 196 ILE A N 1
ATOM 1568 C CA . ILE A 1 196 ? 9.724 -7.842 -19.995 1.00 97.06 196 ILE A CA 1
ATOM 1569 C C . ILE A 1 196 ? 9.899 -7.317 -21.416 1.00 97.06 196 ILE A C 1
ATOM 1571 O O . ILE A 1 196 ? 9.755 -8.050 -22.388 1.00 97.06 196 ILE A O 1
ATOM 1575 N N . THR A 1 197 ? 10.339 -6.067 -21.561 1.00 95.50 197 THR A N 1
ATOM 1576 C CA . THR A 1 197 ? 10.783 -5.552 -22.862 1.00 95.50 197 THR A CA 1
ATOM 1577 C C . THR A 1 197 ? 12.221 -5.048 -22.808 1.00 95.50 197 THR A C 1
ATOM 1579 O O . THR A 1 197 ? 12.652 -4.468 -21.811 1.00 95.50 197 THR A O 1
ATOM 1582 N N . ALA A 1 198 ? 12.972 -5.282 -23.888 1.00 91.25 198 ALA A N 1
ATOM 1583 C CA . ALA A 1 198 ? 14.391 -4.936 -23.975 1.00 91.25 198 ALA A CA 1
ATOM 1584 C C . ALA A 1 198 ? 14.649 -3.866 -25.046 1.00 91.25 198 ALA A C 1
ATOM 1586 O O . ALA A 1 198 ? 14.361 -4.070 -26.230 1.00 91.25 198 ALA A O 1
ATOM 1587 N N . HIS A 1 199 ? 15.231 -2.738 -24.634 1.00 86.81 199 HIS A N 1
ATOM 1588 C CA . HIS A 1 199 ? 15.380 -1.521 -25.452 1.00 86.81 199 HIS A CA 1
ATOM 1589 C C . HIS A 1 199 ? 16.817 -1.012 -25.570 1.00 86.81 199 HIS A C 1
ATOM 1591 O O . HIS A 1 199 ? 17.085 -0.045 -26.288 1.00 86.81 199 HIS A O 1
ATOM 1597 N N . PHE A 1 200 ? 17.762 -1.657 -24.890 1.00 75.62 200 PHE A N 1
ATOM 1598 C CA . PHE A 1 200 ? 19.163 -1.254 -24.906 1.00 75.62 200 PHE A CA 1
ATOM 1599 C C . PHE A 1 200 ? 19.942 -1.954 -26.035 1.00 75.62 200 PHE A C 1
ATOM 1601 O O . PHE A 1 200 ? 19.857 -3.174 -26.196 1.00 75.62 200 PHE A O 1
ATOM 1608 N N . ASP A 1 201 ? 20.709 -1.195 -26.834 1.00 67.38 201 ASP A N 1
ATOM 1609 C CA . ASP A 1 201 ? 21.636 -1.753 -27.833 1.00 67.38 201 ASP A CA 1
ATOM 1610 C C . ASP A 1 201 ? 23.102 -1.542 -27.392 1.00 67.38 201 ASP A C 1
ATOM 1612 O O . ASP A 1 201 ? 23.601 -0.413 -27.429 1.00 67.38 201 ASP A O 1
ATOM 1616 N N . PRO A 1 202 ? 23.852 -2.607 -27.035 1.00 59.19 202 PRO A N 1
ATOM 1617 C CA . PRO A 1 202 ? 25.274 -2.522 -26.667 1.00 59.19 202 PRO A CA 1
ATOM 1618 C C . PRO A 1 202 ? 26.179 -1.957 -27.762 1.00 59.19 202 PRO A C 1
ATOM 1620 O O . PRO A 1 202 ? 27.331 -1.608 -27.492 1.00 59.19 202 PRO A O 1
ATOM 1623 N N . GLN A 1 203 ? 25.718 -1.960 -29.013 1.00 58.78 203 GLN A N 1
ATOM 1624 C CA . GLN A 1 203 ? 26.483 -1.515 -30.171 1.00 58.78 203 GLN A CA 1
ATOM 1625 C C . GLN A 1 203 ? 26.204 -0.054 -30.532 1.00 58.78 203 GLN A C 1
ATOM 1627 O O . GLN A 1 203 ? 26.935 0.494 -31.365 1.00 58.78 203 GLN A O 1
ATOM 1632 N N . ASP A 1 204 ? 25.206 0.584 -29.910 1.00 63.41 204 ASP A N 1
ATOM 1633 C CA . ASP A 1 204 ? 24.958 2.011 -30.078 1.00 63.41 204 ASP A CA 1
ATOM 1634 C C . ASP A 1 204 ? 26.075 2.813 -29.376 1.00 63.41 204 ASP A C 1
ATOM 1636 O O . ASP A 1 204 ? 26.222 2.738 -28.153 1.00 63.41 204 ASP A O 1
ATOM 1640 N N . PRO A 1 205 ? 26.900 3.584 -30.115 1.00 55.75 205 PRO A N 1
ATOM 1641 C CA . PRO A 1 205 ? 27.971 4.384 -29.525 1.00 55.75 205 PRO A CA 1
ATOM 1642 C C . PRO A 1 205 ? 27.474 5.477 -28.570 1.00 55.75 205 PRO A C 1
ATOM 1644 O O . PRO A 1 205 ? 28.285 5.980 -27.788 1.00 55.75 205 PRO A O 1
ATOM 1647 N N . ASP A 1 206 ? 26.193 5.847 -28.648 1.00 56.38 206 ASP A N 1
ATOM 1648 C CA . ASP A 1 206 ? 25.568 6.832 -27.768 1.00 56.38 206 ASP A CA 1
ATOM 1649 C C . ASP A 1 206 ? 24.898 6.178 -26.540 1.00 56.38 206 ASP A C 1
ATOM 1651 O O . ASP A 1 206 ? 24.488 6.899 -25.631 1.00 56.38 206 ASP A O 1
ATOM 1655 N N . GLY A 1 207 ? 24.832 4.836 -26.483 1.00 56.66 207 GLY A N 1
ATOM 1656 C CA . GLY A 1 207 ? 24.255 4.077 -25.366 1.00 56.66 207 GLY A CA 1
ATOM 1657 C C . GLY A 1 207 ? 22.783 4.402 -25.111 1.00 56.66 207 GLY A C 1
ATOM 1658 O O . GLY A 1 207 ? 22.359 4.459 -23.962 1.00 56.66 207 GLY A O 1
ATOM 1659 N N . GLY A 1 208 ? 22.027 4.722 -26.165 1.00 64.06 208 GLY A N 1
ATOM 1660 C CA . GLY A 1 208 ? 20.650 5.181 -26.037 1.00 64.06 208 GLY A CA 1
ATOM 1661 C C . GLY A 1 208 ? 19.662 4.046 -25.780 1.00 64.06 208 GLY A C 1
ATOM 1662 O O . GLY A 1 208 ? 19.788 2.958 -26.335 1.00 64.06 208 GLY A O 1
ATOM 1663 N N . VAL A 1 209 ? 18.617 4.341 -25.003 1.00 73.38 209 VAL A N 1
ATOM 1664 C CA . VAL A 1 209 ? 17.400 3.522 -24.965 1.00 73.38 209 VAL A CA 1
ATOM 1665 C C . VAL A 1 209 ? 16.651 3.731 -26.283 1.00 73.38 209 VAL A C 1
ATOM 1667 O O . VAL A 1 209 ? 16.207 4.844 -26.597 1.00 73.38 209 VAL A O 1
ATOM 1670 N N . LEU A 1 210 ? 16.556 2.678 -27.089 1.00 77.31 210 LEU A N 1
ATOM 1671 C CA . LEU A 1 210 ? 15.951 2.702 -28.415 1.00 77.31 210 LEU A CA 1
ATOM 1672 C C . LEU A 1 210 ? 14.562 2.081 -28.353 1.00 77.31 210 LEU A C 1
ATOM 1674 O O . LEU A 1 210 ? 14.395 0.999 -27.819 1.00 77.31 210 LEU A O 1
ATOM 1678 N N . ARG A 1 211 ? 13.580 2.738 -28.976 1.00 84.69 211 ARG A N 1
ATOM 1679 C CA . ARG A 1 211 ? 12.210 2.214 -29.128 1.00 84.69 211 ARG A CA 1
ATOM 1680 C C . ARG A 1 211 ? 11.443 1.961 -27.817 1.00 84.69 211 ARG A C 1
ATOM 1682 O O . ARG A 1 211 ? 10.460 1.232 -27.803 1.00 84.69 211 ARG A O 1
ATOM 1689 N N . ALA A 1 212 ? 11.848 2.629 -26.734 1.00 91.06 212 ALA A N 1
ATOM 1690 C CA . ALA A 1 212 ? 11.228 2.484 -25.416 1.00 91.06 212 ALA A CA 1
ATOM 1691 C C . ALA A 1 212 ? 9.716 2.766 -25.412 1.00 91.06 212 ALA A C 1
ATOM 1693 O O . ALA A 1 212 ? 8.964 2.104 -24.708 1.00 91.06 212 ALA A O 1
ATOM 1694 N N . TYR A 1 213 ? 9.257 3.735 -26.213 1.00 95.00 213 TYR A N 1
ATOM 1695 C CA . TYR A 1 213 ? 7.833 4.072 -26.299 1.00 95.00 213 TYR A CA 1
ATOM 1696 C C . TYR A 1 213 ? 7.031 2.985 -27.022 1.00 95.00 213 TYR A C 1
ATOM 1698 O O . TYR A 1 213 ? 5.908 2.721 -26.620 1.00 95.00 213 TYR A O 1
ATOM 1706 N N . GLU A 1 214 ? 7.613 2.299 -28.009 1.00 95.06 214 GLU A N 1
ATOM 1707 C CA . GLU A 1 214 ? 7.015 1.088 -28.582 1.00 95.06 214 GLU A CA 1
ATOM 1708 C C . GLU A 1 214 ? 6.939 -0.056 -27.558 1.00 95.06 214 GLU A C 1
ATOM 1710 O O . GLU A 1 214 ? 6.016 -0.858 -27.613 1.00 95.06 214 GLU A O 1
ATOM 1715 N N . GLY A 1 215 ? 7.864 -0.112 -26.594 1.00 96.44 215 GLY A N 1
ATOM 1716 C CA . GLY A 1 215 ? 7.760 -1.016 -25.442 1.00 96.44 215 GLY A CA 1
ATOM 1717 C C . GLY A 1 215 ? 6.603 -0.671 -24.509 1.00 96.44 215 GLY A C 1
ATOM 1718 O O . GLY A 1 215 ? 5.896 -1.562 -24.060 1.00 96.44 215 GLY A O 1
ATOM 1719 N N . VAL A 1 216 ? 6.376 0.621 -24.255 1.00 98.31 216 VAL A N 1
ATOM 1720 C CA . VAL A 1 216 ? 5.209 1.087 -23.486 1.00 98.31 216 VAL A CA 1
ATOM 1721 C C . VAL A 1 216 ? 3.905 0.718 -24.198 1.00 98.31 216 VAL A C 1
ATOM 1723 O O . VAL A 1 216 ? 2.977 0.236 -23.556 1.00 98.31 216 VAL A O 1
ATOM 1726 N N . GLU A 1 217 ? 3.840 0.915 -25.518 1.00 98.25 217 GLU A N 1
ATOM 1727 C CA . GLU A 1 217 ? 2.697 0.503 -26.342 1.00 98.25 217 GLU A CA 1
ATOM 1728 C C . GLU A 1 217 ? 2.486 -1.015 -26.279 1.00 98.25 217 GLU A C 1
ATOM 1730 O O . GLU A 1 217 ? 1.376 -1.450 -26.000 1.00 98.25 217 GLU A O 1
ATOM 1735 N N . TYR A 1 218 ? 3.552 -1.806 -26.431 1.00 98.38 218 TYR A N 1
ATOM 1736 C CA . TYR A 1 218 ? 3.509 -3.266 -26.326 1.00 98.38 218 TYR A CA 1
ATOM 1737 C C . TYR A 1 218 ? 2.984 -3.752 -24.977 1.00 98.38 218 TYR A C 1
ATOM 1739 O O . TYR A 1 218 ? 2.109 -4.613 -24.940 1.00 98.38 218 TYR A O 1
ATOM 1747 N N . CYS A 1 219 ? 3.490 -3.195 -23.874 1.00 98.50 219 CYS A N 1
ATOM 1748 C CA . CYS A 1 219 ? 3.024 -3.579 -22.548 1.00 98.50 219 CYS A CA 1
ATOM 1749 C C . CYS A 1 219 ? 1.540 -3.253 -22.363 1.00 98.50 219 CYS A C 1
ATOM 1751 O O . CYS A 1 219 ? 0.798 -4.071 -21.833 1.00 98.50 219 CYS A O 1
ATOM 1753 N N . ALA A 1 220 ? 1.093 -2.091 -22.840 1.00 98.12 220 ALA A N 1
ATOM 1754 C CA . ALA A 1 220 ? -0.314 -1.717 -22.775 1.00 98.12 220 ALA A CA 1
ATOM 1755 C C . ALA A 1 220 ? -1.209 -2.602 -23.660 1.00 98.12 220 ALA A C 1
ATOM 1757 O O . ALA A 1 220 ? -2.307 -2.962 -23.247 1.00 98.12 220 ALA A O 1
ATOM 1758 N N . ASP A 1 221 ? -0.748 -2.960 -24.860 1.00 98.06 221 ASP A N 1
ATOM 1759 C CA . ASP A 1 221 ? -1.481 -3.825 -25.792 1.00 98.06 221 ASP A CA 1
ATOM 1760 C C . ASP A 1 221 ? -1.640 -5.252 -25.256 1.00 98.06 221 ASP A C 1
ATOM 1762 O O . ASP A 1 221 ? -2.684 -5.867 -25.466 1.00 98.06 221 ASP A O 1
ATOM 1766 N N . ASN A 1 222 ? -0.645 -5.736 -24.510 1.00 97.81 222 ASN A N 1
ATOM 1767 C CA . ASN A 1 222 ? -0.651 -7.048 -23.860 1.00 97.81 222 ASN A CA 1
ATOM 1768 C C . ASN A 1 222 ? -1.250 -7.035 -22.442 1.00 97.81 222 ASN A C 1
ATOM 1770 O O . ASN A 1 222 ? -1.160 -8.027 -21.723 1.00 97.81 222 ASN A O 1
ATOM 1774 N N . GLY A 1 223 ? -1.874 -5.926 -22.030 1.00 96.50 223 GLY A N 1
ATOM 1775 C CA . GLY A 1 223 ? -2.647 -5.865 -20.789 1.00 96.50 223 GLY A CA 1
ATOM 1776 C C . GLY A 1 223 ? -1.828 -5.685 -19.511 1.00 96.50 223 GLY A C 1
ATOM 1777 O O . GLY A 1 223 ? -2.269 -6.124 -18.459 1.00 96.50 223 GLY A O 1
ATOM 1778 N N . ALA A 1 224 ? -0.657 -5.045 -19.566 1.00 98.38 224 ALA A N 1
ATOM 1779 C CA . ALA A 1 224 ? 0.047 -4.647 -18.348 1.00 98.38 224 ALA A CA 1
ATOM 1780 C C . ALA A 1 224 ? -0.761 -3.599 -17.558 1.00 98.38 224 ALA A C 1
ATOM 1782 O O . ALA A 1 224 ? -1.038 -2.510 -18.069 1.00 98.38 224 ALA A O 1
ATOM 1783 N N . ASP A 1 225 ? -1.068 -3.897 -16.296 1.00 98.50 225 ASP A N 1
ATOM 1784 C CA . ASP A 1 225 ? -1.772 -2.991 -15.382 1.00 98.50 225 ASP A CA 1
ATOM 1785 C C . ASP A 1 225 ? -0.868 -1.858 -14.896 1.00 98.50 225 ASP A C 1
ATOM 1787 O O . ASP A 1 225 ? -1.297 -0.715 -14.736 1.00 98.50 225 ASP A O 1
ATOM 1791 N N . VAL A 1 226 ? 0.416 -2.161 -14.689 1.00 98.69 226 VAL A N 1
ATOM 1792 C CA . VAL A 1 226 ? 1.437 -1.195 -14.277 1.00 98.69 226 VAL A CA 1
ATOM 1793 C C . VAL A 1 226 ? 2.607 -1.252 -15.247 1.00 98.69 226 VAL A C 1
ATOM 1795 O O . VAL A 1 226 ? 3.042 -2.329 -15.628 1.00 98.69 226 VAL A O 1
ATOM 1798 N N . ILE A 1 227 ? 3.171 -0.109 -15.638 1.00 98.88 227 ILE A N 1
ATOM 1799 C CA . ILE A 1 227 ? 4.369 -0.056 -16.486 1.00 98.88 227 ILE A CA 1
ATOM 1800 C C . ILE A 1 227 ? 5.433 0.806 -15.814 1.00 98.88 227 ILE A C 1
ATOM 1802 O O . ILE A 1 227 ? 5.231 1.997 -15.569 1.00 98.88 227 ILE A O 1
ATOM 1806 N N . ASN A 1 228 ? 6.596 0.211 -15.563 1.00 98.75 228 ASN A N 1
ATOM 1807 C CA . ASN A 1 228 ? 7.765 0.901 -15.041 1.00 98.75 228 ASN A CA 1
ATOM 1808 C C . ASN A 1 228 ? 8.699 1.363 -16.171 1.00 98.75 228 ASN A C 1
ATOM 1810 O O . ASN A 1 228 ? 9.110 0.577 -17.028 1.00 98.75 228 ASN A O 1
ATOM 1814 N N . MET A 1 229 ? 9.101 2.632 -16.108 1.00 97.88 229 MET A N 1
ATOM 1815 C CA . MET A 1 229 ? 10.034 3.276 -17.030 1.00 97.88 229 MET A CA 1
ATOM 1816 C C . MET A 1 229 ? 11.235 3.843 -16.262 1.00 97.88 229 MET A C 1
ATOM 1818 O O . MET A 1 229 ? 11.284 5.026 -15.912 1.00 97.88 229 MET A O 1
ATOM 1822 N N . SER A 1 230 ? 12.245 3.005 -16.027 1.00 95.62 230 SER A N 1
ATOM 1823 C CA . SER A 1 230 ? 13.488 3.382 -15.332 1.00 95.62 230 SER A CA 1
ATOM 1824 C C . SER A 1 230 ? 14.536 4.016 -16.261 1.00 95.62 230 SER A C 1
ATOM 1826 O O . SER A 1 230 ? 15.740 3.817 -16.116 1.00 95.62 230 SER A O 1
ATOM 1828 N N . TRP A 1 231 ? 14.079 4.827 -17.211 1.00 92.75 231 TRP A N 1
ATOM 1829 C CA . TRP A 1 231 ? 14.897 5.510 -18.209 1.00 92.75 231 TRP A CA 1
ATOM 1830 C C . T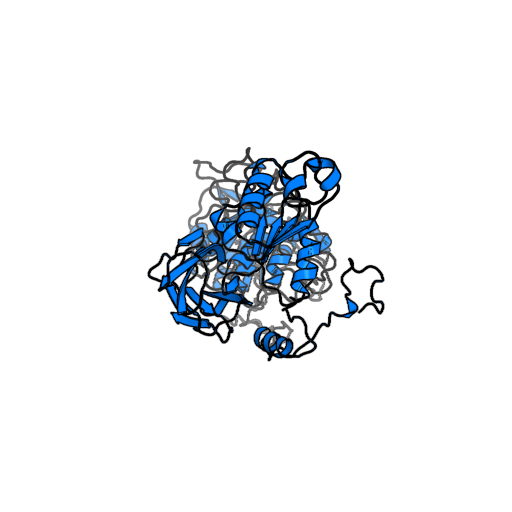RP A 1 231 ? 14.371 6.918 -18.444 1.00 92.75 231 TRP A C 1
ATOM 1832 O O . TRP A 1 231 ? 13.213 7.233 -18.185 1.00 92.75 231 TRP A O 1
ATOM 1842 N N . GLY A 1 232 ? 15.213 7.789 -18.990 1.00 91.75 232 GLY A N 1
ATOM 1843 C CA . GLY A 1 232 ? 14.758 9.112 -19.376 1.00 91.75 232 GLY A CA 1
ATOM 1844 C C . GLY A 1 232 ? 15.877 10.036 -19.801 1.00 91.75 232 GLY A C 1
ATOM 1845 O O . GLY A 1 232 ? 17.057 9.685 -19.810 1.00 91.75 232 GLY A O 1
ATOM 1846 N N . ARG A 1 233 ? 15.490 11.245 -20.198 1.00 89.38 233 ARG A N 1
ATOM 1847 C CA . ARG A 1 233 ? 16.437 12.312 -20.519 1.00 89.38 233 ARG A CA 1
ATOM 1848 C C . ARG A 1 233 ? 15.820 13.685 -20.331 1.00 89.38 233 ARG A C 1
ATOM 1850 O O . ARG A 1 233 ? 14.630 13.883 -20.579 1.00 89.38 233 ARG A O 1
ATOM 1857 N N . PHE A 1 234 ? 16.676 14.667 -20.067 1.00 89.69 234 PHE A N 1
ATOM 1858 C CA . PHE A 1 234 ? 16.310 16.064 -20.257 1.00 89.69 234 PHE A CA 1
ATOM 1859 C C . PHE A 1 234 ? 16.112 16.390 -21.736 1.00 89.69 234 PHE A C 1
ATOM 1861 O O . PHE A 1 234 ? 16.961 16.102 -22.585 1.00 89.69 234 PHE A O 1
ATOM 1868 N N . GLY A 1 235 ? 14.994 17.033 -22.055 1.00 89.19 235 GLY A N 1
ATOM 1869 C CA . GLY A 1 235 ? 14.725 17.475 -23.413 1.00 89.19 235 GLY A CA 1
ATOM 1870 C C . GLY A 1 235 ? 13.411 18.221 -23.559 1.00 89.19 235 GLY A C 1
ATOM 1871 O O . GLY A 1 235 ? 12.662 18.402 -22.607 1.00 89.19 235 GLY A O 1
ATOM 1872 N N . GLY A 1 236 ? 13.142 18.682 -24.780 1.00 88.62 236 GLY A N 1
ATOM 1873 C CA . GLY A 1 236 ? 11.854 19.284 -25.113 1.00 88.62 236 GLY A CA 1
ATOM 1874 C C . GLY A 1 236 ? 10.749 18.238 -25.258 1.00 88.62 236 GLY A C 1
ATOM 1875 O O . GLY A 1 236 ? 11.020 17.110 -25.661 1.00 88.62 236 GLY A O 1
ATOM 1876 N N . TYR A 1 23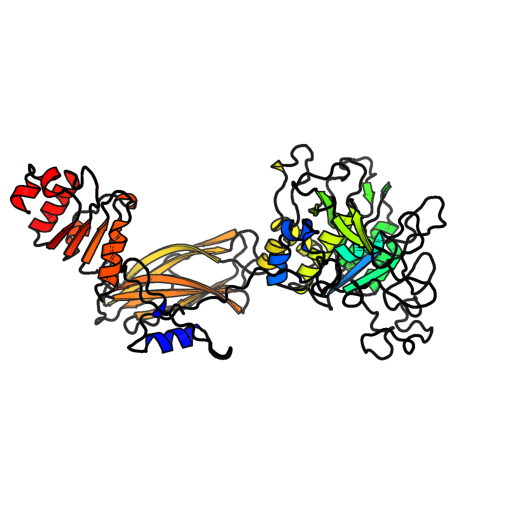7 ? 9.509 18.654 -24.999 1.00 91.38 237 TYR A N 1
ATOM 1877 C CA . TYR A 1 237 ? 8.300 17.847 -25.191 1.00 91.38 237 TYR A CA 1
ATOM 1878 C C . TYR A 1 237 ? 8.186 17.306 -26.628 1.00 91.38 237 TYR A C 1
ATOM 1880 O O . TYR A 1 237 ? 8.295 18.071 -27.597 1.00 91.38 237 TYR A O 1
ATOM 1888 N N . ILE A 1 238 ? 7.921 16.005 -26.776 1.00 93.38 238 ILE A N 1
ATOM 1889 C CA . ILE A 1 238 ? 7.753 15.337 -28.074 1.00 93.38 238 ILE A CA 1
ATOM 1890 C C . ILE A 1 238 ? 6.330 14.779 -28.158 1.00 93.38 238 ILE A C 1
ATOM 1892 O O . ILE A 1 238 ? 5.983 13.863 -27.425 1.00 93.38 238 ILE A O 1
ATOM 1896 N N . ASN A 1 239 ? 5.513 15.297 -29.085 1.00 94.31 239 ASN A N 1
ATOM 1897 C CA . ASN A 1 239 ? 4.096 14.905 -29.177 1.00 94.31 239 ASN A CA 1
ATOM 1898 C C . ASN A 1 239 ? 3.900 13.402 -29.406 1.00 94.31 239 ASN A C 1
ATOM 1900 O O . ASN A 1 239 ? 3.034 12.823 -28.779 1.00 94.31 239 ASN A O 1
ATOM 1904 N N . SER A 1 240 ? 4.712 12.762 -30.254 1.00 94.75 240 SER A N 1
ATOM 1905 C CA . SER A 1 240 ? 4.557 11.323 -30.511 1.00 94.75 240 SER A CA 1
ATOM 1906 C C . SER A 1 240 ? 4.823 10.467 -29.272 1.00 94.75 240 SER A C 1
ATOM 1908 O O . SER A 1 240 ? 4.198 9.435 -29.107 1.00 94.75 240 SER A O 1
ATOM 1910 N N . HIS A 1 241 ? 5.726 10.903 -28.394 1.00 95.75 241 HIS A N 1
ATOM 1911 C CA . HIS A 1 241 ? 6.000 10.216 -27.133 1.00 95.75 241 HIS A CA 1
ATOM 1912 C C . HIS A 1 241 ? 4.853 10.427 -26.141 1.00 95.75 241 HIS A C 1
ATOM 1914 O O . HIS A 1 241 ? 4.414 9.485 -25.498 1.00 95.75 241 HIS A O 1
ATOM 1920 N N . ALA A 1 242 ? 4.333 11.653 -26.057 1.00 96.44 242 ALA A N 1
ATOM 1921 C CA . ALA A 1 242 ? 3.165 11.944 -25.234 1.00 96.44 242 ALA A CA 1
ATOM 1922 C C . ALA A 1 242 ? 1.908 11.195 -25.704 1.00 96.44 242 ALA A C 1
ATOM 1924 O O . ALA A 1 242 ? 1.114 10.764 -24.875 1.00 96.44 242 ALA A O 1
ATOM 1925 N N . ASP A 1 243 ? 1.734 11.019 -27.018 1.00 97.56 243 ASP A N 1
ATOM 1926 C CA . ASP A 1 243 ? 0.634 10.237 -27.584 1.00 97.56 243 ASP A CA 1
ATOM 1927 C C . ASP A 1 243 ? 0.741 8.752 -27.189 1.00 97.56 243 ASP A C 1
ATOM 1929 O O . ASP A 1 243 ? -0.287 8.162 -26.870 1.00 97.56 243 ASP A O 1
ATOM 1933 N N . ALA A 1 244 ? 1.952 8.178 -27.136 1.00 97.69 244 ALA A N 1
ATOM 1934 C CA . ALA A 1 244 ? 2.194 6.807 -26.665 1.00 97.69 244 ALA A CA 1
ATOM 1935 C C . ALA A 1 244 ? 1.897 6.641 -25.161 1.00 97.69 244 ALA A C 1
ATOM 1937 O O . ALA A 1 244 ? 1.203 5.712 -24.756 1.00 97.69 244 ALA A O 1
ATOM 1938 N N . ILE A 1 245 ? 2.330 7.596 -24.330 1.00 98.19 245 ILE A N 1
ATOM 1939 C CA . ILE A 1 245 ? 1.991 7.637 -22.895 1.00 98.19 245 ILE A CA 1
ATOM 1940 C C . ILE A 1 245 ? 0.472 7.717 -22.697 1.00 98.19 245 ILE A C 1
ATOM 1942 O O . ILE A 1 245 ? -0.123 6.914 -21.982 1.00 98.19 245 ILE A O 1
ATOM 1946 N N . ALA A 1 246 ? -0.187 8.651 -23.387 1.00 97.38 246 ALA A N 1
ATOM 1947 C CA . ALA A 1 246 ? -1.635 8.806 -23.311 1.00 97.38 246 ALA A CA 1
ATOM 1948 C C . ALA A 1 246 ? -2.399 7.614 -23.910 1.00 97.38 246 ALA A C 1
ATOM 1950 O O . ALA A 1 246 ? -3.575 7.432 -23.600 1.00 97.38 246 ALA A O 1
ATOM 1951 N N . TYR A 1 247 ? -1.780 6.849 -24.810 1.00 98.12 247 TYR A N 1
ATOM 1952 C CA . TYR A 1 247 ? -2.332 5.607 -25.334 1.00 98.12 247 TYR A CA 1
ATOM 1953 C C . TYR A 1 247 ? -2.347 4.527 -24.254 1.00 98.12 247 TYR A C 1
ATOM 1955 O O . TYR A 1 247 ? -3.426 4.023 -23.952 1.00 98.12 247 TYR A O 1
ATOM 1963 N N . ALA A 1 248 ? -1.205 4.263 -23.614 1.00 98.00 248 ALA A N 1
ATOM 1964 C CA . ALA A 1 248 ? -1.099 3.259 -22.558 1.00 98.00 248 ALA A CA 1
ATOM 1965 C C . ALA A 1 248 ? -2.051 3.543 -21.384 1.00 98.00 248 ALA A C 1
ATOM 1967 O O . ALA A 1 248 ? -2.821 2.672 -20.992 1.00 98.00 248 ALA A O 1
ATOM 1968 N N . ILE A 1 249 ? -2.127 4.800 -20.931 1.00 96.12 249 ILE A 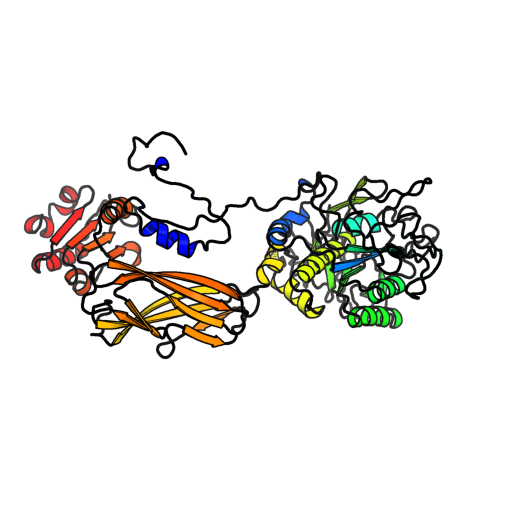N 1
ATOM 1969 C CA . ILE A 1 249 ? -3.082 5.221 -19.888 1.00 96.12 249 ILE A CA 1
ATOM 1970 C C . ILE A 1 249 ? -4.536 4.930 -20.289 1.00 96.12 249 ILE A C 1
ATOM 1972 O O . ILE A 1 249 ? -5.358 4.547 -19.462 1.00 96.12 249 ILE A O 1
ATOM 1976 N N . ARG A 1 250 ? -4.892 5.109 -21.568 1.00 95.62 250 ARG A N 1
ATOM 1977 C CA . ARG A 1 250 ? -6.256 4.838 -22.057 1.00 95.62 250 ARG A CA 1
ATOM 1978 C C . ARG A 1 250 ? -6.561 3.353 -22.225 1.00 95.62 250 ARG A C 1
ATOM 1980 O O . ARG A 1 250 ? -7.743 3.029 -22.312 1.00 95.62 250 ARG A O 1
ATOM 1987 N N . GLN A 1 251 ? -5.541 2.500 -22.294 1.00 95.06 251 GLN A N 1
ATOM 1988 C CA . GLN A 1 251 ? -5.703 1.047 -22.218 1.00 95.06 251 GLN A CA 1
ATOM 1989 C C . GLN A 1 251 ? -5.881 0.560 -20.773 1.00 95.06 251 GLN A C 1
ATOM 1991 O O . GLN A 1 251 ? -6.279 -0.579 -20.576 1.00 95.06 251 GLN A O 1
ATOM 1996 N N . GLY A 1 252 ? -5.668 1.432 -19.781 1.00 93.00 252 GLY A N 1
ATOM 1997 C CA . GLY A 1 252 ? -5.823 1.122 -18.358 1.00 93.00 252 GLY A CA 1
ATOM 1998 C C . GLY A 1 252 ? -4.503 1.071 -17.590 1.00 93.00 252 GLY A C 1
ATOM 1999 O O . GLY A 1 252 ? -4.536 1.058 -16.368 1.00 93.00 252 GLY A O 1
ATOM 2000 N N . ALA A 1 253 ? -3.357 1.125 -18.277 1.00 97.31 253 ALA A N 1
ATOM 2001 C CA . ALA A 1 253 ? -2.053 1.006 -17.636 1.00 97.31 253 ALA A CA 1
ATOM 2002 C C . ALA A 1 253 ? -1.711 2.225 -16.762 1.00 97.31 253 ALA A C 1
ATOM 2004 O O . ALA A 1 253 ? -1.829 3.381 -17.190 1.00 97.31 253 ALA A O 1
ATOM 2005 N N . ILE A 1 254 ? -1.196 1.965 -15.564 1.00 98.44 254 ILE A N 1
ATOM 2006 C CA . ILE A 1 254 ? -0.653 2.970 -14.651 1.00 98.44 254 ILE A CA 1
ATOM 2007 C C . ILE A 1 254 ? 0.857 3.065 -14.854 1.00 98.44 254 ILE A C 1
ATOM 2009 O O . ILE A 1 254 ? 1.584 2.077 -14.790 1.00 98.44 254 ILE A O 1
ATOM 2013 N N . LEU A 1 255 ? 1.350 4.270 -15.118 1.00 98.62 255 LEU A N 1
ATOM 2014 C CA . LEU A 1 255 ? 2.715 4.476 -15.589 1.00 98.62 255 LEU A CA 1
ATOM 2015 C C . LEU A 1 255 ? 3.588 5.088 -14.495 1.00 98.62 255 LEU A C 1
ATOM 2017 O O . LEU A 1 255 ? 3.276 6.173 -14.017 1.00 98.62 255 LEU A O 1
ATOM 2021 N N . PHE A 1 256 ? 4.714 4.454 -14.169 1.00 98.69 256 PHE A N 1
ATOM 2022 C CA . PHE A 1 256 ? 5.707 4.960 -13.216 1.00 98.69 256 PHE A CA 1
ATOM 2023 C C . PHE A 1 256 ? 7.021 5.277 -13.929 1.00 98.69 256 PHE A C 1
ATOM 2025 O O . PHE A 1 256 ? 7.479 4.502 -14.771 1.00 98.69 256 PHE A O 1
ATOM 2032 N N . ALA A 1 257 ? 7.648 6.405 -13.592 1.00 98.12 257 ALA A N 1
ATOM 2033 C CA . ALA A 1 257 ? 8.959 6.760 -14.131 1.00 98.12 257 ALA A CA 1
ATOM 2034 C C . ALA A 1 257 ? 9.858 7.452 -13.105 1.00 98.12 257 ALA A C 1
ATOM 2036 O O . ALA A 1 257 ? 9.424 8.329 -12.357 1.00 98.12 257 ALA A O 1
ATOM 2037 N N . GLY A 1 258 ? 11.152 7.131 -13.148 1.00 96.75 258 GLY A N 1
ATOM 2038 C CA . GLY A 1 258 ? 12.162 7.786 -12.318 1.00 96.75 258 GLY A CA 1
ATOM 2039 C C . GLY A 1 258 ? 12.352 9.267 -12.672 1.00 96.75 258 GLY A C 1
ATOM 2040 O O . GLY A 1 258 ? 12.418 9.638 -13.845 1.00 96.75 258 GLY A O 1
ATOM 2041 N N . ALA A 1 259 ? 12.502 10.119 -11.655 1.00 94.81 259 ALA A N 1
ATOM 2042 C CA . ALA A 1 259 ? 12.609 11.574 -11.819 1.00 94.81 259 ALA A CA 1
ATOM 2043 C C . ALA A 1 259 ? 13.926 12.065 -12.459 1.00 94.81 259 ALA A C 1
ATOM 2045 O O . ALA A 1 259 ? 14.008 13.222 -12.884 1.00 94.81 259 ALA A O 1
ATOM 2046 N N . GLY A 1 260 ? 14.952 11.210 -12.540 1.00 93.75 260 GLY A N 1
ATOM 2047 C CA . GLY A 1 260 ? 16.282 11.528 -13.068 1.00 93.75 260 GLY A CA 1
ATOM 2048 C C . GLY A 1 260 ? 17.354 11.684 -11.982 1.00 93.75 260 GLY A C 1
ATOM 2049 O O . GLY A 1 260 ? 17.053 11.798 -10.794 1.00 93.75 260 GLY A O 1
ATOM 2050 N N . ASN A 1 261 ? 18.628 11.674 -12.390 1.00 93.69 261 ASN A N 1
ATOM 2051 C CA . ASN A 1 261 ? 19.785 11.543 -11.486 1.00 93.69 261 ASN A CA 1
ATOM 2052 C C . ASN A 1 261 ? 20.808 12.694 -11.632 1.00 93.69 261 ASN A C 1
ATOM 2054 O O . ASN A 1 261 ? 22.010 12.497 -11.444 1.00 93.69 261 ASN A O 1
ATOM 2058 N N . ASP A 1 262 ? 20.349 13.895 -11.995 1.00 90.50 262 ASP A N 1
ATOM 2059 C CA . ASP A 1 262 ? 21.207 15.036 -12.350 1.00 90.50 262 ASP A CA 1
ATOM 2060 C C . ASP A 1 262 ? 21.380 16.073 -11.224 1.00 90.50 262 ASP A C 1
ATOM 2062 O O . ASP A 1 262 ? 22.064 17.081 -11.419 1.00 90.50 262 ASP A O 1
ATOM 2066 N N . SER A 1 263 ? 20.790 15.844 -10.044 1.00 88.88 263 SER A N 1
ATOM 2067 C CA . SER A 1 263 ? 20.824 16.760 -8.890 1.00 88.88 263 SER A CA 1
ATOM 2068 C C . SER A 1 263 ? 20.256 18.159 -9.183 1.00 88.88 263 SER A C 1
ATOM 2070 O O . SER A 1 263 ? 20.840 19.166 -8.766 1.00 88.88 263 SER A O 1
ATOM 2072 N N . VAL A 1 264 ? 19.140 18.255 -9.913 1.00 85.31 264 VAL A N 1
ATOM 2073 C CA . VAL A 1 264 ? 18.522 19.543 -10.280 1.00 85.31 264 VAL A CA 1
ATOM 2074 C C . VAL A 1 264 ? 17.051 19.637 -9.873 1.00 85.31 264 VAL A C 1
ATOM 2076 O O . VAL A 1 264 ? 16.320 18.655 -9.951 1.00 85.31 264 VAL A O 1
ATOM 2079 N N . GLU A 1 265 ? 16.621 20.846 -9.500 1.00 86.12 265 GLU A N 1
ATOM 2080 C CA . GLU A 1 265 ? 15.205 21.226 -9.446 1.00 86.12 265 GLU A CA 1
ATOM 2081 C C . GLU A 1 265 ? 14.715 21.507 -10.870 1.00 86.12 265 GLU A C 1
ATOM 2083 O O . GLU A 1 265 ? 15.241 22.398 -11.552 1.00 86.12 265 GLU A O 1
ATOM 2088 N N . ASP A 1 266 ? 13.706 20.779 -11.329 1.00 84.00 266 ASP A N 1
ATOM 2089 C CA . ASP A 1 266 ? 13.198 20.853 -12.694 1.00 84.00 266 ASP A CA 1
ATOM 2090 C C . ASP A 1 266 ? 11.849 21.573 -12.819 1.00 84.00 266 ASP A C 1
ATOM 2092 O O . ASP A 1 266 ? 10.958 21.185 -13.569 1.00 84.00 266 ASP A O 1
ATOM 2096 N N . ASN A 1 267 ? 11.742 22.722 -12.156 1.00 78.50 267 ASN A N 1
ATOM 2097 C CA . ASN A 1 267 ? 10.595 23.635 -12.258 1.00 78.50 267 ASN A CA 1
ATOM 2098 C C . ASN A 1 267 ? 10.768 24.667 -13.390 1.00 78.50 267 ASN A C 1
ATOM 2100 O O . ASN A 1 267 ? 10.246 25.788 -13.366 1.00 78.50 267 ASN A O 1
ATOM 2104 N N . ARG A 1 268 ? 11.598 24.343 -14.390 1.00 67.31 268 ARG A N 1
ATOM 2105 C CA . ARG A 1 268 ? 12.062 25.308 -15.392 1.00 67.31 268 ARG A CA 1
ATOM 2106 C C . ARG A 1 268 ? 10.974 25.615 -16.420 1.00 67.31 268 ARG A C 1
ATOM 2108 O O . ARG A 1 268 ? 10.501 24.758 -17.152 1.00 67.31 268 ARG A O 1
ATOM 2115 N N . HIS A 1 269 ? 10.664 26.897 -16.605 1.00 66.50 269 HIS A N 1
ATOM 2116 C CA . HIS A 1 269 ? 9.746 27.357 -17.661 1.00 66.50 269 HIS A CA 1
ATOM 2117 C C . HIS A 1 269 ? 10.343 27.335 -19.086 1.00 66.50 269 HIS A C 1
ATOM 2119 O O . HIS A 1 269 ? 9.744 27.882 -20.019 1.00 66.50 269 HIS A O 1
ATOM 2125 N N . ASP A 1 270 ? 11.534 26.760 -19.278 1.00 69.56 270 ASP A N 1
ATOM 2126 C CA . ASP A 1 270 ? 12.205 26.674 -20.580 1.00 69.56 270 ASP A CA 1
ATOM 2127 C C . ASP A 1 270 ? 11.717 25.491 -21.439 1.00 69.56 270 ASP A C 1
ATOM 2129 O O . ASP A 1 270 ? 12.180 25.330 -22.573 1.00 69.56 270 ASP A O 1
ATOM 2133 N N . ARG A 1 271 ? 10.714 24.747 -20.941 1.00 67.69 271 ARG A N 1
ATOM 2134 C CA . ARG A 1 271 ? 10.088 23.571 -21.569 1.00 67.69 271 ARG A CA 1
ATOM 2135 C C . ARG A 1 271 ? 11.059 22.409 -21.778 1.00 67.69 271 ARG A C 1
ATOM 2137 O O . ARG A 1 271 ? 10.801 21.569 -22.644 1.00 67.69 271 ARG A O 1
ATOM 2144 N N . GLN A 1 272 ? 12.173 22.386 -21.046 1.00 83.56 272 GLN A N 1
ATOM 2145 C CA . GLN A 1 272 ? 13.071 21.244 -20.994 1.00 83.56 272 GLN A CA 1
ATOM 2146 C C . GLN A 1 272 ? 12.875 20.527 -19.670 1.00 83.56 272 GLN A C 1
ATOM 2148 O O . GLN A 1 272 ? 13.333 21.020 -18.646 1.00 83.56 272 GLN A O 1
ATOM 2153 N N . HIS A 1 273 ? 12.219 19.372 -19.734 1.00 91.56 273 HIS A N 1
ATOM 2154 C CA . HIS A 1 273 ? 11.946 18.549 -18.564 1.00 91.56 273 HIS A CA 1
ATOM 2155 C C . HIS A 1 273 ? 12.552 17.155 -18.707 1.00 91.56 273 HIS A C 1
ATOM 2157 O O . HIS A 1 273 ? 13.006 16.789 -19.802 1.00 91.56 273 HIS A O 1
ATOM 2163 N N . PHE A 1 274 ? 12.594 16.397 -17.613 1.00 92.75 274 PHE A N 1
ATOM 2164 C CA . PHE A 1 274 ? 12.987 14.991 -17.640 1.00 92.75 274 PHE A CA 1
ATOM 2165 C C . PHE A 1 274 ? 11.824 14.113 -18.128 1.00 92.75 274 PHE A C 1
ATOM 2167 O O . PHE A 1 274 ? 10.832 13.935 -17.431 1.00 92.75 274 PHE A O 1
ATOM 2174 N N . TYR A 1 275 ? 11.925 13.567 -19.341 1.00 93.94 275 TYR A N 1
ATOM 2175 C CA . TYR A 1 275 ? 10.897 12.695 -19.927 1.00 93.94 275 TYR A CA 1
ATOM 2176 C C . TYR A 1 275 ? 11.367 11.233 -19.946 1.00 93.94 275 TYR A C 1
ATOM 2178 O O . TYR A 1 275 ? 12.542 11.010 -20.260 1.00 93.94 275 TYR A O 1
ATOM 2186 N N . PRO A 1 276 ? 10.477 10.254 -19.678 1.00 95.44 276 PRO A N 1
ATOM 2187 C CA . PRO A 1 276 ? 9.013 10.358 -19.709 1.00 95.44 276 PRO A CA 1
ATOM 2188 C C . PRO A 1 276 ? 8.351 10.840 -18.410 1.00 95.44 276 PRO A C 1
ATOM 2190 O O . PRO A 1 276 ? 7.180 11.187 -18.464 1.00 95.44 276 PRO A O 1
ATOM 2193 N N . CYS A 1 277 ? 9.090 10.931 -17.301 1.00 94.94 277 CYS A N 1
ATOM 2194 C CA . CYS A 1 277 ? 8.579 11.324 -15.980 1.00 94.94 277 CYS A CA 1
ATOM 2195 C C . CYS A 1 277 ? 7.690 12.581 -15.986 1.00 94.94 277 CYS A C 1
ATOM 2197 O O . CYS A 1 277 ? 6.632 12.590 -15.381 1.00 94.94 277 CYS A O 1
ATOM 2199 N N . ALA A 1 278 ? 8.065 13.614 -16.741 1.00 94.44 278 ALA A N 1
ATOM 2200 C CA . ALA A 1 278 ? 7.308 14.861 -16.824 1.00 94.44 278 ALA A CA 1
ATOM 2201 C C . ALA A 1 278 ? 6.096 14.841 -17.786 1.00 94.44 278 ALA A C 1
ATOM 2203 O O . ALA A 1 278 ? 5.538 15.904 -18.080 1.00 94.44 278 ALA A O 1
ATOM 2204 N N . TYR A 1 279 ? 5.715 13.694 -18.362 1.00 95.56 279 TYR A N 1
ATOM 2205 C CA . TYR A 1 279 ? 4.477 13.604 -19.145 1.00 95.56 279 TYR A CA 1
ATOM 2206 C C . TYR A 1 279 ? 3.248 13.533 -18.235 1.00 95.56 279 TYR A C 1
ATOM 2208 O O . TYR A 1 279 ? 3.266 12.930 -17.172 1.00 95.56 279 TYR A O 1
ATOM 2216 N N . GLU A 1 280 ? 2.152 14.142 -18.687 1.00 94.06 280 GLU A N 1
ATOM 2217 C CA . GLU A 1 280 ? 0.877 14.125 -17.970 1.00 94.06 280 GLU A CA 1
ATOM 2218 C C . GLU A 1 280 ? 0.363 12.688 -17.788 1.00 94.06 280 GLU A C 1
ATOM 2220 O O . GLU A 1 280 ? 0.299 11.926 -18.755 1.00 94.06 280 GLU A O 1
ATOM 2225 N N . GLY A 1 281 ? -0.018 12.351 -16.553 1.00 93.81 281 GLY A N 1
ATOM 2226 C CA . GLY A 1 281 ? -0.538 11.036 -16.176 1.00 93.81 281 GLY A CA 1
ATOM 2227 C C . GLY A 1 281 ? 0.527 9.970 -15.895 1.00 93.81 281 GLY A C 1
ATOM 2228 O O . GLY A 1 281 ? 0.160 8.840 -15.591 1.00 93.81 281 GLY A O 1
ATOM 2229 N N . VAL A 1 282 ? 1.818 10.309 -15.979 1.00 97.25 282 VAL A N 1
ATOM 2230 C CA . VAL A 1 282 ? 2.905 9.466 -15.462 1.00 97.25 282 VAL A CA 1
ATOM 2231 C C . VAL A 1 282 ? 3.137 9.818 -13.998 1.00 97.25 282 VAL A C 1
ATOM 2233 O O . VAL A 1 282 ? 3.279 10.993 -13.680 1.00 97.25 282 VAL A O 1
ATOM 2236 N N . ILE A 1 283 ? 3.208 8.804 -13.139 1.00 97.25 283 ILE A N 1
ATOM 2237 C CA . ILE A 1 283 ? 3.583 8.938 -11.733 1.00 97.25 283 ILE A CA 1
ATOM 2238 C C . ILE A 1 283 ? 5.105 9.073 -11.654 1.00 97.25 283 ILE A C 1
ATOM 2240 O O . ILE A 1 283 ? 5.857 8.126 -11.916 1.00 97.25 283 ILE A O 1
ATOM 2244 N N . GLY A 1 284 ? 5.572 10.273 -11.326 1.00 96.06 284 GLY A N 1
ATOM 2245 C CA . GLY A 1 284 ? 6.987 10.588 -11.212 1.00 96.06 284 GLY A CA 1
ATOM 2246 C C . GLY A 1 284 ? 7.566 10.241 -9.846 1.00 96.06 284 GLY A C 1
ATOM 2247 O O . GLY A 1 284 ? 7.083 10.712 -8.817 1.00 96.06 284 GLY A O 1
ATOM 2248 N N . VAL A 1 285 ? 8.646 9.455 -9.831 1.00 97.38 285 VAL A N 1
ATOM 2249 C CA . VAL A 1 285 ? 9.220 8.906 -8.595 1.00 97.38 285 VAL A CA 1
ATOM 2250 C C . VAL A 1 285 ? 10.635 9.431 -8.347 1.00 97.38 285 VAL A C 1
ATOM 2252 O O . VAL A 1 285 ? 11.581 9.141 -9.089 1.00 97.38 285 VAL A O 1
ATOM 2255 N N . GLY A 1 286 ? 10.785 10.208 -7.275 1.00 96.31 286 GLY A N 1
ATOM 2256 C CA . GLY A 1 286 ? 12.072 10.648 -6.736 1.00 96.31 286 GLY A CA 1
ATOM 2257 C C . GLY A 1 286 ? 12.730 9.594 -5.837 1.00 96.31 286 GLY A C 1
ATOM 2258 O O . GLY A 1 286 ? 12.089 8.635 -5.412 1.00 96.31 286 GLY A O 1
ATOM 2259 N N . ALA A 1 287 ? 14.014 9.785 -5.523 1.00 97.25 287 ALA A N 1
ATOM 2260 C CA . ALA A 1 287 ? 14.794 8.852 -4.707 1.00 97.25 287 ALA A CA 1
ATOM 2261 C C . ALA A 1 287 ? 15.142 9.416 -3.322 1.00 97.25 287 ALA A C 1
ATOM 2263 O O . ALA A 1 287 ? 15.624 10.548 -3.224 1.00 97.25 287 ALA A O 1
ATOM 2264 N N . SER A 1 288 ? 15.007 8.597 -2.273 1.00 96.69 288 SER A N 1
ATOM 2265 C CA . SER A 1 288 ? 15.534 8.856 -0.921 1.00 96.69 288 SER A CA 1
ATOM 2266 C C . SER A 1 288 ? 16.598 7.846 -0.481 1.00 96.69 288 SER A C 1
ATOM 2268 O O . SER A 1 288 ? 16.760 6.770 -1.073 1.00 96.69 288 SER A O 1
ATOM 2270 N N . ASP A 1 289 ? 17.357 8.216 0.549 1.00 97.31 289 ASP A N 1
ATOM 2271 C CA . ASP A 1 289 ? 18.201 7.302 1.315 1.00 97.31 289 ASP A CA 1
ATOM 2272 C C . ASP A 1 289 ? 17.497 6.750 2.565 1.00 97.31 289 ASP A C 1
ATOM 2274 O O . ASP A 1 289 ? 16.315 6.998 2.793 1.00 97.31 289 ASP A O 1
ATOM 2278 N N . SER A 1 290 ? 18.223 5.947 3.347 1.00 96.75 290 SER A N 1
ATOM 2279 C CA . SER A 1 290 ? 17.702 5.275 4.544 1.00 96.75 290 SER A CA 1
ATOM 2280 C C . SER A 1 290 ? 17.389 6.201 5.714 1.00 96.75 290 SER A C 1
ATOM 2282 O O . SER A 1 290 ? 16.823 5.746 6.700 1.00 96.75 290 SER A O 1
ATOM 2284 N N . ASP A 1 291 ? 17.782 7.471 5.625 1.00 95.50 291 ASP A N 1
ATOM 2285 C CA . ASP A 1 291 ? 17.494 8.491 6.629 1.00 95.50 291 ASP A CA 1
ATOM 2286 C C . ASP A 1 291 ? 16.388 9.452 6.139 1.00 95.50 291 ASP A C 1
ATOM 2288 O O . ASP A 1 291 ? 16.248 10.548 6.678 1.00 95.50 291 ASP A O 1
ATOM 2292 N N . ASP A 1 292 ? 15.634 9.067 5.099 1.00 95.31 292 ASP A N 1
ATOM 2293 C CA . ASP A 1 292 ? 14.577 9.857 4.446 1.00 95.31 292 ASP A CA 1
ATOM 2294 C C . ASP A 1 292 ? 15.028 11.191 3.835 1.00 95.31 292 ASP A C 1
ATOM 2296 O O . ASP A 1 292 ? 14.209 12.023 3.432 1.00 95.31 292 ASP A O 1
ATOM 2300 N N . HIS A 1 293 ? 16.334 11.383 3.646 1.00 94.69 293 HIS A N 1
ATOM 2301 C CA . HIS A 1 293 ? 16.817 12.501 2.850 1.00 94.69 293 HIS A CA 1
ATOM 2302 C C . HIS A 1 293 ? 16.664 12.176 1.365 1.00 94.69 293 HIS A C 1
ATOM 2304 O O . HIS A 1 293 ? 17.002 11.082 0.902 1.00 94.69 293 HIS A O 1
ATOM 2310 N N . LYS A 1 294 ? 16.230 13.161 0.575 1.00 94.25 294 LYS A N 1
ATOM 2311 C CA . LYS A 1 294 ? 16.290 13.106 -0.884 1.00 94.25 294 LYS A CA 1
ATOM 2312 C C . LYS A 1 294 ? 17.716 12.768 -1.289 1.00 94.25 294 LYS A C 1
ATOM 2314 O O . LYS A 1 294 ? 18.646 13.542 -1.034 1.00 94.25 294 LYS A O 1
ATOM 2319 N N . ALA A 1 295 ? 17.878 11.681 -2.031 1.00 95.38 295 ALA A N 1
ATOM 2320 C CA . ALA A 1 295 ? 19.162 11.248 -2.543 1.00 95.38 295 ALA A CA 1
ATOM 2321 C C . ALA A 1 295 ? 19.852 12.407 -3.270 1.00 95.38 295 ALA A C 1
ATOM 2323 O O . ALA A 1 295 ? 19.235 13.120 -4.067 1.00 95.38 295 ALA A O 1
ATOM 2324 N N . ASN A 1 296 ? 21.143 12.622 -3.007 1.00 92.94 296 ASN A N 1
ATOM 2325 C CA . ASN A 1 296 ? 21.865 13.782 -3.542 1.00 92.94 296 ASN A CA 1
ATOM 2326 C C . ASN A 1 296 ? 21.809 13.874 -5.076 1.00 92.94 296 ASN A C 1
ATOM 2328 O O . ASN A 1 296 ? 21.837 14.980 -5.609 1.00 92.94 296 ASN A O 1
ATOM 2332 N N . PHE A 1 297 ? 21.715 12.738 -5.774 1.00 93.94 297 PHE A N 1
ATOM 2333 C CA . PHE A 1 297 ? 21.573 12.679 -7.230 1.00 93.94 297 PHE A CA 1
ATOM 2334 C C . PHE A 1 297 ? 20.144 12.932 -7.726 1.00 93.94 297 PHE A C 1
ATOM 2336 O O . PHE A 1 297 ? 19.991 13.321 -8.877 1.00 93.94 297 PHE A O 1
ATOM 2343 N N . SER A 1 298 ? 19.109 12.718 -6.905 1.00 94.69 298 SER A N 1
ATOM 2344 C CA . SER A 1 298 ? 17.721 12.760 -7.377 1.00 94.69 298 SER A CA 1
ATOM 2345 C C . SER A 1 298 ? 17.396 14.141 -7.928 1.00 94.69 298 SER A C 1
ATOM 2347 O O . SER A 1 298 ? 17.591 15.152 -7.251 1.00 94.69 298 SER A O 1
ATOM 2349 N N . THR A 1 299 ? 16.887 14.171 -9.149 1.00 92.50 299 THR A N 1
ATOM 2350 C CA . THR A 1 299 ? 16.132 15.305 -9.682 1.00 92.50 299 THR A CA 1
ATOM 2351 C C . THR A 1 299 ? 14.773 15.362 -8.972 1.00 92.50 299 THR A C 1
ATOM 2353 O O . THR A 1 299 ? 14.287 14.338 -8.488 1.00 92.50 299 THR A O 1
ATOM 2356 N N . TRP A 1 300 ? 14.188 16.555 -8.868 1.00 90.31 300 TRP A N 1
ATOM 2357 C CA . TRP A 1 300 ? 12.838 16.765 -8.336 1.00 90.31 300 TRP A CA 1
ATOM 2358 C C . TRP A 1 300 ? 12.173 17.956 -9.031 1.00 90.31 300 TRP A C 1
ATOM 2360 O O . TRP A 1 300 ? 12.864 18.823 -9.566 1.00 90.31 300 TRP A O 1
ATOM 2370 N N . GLY A 1 301 ? 10.848 18.027 -9.014 1.00 86.19 301 GLY A N 1
ATOM 2371 C CA . GLY A 1 301 ? 10.093 19.158 -9.550 1.00 86.19 301 GLY A CA 1
ATOM 2372 C C . GLY A 1 301 ? 8.588 18.951 -9.422 1.00 86.19 301 GLY A C 1
ATOM 2373 O O . GLY A 1 301 ? 8.154 17.989 -8.800 1.00 86.19 301 GLY A O 1
ATOM 2374 N N . ASP A 1 302 ? 7.802 19.818 -10.058 1.00 86.25 302 ASP A N 1
ATOM 2375 C CA . ASP A 1 302 ? 6.329 19.805 -10.016 1.00 86.25 302 ASP A CA 1
ATOM 2376 C C . ASP A 1 302 ? 5.700 18.494 -10.538 1.00 86.25 302 ASP A C 1
ATOM 2378 O O . ASP A 1 302 ? 4.519 18.257 -10.315 1.00 86.25 302 ASP A O 1
ATOM 2382 N N . TYR A 1 303 ? 6.468 17.667 -11.256 1.00 85.88 303 TYR A N 1
ATOM 2383 C CA . TYR A 1 303 ? 6.065 16.351 -11.774 1.00 85.88 303 TYR A CA 1
ATOM 2384 C C . TYR A 1 303 ? 6.589 15.176 -10.926 1.00 85.88 303 TYR A C 1
ATOM 2386 O O . TYR A 1 303 ? 6.494 14.026 -11.332 1.00 85.88 303 TYR A O 1
ATOM 2394 N N . THR A 1 304 ? 7.250 15.445 -9.796 1.00 90.94 304 THR A N 1
ATOM 2395 C CA . THR A 1 304 ? 7.662 14.401 -8.847 1.00 90.94 304 THR A CA 1
ATOM 2396 C C . THR A 1 304 ? 6.526 14.185 -7.863 1.00 90.94 304 THR A C 1
ATOM 2398 O O . THR A 1 304 ? 6.395 14.929 -6.895 1.00 90.94 304 THR A O 1
ATOM 2401 N N . ASP A 1 305 ? 5.692 13.188 -8.132 1.00 93.00 305 ASP A N 1
ATOM 2402 C CA . ASP A 1 305 ? 4.474 12.950 -7.364 1.00 93.00 305 ASP A CA 1
ATOM 2403 C C . ASP A 1 305 ? 4.743 12.264 -6.019 1.00 93.00 305 ASP A C 1
ATOM 2405 O O . ASP A 1 305 ? 4.011 12.492 -5.054 1.00 93.00 305 ASP A O 1
ATOM 2409 N N . LEU A 1 306 ? 5.784 11.423 -5.958 1.00 93.50 306 LEU A N 1
ATOM 2410 C CA . LEU A 1 306 ? 6.159 10.619 -4.793 1.00 93.50 306 LEU A CA 1
ATOM 2411 C C . LEU A 1 306 ? 7.682 10.449 -4.696 1.00 93.50 306 LEU A C 1
ATOM 2413 O O . LEU A 1 306 ? 8.418 10.577 -5.678 1.00 93.50 306 LEU A O 1
ATOM 2417 N N . ILE A 1 307 ? 8.162 10.089 -3.508 1.00 95.56 307 ILE A N 1
ATOM 2418 C CA . ILE A 1 307 ? 9.520 9.595 -3.274 1.00 95.56 307 ILE A CA 1
ATOM 2419 C C . ILE A 1 307 ? 9.481 8.134 -2.840 1.00 95.56 307 ILE A C 1
ATOM 2421 O O . ILE A 1 307 ? 8.613 7.710 -2.079 1.00 95.56 307 ILE A O 1
ATOM 2425 N N . ALA A 1 308 ? 10.465 7.364 -3.292 1.00 97.81 308 ALA A N 1
ATOM 2426 C CA . ALA A 1 308 ? 10.698 6.015 -2.806 1.00 97.81 308 ALA A CA 1
ATOM 2427 C C . ALA A 1 308 ? 12.201 5.778 -2.553 1.00 97.81 308 ALA A C 1
ATOM 2429 O O . ALA A 1 308 ? 13.046 6.476 -3.127 1.00 97.81 308 ALA A O 1
ATOM 2430 N N . PRO A 1 309 ? 12.574 4.803 -1.709 1.00 98.38 309 PRO A N 1
ATOM 2431 C CA . PRO A 1 309 ? 13.962 4.391 -1.526 1.00 98.38 309 PRO A CA 1
ATOM 2432 C C . PRO A 1 309 ? 14.707 4.181 -2.850 1.00 98.38 309 PRO A C 1
ATOM 2434 O O . PRO A 1 309 ? 14.230 3.495 -3.747 1.00 98.38 309 PRO A O 1
ATOM 2437 N N . GLY A 1 310 ? 15.883 4.791 -2.994 1.00 98.00 310 GLY A N 1
ATOM 2438 C CA . GLY A 1 310 ? 16.688 4.707 -4.222 1.00 98.00 310 GLY A CA 1
ATOM 2439 C C . GLY A 1 310 ? 18.192 4.659 -3.994 1.00 98.00 310 GLY A C 1
ATOM 2440 O O . GLY A 1 310 ? 18.959 4.669 -4.954 1.00 98.00 310 GLY A O 1
ATOM 2441 N N . VAL A 1 311 ? 18.647 4.629 -2.740 1.00 98.38 311 VAL A N 1
ATOM 2442 C CA . VAL A 1 311 ? 20.071 4.582 -2.385 1.00 98.38 311 VAL A CA 1
ATOM 2443 C C . VAL A 1 311 ? 20.405 3.255 -1.726 1.00 98.38 311 VAL A C 1
ATOM 2445 O O . VAL A 1 311 ? 19.784 2.861 -0.745 1.00 98.38 311 VAL A O 1
ATOM 2448 N N . SER A 1 312 ? 21.456 2.598 -2.221 1.00 97.94 312 SER A N 1
ATOM 2449 C CA . SER A 1 312 ? 21.914 1.305 -1.704 1.00 97.94 312 SER A CA 1
ATOM 2450 C C . SER A 1 312 ? 20.804 0.246 -1.702 1.00 97.94 312 SER A C 1
ATOM 2452 O O . SER A 1 312 ? 20.509 -0.363 -0.673 1.00 97.94 312 SER A O 1
ATOM 2454 N N . ILE A 1 313 ? 20.188 0.040 -2.866 1.00 98.62 313 ILE A N 1
ATOM 2455 C CA . ILE A 1 313 ? 19.090 -0.907 -3.068 1.00 98.62 313 ILE A CA 1
ATOM 2456 C C . ILE A 1 313 ? 19.659 -2.224 -3.595 1.00 98.62 313 ILE A C 1
ATOM 2458 O O . ILE A 1 313 ? 20.238 -2.273 -4.681 1.00 98.62 313 ILE A O 1
ATOM 2462 N N . LEU A 1 314 ? 19.537 -3.283 -2.794 1.00 98.62 314 LEU A N 1
ATOM 2463 C CA . LEU A 1 314 ? 19.899 -4.646 -3.181 1.00 98.62 314 LEU A CA 1
ATOM 2464 C C . LEU A 1 314 ? 18.779 -5.261 -4.029 1.00 98.62 314 LEU A C 1
ATOM 2466 O O . LEU A 1 314 ? 17.635 -5.242 -3.590 1.00 98.62 314 LEU A O 1
ATOM 2470 N N . SER A 1 315 ? 19.129 -5.841 -5.178 1.00 98.50 315 SER A N 1
ATOM 2471 C CA . SER A 1 315 ? 18.214 -6.611 -6.033 1.00 98.50 315 SER A CA 1
ATOM 2472 C C . SER A 1 315 ? 18.974 -7.666 -6.853 1.00 98.50 315 SER A C 1
ATOM 2474 O O . SER A 1 315 ? 20.203 -7.782 -6.741 1.00 98.50 315 SER A O 1
ATOM 2476 N N . THR A 1 316 ? 18.240 -8.437 -7.652 1.00 96.88 316 THR A N 1
ATOM 2477 C CA . THR A 1 316 ? 18.719 -9.385 -8.671 1.00 96.88 316 THR A CA 1
ATOM 2478 C C . THR A 1 316 ? 19.659 -8.726 -9.679 1.00 96.88 316 THR A C 1
ATOM 2480 O O . THR A 1 316 ? 19.623 -7.520 -9.918 1.00 96.88 316 THR A O 1
ATOM 2483 N N . PHE A 1 317 ? 20.552 -9.509 -10.273 1.00 93.56 317 PHE A N 1
ATOM 2484 C CA . PHE A 1 317 ? 21.527 -9.032 -11.249 1.00 93.56 317 PHE A CA 1
ATOM 2485 C C . PHE A 1 317 ? 21.975 -10.185 -12.161 1.00 93.56 317 PHE A C 1
ATOM 2487 O O . PHE A 1 317 ? 22.007 -11.328 -11.699 1.00 93.56 317 PHE A O 1
ATOM 2494 N N . PRO A 1 318 ? 22.377 -9.938 -13.425 1.00 89.69 318 PRO A N 1
ATOM 2495 C CA . PRO A 1 318 ? 22.692 -11.024 -14.334 1.00 89.69 318 PRO A CA 1
ATOM 2496 C C . PRO A 1 318 ? 23.718 -12.036 -13.849 1.00 89.69 318 PRO A C 1
ATOM 2498 O O . PRO A 1 318 ? 24.681 -11.705 -13.145 1.00 89.69 318 PRO A O 1
ATOM 2501 N N . ARG A 1 319 ? 23.549 -13.259 -14.359 1.00 85.69 319 ARG A N 1
ATOM 2502 C CA . ARG A 1 319 ? 24.273 -14.480 -14.006 1.00 85.69 319 ARG A CA 1
ATOM 2503 C C . ARG A 1 319 ? 23.951 -14.972 -12.601 1.00 85.69 319 ARG A C 1
ATOM 2505 O O . ARG A 1 319 ? 24.860 -15.424 -11.895 1.00 85.69 319 ARG A O 1
ATOM 2512 N N . ASN A 1 320 ? 22.667 -14.925 -12.238 1.00 88.12 320 ASN A N 1
ATOM 2513 C CA . ASN A 1 320 ? 22.171 -15.411 -10.947 1.00 88.12 320 ASN A CA 1
ATOM 2514 C C . ASN A 1 320 ? 22.905 -14.750 -9.757 1.00 88.12 320 ASN A C 1
ATOM 2516 O O . ASN A 1 320 ? 23.306 -15.420 -8.796 1.00 88.12 320 ASN A O 1
ATOM 2520 N N . ASP A 1 321 ? 23.197 -13.453 -9.892 1.00 91.94 321 ASP A N 1
ATOM 2521 C CA . ASP A 1 321 ? 23.929 -12.629 -8.928 1.00 91.94 321 ASP A CA 1
ATOM 2522 C C . ASP A 1 321 ? 22.981 -11.598 -8.299 1.00 91.94 321 ASP A C 1
ATOM 2524 O O . ASP A 1 321 ? 21.855 -11.408 -8.730 1.00 91.94 321 ASP A O 1
ATOM 2528 N N . TYR A 1 322 ? 23.436 -10.903 -7.262 1.00 95.56 322 TYR A N 1
ATOM 2529 C CA . TYR A 1 322 ? 22.647 -9.861 -6.609 1.00 95.56 322 TYR A CA 1
ATOM 2530 C C . TYR A 1 322 ? 23.546 -8.675 -6.300 1.00 95.56 322 TYR A C 1
ATOM 2532 O O . TYR A 1 322 ? 24.644 -8.846 -5.752 1.00 95.56 322 TYR A O 1
ATOM 2540 N N . ARG A 1 323 ? 23.091 -7.461 -6.616 1.00 96.12 323 ARG A N 1
ATOM 2541 C CA . ARG A 1 323 ? 23.901 -6.244 -6.482 1.00 96.12 323 ARG A CA 1
ATOM 2542 C C . ARG A 1 323 ? 23.160 -5.104 -5.821 1.00 96.12 323 ARG A C 1
ATOM 2544 O O . ARG A 1 323 ? 21.939 -5.011 -5.852 1.00 96.12 323 ARG A O 1
ATOM 2551 N N . ILE A 1 324 ? 23.954 -4.246 -5.192 1.00 97.75 324 ILE A N 1
ATOM 2552 C CA . ILE A 1 324 ? 23.498 -2.990 -4.617 1.00 97.75 324 ILE A CA 1
ATOM 2553 C C . ILE A 1 324 ? 23.718 -1.907 -5.665 1.00 97.75 324 ILE A C 1
ATOM 2555 O O . ILE A 1 324 ? 24.866 -1.642 -6.019 1.00 97.75 324 ILE A O 1
ATOM 2559 N N . GLU A 1 325 ? 22.634 -1.280 -6.102 1.00 96.81 325 GLU A N 1
ATOM 2560 C CA . GLU A 1 325 ? 22.645 -0.145 -7.026 1.00 96.81 325 GLU A CA 1
ATOM 2561 C C . GLU A 1 325 ? 21.955 1.071 -6.390 1.00 96.81 325 GLU A C 1
ATOM 2563 O O . GLU A 1 325 ? 21.453 1.026 -5.259 1.00 96.81 325 GLU A O 1
ATOM 2568 N N . GLN A 1 326 ? 21.994 2.203 -7.090 1.00 97.56 326 GLN A N 1
ATOM 2569 C CA . GLN A 1 326 ? 21.353 3.438 -6.653 1.00 97.56 326 GLN A CA 1
ATOM 2570 C C . GLN A 1 326 ? 20.891 4.275 -7.845 1.00 97.56 326 GLN A C 1
ATOM 2572 O O . GLN A 1 326 ? 21.599 4.398 -8.844 1.00 97.56 326 GLN A O 1
ATOM 2577 N N . GLY A 1 327 ? 19.738 4.917 -7.703 1.00 96.94 327 GLY A N 1
ATOM 2578 C CA . GLY A 1 327 ? 19.145 5.752 -8.736 1.00 96.94 327 GLY A CA 1
ATOM 2579 C C . GLY A 1 327 ? 17.646 5.910 -8.535 1.00 96.94 327 GLY A C 1
ATOM 2580 O O . GLY A 1 327 ? 17.006 5.094 -7.877 1.00 96.94 327 GLY A O 1
ATOM 2581 N N . THR A 1 328 ? 17.065 6.922 -9.177 1.00 97.06 328 THR A N 1
ATOM 2582 C CA . THR A 1 328 ? 15.603 6.981 -9.368 1.00 97.06 328 THR A CA 1
ATOM 2583 C C . THR A 1 328 ? 15.082 5.771 -10.154 1.00 97.06 328 THR A C 1
ATOM 2585 O O . THR A 1 328 ? 13.932 5.382 -9.982 1.00 97.06 328 THR A O 1
ATOM 2588 N N . SER A 1 329 ? 15.956 5.105 -10.918 1.00 96.12 329 SER A N 1
ATOM 2589 C CA . SER A 1 329 ? 15.709 3.810 -11.554 1.00 96.12 329 SER A CA 1
ATOM 2590 C C . SER A 1 329 ? 15.429 2.662 -10.585 1.00 96.12 329 SER A C 1
ATOM 2592 O O . SER A 1 329 ? 14.821 1.688 -11.004 1.00 96.12 329 SER A O 1
ATOM 2594 N N . MET A 1 330 ? 15.848 2.761 -9.318 1.00 98.44 330 MET A N 1
ATOM 2595 C CA . MET A 1 330 ? 15.522 1.785 -8.269 1.00 98.44 330 MET A CA 1
ATOM 2596 C C . MET A 1 330 ? 14.258 2.198 -7.506 1.00 98.44 330 MET A C 1
ATOM 2598 O O . MET A 1 330 ? 13.487 1.345 -7.085 1.00 98.44 330 MET A O 1
ATOM 2602 N N . SER A 1 331 ? 14.006 3.503 -7.378 1.00 98.38 331 SER A N 1
ATOM 2603 C CA . SER A 1 331 ? 12.805 4.040 -6.724 1.00 98.38 331 SER A CA 1
ATOM 2604 C C . SER A 1 331 ? 11.535 3.804 -7.539 1.00 98.38 331 SER A C 1
ATOM 2606 O O . SER A 1 331 ? 10.517 3.400 -6.986 1.00 98.38 331 SER A O 1
ATOM 2608 N N . SER A 1 332 ? 11.600 4.022 -8.856 1.00 98.50 332 SER A N 1
ATOM 2609 C CA . SER A 1 332 ? 10.475 3.835 -9.779 1.00 98.50 332 SER A CA 1
ATOM 2610 C C . SER A 1 332 ? 9.877 2.418 -9.743 1.00 98.50 332 SER A C 1
ATOM 2612 O O . SER A 1 332 ? 8.682 2.309 -9.473 1.00 98.50 332 SER A O 1
ATOM 2614 N N . PRO A 1 333 ? 10.651 1.324 -9.920 1.00 98.75 333 PRO A N 1
ATOM 2615 C CA . PRO A 1 333 ? 10.101 -0.029 -9.890 1.00 98.75 333 PRO A CA 1
ATOM 2616 C C . PRO A 1 333 ? 9.623 -0.426 -8.500 1.00 98.75 333 PRO A C 1
ATOM 2618 O O . PRO A 1 333 ? 8.710 -1.235 -8.385 1.00 98.75 333 PRO A O 1
ATOM 2621 N N . PHE A 1 334 ? 10.203 0.151 -7.445 1.00 98.88 334 PHE A N 1
ATOM 2622 C CA . PHE A 1 334 ? 9.747 -0.101 -6.086 1.00 98.88 334 PHE A CA 1
ATOM 2623 C C . PHE A 1 334 ? 8.344 0.472 -5.862 1.00 98.88 334 PHE A C 1
ATOM 2625 O O . PHE A 1 334 ? 7.452 -0.238 -5.405 1.00 98.88 334 PHE A O 1
ATOM 2632 N N . ALA A 1 335 ? 8.121 1.725 -6.268 1.00 98.62 335 ALA A N 1
ATOM 2633 C CA . ALA A 1 335 ? 6.797 2.338 -6.246 1.00 98.62 335 ALA A CA 1
ATOM 2634 C C . ALA A 1 335 ? 5.811 1.620 -7.185 1.00 98.62 335 ALA A C 1
ATOM 2636 O O . ALA A 1 335 ? 4.669 1.397 -6.795 1.00 98.62 335 ALA A O 1
ATOM 2637 N N . ALA A 1 336 ? 6.255 1.205 -8.376 1.00 98.75 336 ALA A N 1
ATOM 2638 C CA . ALA A 1 336 ? 5.441 0.435 -9.316 1.00 98.75 336 ALA A CA 1
ATOM 2639 C C . ALA A 1 336 ? 5.003 -0.917 -8.728 1.00 98.75 336 ALA A C 1
ATOM 2641 O O . ALA A 1 336 ? 3.837 -1.281 -8.843 1.00 98.75 336 ALA A O 1
ATOM 2642 N N . GLY A 1 337 ? 5.906 -1.631 -8.047 1.00 98.75 337 GLY A N 1
ATOM 2643 C CA . GLY A 1 337 ? 5.591 -2.879 -7.349 1.00 98.75 337 GLY A CA 1
ATOM 2644 C C . GLY A 1 337 ? 4.590 -2.690 -6.208 1.00 98.75 337 GLY A C 1
ATOM 2645 O O . GLY A 1 337 ? 3.658 -3.476 -6.088 1.00 98.75 337 GLY A O 1
ATOM 2646 N N . ILE A 1 338 ? 4.711 -1.611 -5.424 1.00 98.69 338 ILE A N 1
ATOM 2647 C CA . ILE A 1 338 ? 3.704 -1.238 -4.409 1.00 98.69 338 ILE A CA 1
ATOM 2648 C C . ILE A 1 338 ? 2.359 -0.895 -5.070 1.00 98.69 338 ILE A C 1
ATOM 2650 O O . ILE A 1 338 ? 1.310 -1.289 -4.567 1.00 98.69 338 ILE A O 1
ATOM 2654 N N . GLY A 1 339 ? 2.371 -0.195 -6.207 1.00 98.38 339 GLY A N 1
ATOM 2655 C CA . GLY A 1 339 ? 1.167 0.095 -6.982 1.00 98.38 339 GLY A CA 1
ATOM 2656 C C . GLY A 1 339 ? 0.467 -1.172 -7.477 1.00 98.38 339 GLY A C 1
ATOM 2657 O O . GLY A 1 339 ? -0.737 -1.319 -7.301 1.00 98.38 339 GLY A O 1
ATOM 2658 N N . ALA A 1 340 ? 1.225 -2.120 -8.028 1.00 98.62 340 ALA A N 1
ATOM 2659 C CA . ALA A 1 340 ? 0.707 -3.419 -8.443 1.00 98.62 340 ALA A CA 1
ATOM 2660 C C . ALA A 1 340 ? 0.161 -4.224 -7.250 1.00 98.62 340 ALA A C 1
ATOM 2662 O O . ALA A 1 340 ? -0.912 -4.822 -7.330 1.00 98.62 340 ALA A O 1
ATOM 2663 N N . LEU A 1 341 ? 0.848 -4.170 -6.103 1.00 98.31 341 LEU A N 1
ATOM 2664 C CA . LEU A 1 341 ? 0.377 -4.786 -4.867 1.00 98.31 341 LEU A CA 1
ATOM 2665 C C . LEU A 1 341 ? -0.984 -4.211 -4.442 1.00 98.31 341 LEU A C 1
ATOM 2667 O O . LEU A 1 341 ? -1.876 -4.969 -4.071 1.00 98.31 341 LEU A O 1
ATOM 2671 N N . MET A 1 342 ? -1.183 -2.896 -4.561 1.00 97.56 342 MET A N 1
ATOM 2672 C CA . MET A 1 342 ? -2.475 -2.256 -4.296 1.00 97.56 342 MET A CA 1
ATOM 2673 C C . MET A 1 342 ? -3.567 -2.714 -5.276 1.00 97.56 342 MET A C 1
ATOM 2675 O O . MET A 1 342 ? -4.678 -3.016 -4.843 1.00 97.56 342 MET A O 1
ATOM 2679 N N . LEU A 1 343 ? -3.257 -2.842 -6.571 1.00 97.62 343 LEU A N 1
ATOM 2680 C CA . LEU A 1 343 ? -4.208 -3.352 -7.571 1.00 97.62 343 LEU A CA 1
ATOM 2681 C C . LEU A 1 343 ? -4.635 -4.804 -7.307 1.00 97.62 343 LEU A C 1
ATOM 2683 O O . LEU A 1 343 ? -5.732 -5.194 -7.686 1.00 97.62 343 LEU A O 1
ATOM 2687 N N . SER A 1 344 ? -3.829 -5.600 -6.597 1.00 96.19 344 SER A N 1
ATOM 2688 C CA . SER A 1 344 ? -4.260 -6.942 -6.173 1.00 96.19 344 SER A CA 1
ATOM 2689 C C . SER A 1 344 ? -5.399 -6.926 -5.140 1.00 96.19 344 SER A C 1
ATOM 2691 O O . SER A 1 344 ? -6.092 -7.929 -4.977 1.00 96.19 344 SER A O 1
ATOM 2693 N N . VAL A 1 345 ? -5.584 -5.802 -4.437 1.00 93.06 345 VAL A N 1
ATOM 2694 C CA . VAL A 1 345 ? -6.646 -5.596 -3.439 1.00 93.06 345 VAL A CA 1
ATOM 2695 C C . VAL A 1 345 ? -7.809 -4.813 -4.043 1.00 93.06 345 VAL A C 1
ATOM 2697 O O . VAL A 1 345 ? -8.963 -5.195 -3.865 1.00 93.06 345 VAL A O 1
ATOM 2700 N N . GLU A 1 346 ? -7.505 -3.741 -4.775 1.00 92.81 346 GLU A N 1
ATOM 2701 C CA . GLU A 1 346 ? -8.478 -2.849 -5.412 1.00 92.81 346 GLU A CA 1
ATOM 2702 C C . GLU A 1 346 ? -8.191 -2.775 -6.934 1.00 92.81 346 GLU A C 1
ATOM 2704 O O . GLU A 1 346 ? -7.558 -1.825 -7.404 1.00 92.81 346 GLU A O 1
ATOM 2709 N N . PRO A 1 347 ? -8.620 -3.782 -7.726 1.00 93.19 347 PRO A N 1
ATOM 2710 C CA . PRO A 1 347 ? -8.213 -3.951 -9.131 1.00 93.19 347 PRO A CA 1
ATOM 2711 C C . PRO A 1 347 ? -8.799 -2.919 -10.102 1.00 93.19 347 PRO A C 1
ATOM 2713 O O . PRO A 1 347 ? -8.293 -2.758 -11.208 1.00 93.19 347 PRO A O 1
ATOM 2716 N N . ASP A 1 348 ? -9.855 -2.207 -9.705 1.00 90.50 348 ASP A N 1
ATOM 2717 C CA . ASP A 1 348 ? -10.559 -1.249 -10.567 1.00 90.50 348 ASP A CA 1
ATOM 2718 C C . ASP A 1 348 ? -10.032 0.198 -10.435 1.00 90.50 348 ASP A C 1
ATOM 2720 O O . ASP A 1 348 ? -10.619 1.122 -11.010 1.00 90.50 348 ASP A O 1
ATOM 2724 N N . LEU A 1 349 ? -8.951 0.428 -9.676 1.00 92.69 349 LEU A N 1
ATOM 2725 C CA . LEU A 1 349 ? -8.397 1.771 -9.473 1.00 92.69 349 LEU A CA 1
ATOM 2726 C C . LEU A 1 349 ? -7.864 2.369 -10.779 1.00 92.69 349 LEU A C 1
ATOM 2728 O O . LEU A 1 349 ? -7.006 1.803 -11.455 1.00 92.69 349 LEU A O 1
ATOM 2732 N N . SER A 1 350 ? -8.302 3.587 -11.097 1.00 91.06 350 SER A N 1
ATOM 2733 C CA . SER A 1 350 ? -7.689 4.376 -12.165 1.00 91.06 350 SER A CA 1
ATOM 2734 C C . SER A 1 350 ? -6.300 4.901 -11.759 1.00 91.06 350 SER A C 1
ATOM 2736 O O . SER A 1 350 ? -6.011 5.041 -10.567 1.00 91.06 350 SER A O 1
ATOM 2738 N N . PRO A 1 351 ? -5.451 5.316 -12.725 1.00 86.62 351 PRO A N 1
ATOM 2739 C CA . PRO A 1 351 ? -4.140 5.898 -12.428 1.00 86.62 351 PRO A CA 1
ATOM 2740 C C . PRO A 1 351 ? -4.178 7.058 -11.422 1.00 86.62 351 PRO A C 1
ATOM 2742 O O . PRO A 1 351 ? -3.319 7.158 -10.549 1.00 86.62 351 PRO A O 1
ATOM 2745 N N . SER A 1 352 ? -5.180 7.940 -11.526 1.00 89.88 352 SER A N 1
ATOM 2746 C CA . SER A 1 352 ? -5.334 9.071 -10.606 1.00 89.88 352 SER A CA 1
ATOM 2747 C C . SER A 1 352 ? -5.778 8.645 -9.212 1.00 89.88 352 SER A C 1
ATOM 2749 O O . SER A 1 352 ? -5.326 9.241 -8.241 1.00 89.88 352 SER A O 1
ATOM 2751 N N . GLU A 1 353 ? -6.641 7.632 -9.112 1.00 92.75 353 GLU A N 1
ATOM 2752 C CA . GLU A 1 353 ? -7.106 7.126 -7.818 1.00 92.75 353 GLU A CA 1
ATOM 2753 C C . GLU A 1 353 ? -5.972 6.399 -7.094 1.00 92.75 353 GLU A C 1
ATOM 2755 O O . GLU A 1 353 ? -5.751 6.663 -5.916 1.00 92.75 353 GLU A O 1
ATOM 2760 N N . LEU A 1 354 ? -5.191 5.563 -7.793 1.00 95.00 354 LEU A N 1
ATOM 2761 C CA . LEU A 1 354 ? -4.020 4.925 -7.188 1.00 95.00 354 LEU A CA 1
ATOM 2762 C C . LEU A 1 354 ? -3.010 5.968 -6.694 1.00 95.00 354 LEU A C 1
ATOM 2764 O O . LEU A 1 354 ? -2.519 5.855 -5.572 1.00 95.00 354 LEU A O 1
ATOM 2768 N N . LEU A 1 355 ? -2.719 6.998 -7.495 1.00 93.44 355 LEU A N 1
ATOM 2769 C CA . LEU A 1 355 ? -1.809 8.057 -7.067 1.00 93.44 355 LEU A CA 1
ATOM 2770 C C . LEU A 1 355 ? -2.331 8.796 -5.826 1.00 93.44 355 LEU A C 1
ATOM 2772 O O . LEU A 1 355 ? -1.563 9.034 -4.895 1.00 93.44 355 LEU A O 1
ATOM 2776 N N . GLU A 1 356 ? -3.620 9.141 -5.795 1.00 91.75 356 GLU A N 1
ATOM 2777 C CA . GLU A 1 356 ? -4.243 9.801 -4.644 1.00 91.75 356 GLU A CA 1
ATOM 2778 C C . GLU A 1 356 ? -4.122 8.943 -3.379 1.00 91.75 356 GLU A C 1
ATOM 2780 O O . GLU A 1 356 ? -3.716 9.449 -2.331 1.00 91.75 356 GLU A O 1
ATOM 2785 N N . TRP A 1 357 ? -4.381 7.638 -3.490 1.00 92.44 357 TRP A N 1
ATOM 2786 C CA . TRP A 1 357 ? -4.179 6.686 -2.402 1.00 92.44 357 TRP A CA 1
ATOM 2787 C C . TRP A 1 357 ? -2.730 6.661 -1.917 1.00 92.44 357 TRP A C 1
ATOM 2789 O O . TRP A 1 357 ? -2.487 6.857 -0.727 1.00 92.44 357 TRP A O 1
ATOM 2799 N N . MET A 1 358 ? -1.771 6.499 -2.833 1.00 94.00 358 MET A N 1
ATOM 2800 C CA . MET A 1 358 ? -0.346 6.460 -2.497 1.00 94.00 358 MET A CA 1
ATOM 2801 C C . MET A 1 358 ? 0.143 7.764 -1.857 1.00 94.00 358 MET A C 1
ATOM 2803 O O . MET A 1 358 ? 0.982 7.716 -0.964 1.00 94.00 358 MET A O 1
ATOM 2807 N N . GLN A 1 359 ? -0.355 8.926 -2.291 1.00 91.25 359 GLN A N 1
ATOM 2808 C CA . GLN A 1 359 ? 0.009 10.224 -1.711 1.00 91.25 359 GLN A CA 1
ATOM 2809 C C . GLN A 1 359 ? -0.615 10.434 -0.334 1.00 91.25 359 GLN A C 1
ATOM 2811 O O . GLN A 1 359 ? 0.048 10.949 0.564 1.00 91.25 359 GLN A O 1
ATOM 2816 N N . ARG A 1 360 ? -1.875 10.033 -0.154 1.00 86.94 360 ARG A N 1
ATOM 2817 C CA . ARG A 1 360 ? -2.604 10.225 1.102 1.00 86.94 360 ARG A CA 1
ATOM 2818 C C . ARG A 1 360 ? -2.044 9.382 2.247 1.00 86.94 360 ARG A C 1
ATOM 2820 O O . ARG A 1 360 ? -2.080 9.825 3.390 1.00 86.94 360 ARG A O 1
ATOM 2827 N N . THR A 1 361 ? -1.547 8.183 1.953 1.00 90.06 361 THR A N 1
ATOM 2828 C CA . THR A 1 361 ? -1.006 7.259 2.965 1.00 90.06 361 THR A CA 1
ATOM 2829 C C . THR A 1 361 ? 0.512 7.355 3.103 1.00 90.06 361 THR A C 1
ATOM 2831 O O . THR A 1 361 ? 1.093 6.686 3.950 1.00 90.06 361 THR A O 1
ATOM 2834 N N . ALA A 1 362 ? 1.174 8.167 2.280 1.00 92.12 362 ALA A N 1
ATOM 2835 C CA . ALA A 1 362 ? 2.616 8.337 2.328 1.00 92.12 362 ALA A CA 1
ATOM 2836 C C . ALA A 1 362 ? 3.085 9.130 3.561 1.00 92.12 362 ALA A C 1
ATOM 2838 O O . ALA A 1 362 ? 2.378 9.965 4.125 1.00 92.12 362 ALA A O 1
ATOM 2839 N N . VAL A 1 363 ? 4.336 8.890 3.950 1.00 93.25 363 VAL A N 1
ATOM 2840 C CA . VAL A 1 363 ? 4.994 9.574 5.066 1.00 93.25 363 VAL A CA 1
ATOM 2841 C C . VAL A 1 363 ? 5.481 10.947 4.615 1.00 93.25 363 VAL A C 1
ATOM 2843 O O . VAL A 1 363 ? 6.252 11.048 3.658 1.00 93.25 363 VAL A O 1
ATOM 2846 N N . ASP A 1 364 ? 5.077 12.000 5.329 1.00 91.25 364 ASP A N 1
ATOM 2847 C CA . ASP A 1 364 ? 5.598 13.352 5.116 1.00 91.25 364 ASP A CA 1
ATOM 2848 C C . ASP A 1 364 ? 7.070 13.440 5.552 1.00 91.25 364 ASP A C 1
ATOM 2850 O O . ASP A 1 364 ? 7.407 13.252 6.723 1.00 91.25 364 ASP A O 1
ATOM 2854 N N . ILE A 1 365 ? 7.951 13.721 4.593 1.00 92.44 365 ILE A N 1
ATOM 2855 C CA . ILE A 1 365 ? 9.402 13.855 4.786 1.00 92.44 365 ILE A CA 1
ATOM 2856 C C . ILE A 1 365 ? 9.891 15.283 4.506 1.00 92.44 365 ILE A C 1
ATOM 2858 O O . ILE A 1 365 ? 11.097 15.512 4.361 1.00 92.44 365 ILE A O 1
ATOM 2862 N N . SER A 1 366 ? 8.983 16.256 4.402 1.00 90.19 366 SER A N 1
ATOM 2863 C CA . SER A 1 366 ? 9.311 17.637 4.032 1.00 90.19 366 SER A CA 1
ATOM 2864 C C . SER A 1 366 ? 10.230 18.325 5.048 1.00 90.19 366 SER A C 1
ATOM 2866 O O . SER A 1 366 ? 11.183 18.993 4.645 1.00 90.19 366 SER A O 1
ATOM 2868 N N . ASP A 1 367 ? 10.040 18.081 6.349 1.00 90.81 367 ASP A N 1
ATOM 2869 C CA . ASP A 1 367 ? 10.889 18.618 7.427 1.00 90.81 367 ASP A CA 1
ATOM 2870 C C . ASP A 1 367 ? 12.352 18.133 7.340 1.00 90.81 367 ASP A C 1
ATOM 2872 O O . ASP A 1 367 ? 13.282 18.829 7.746 1.00 90.81 367 ASP A O 1
ATOM 2876 N N . LEU A 1 368 ? 12.591 16.943 6.778 1.00 91.62 368 LEU A N 1
ATOM 2877 C CA . LEU A 1 368 ? 13.944 16.418 6.538 1.00 91.62 368 LEU A CA 1
ATOM 2878 C C . LEU A 1 368 ? 14.562 16.973 5.246 1.00 91.62 368 LEU A C 1
ATOM 2880 O O . LEU A 1 368 ? 15.768 16.854 5.019 1.00 91.62 368 LEU A O 1
ATOM 2884 N N . ASN A 1 369 ? 13.742 17.593 4.396 1.00 91.06 369 ASN A N 1
ATOM 2885 C CA . ASN A 1 369 ? 14.073 17.990 3.033 1.00 91.06 369 ASN A CA 1
ATOM 2886 C C . ASN A 1 369 ? 13.725 19.458 2.743 1.00 91.06 369 ASN A C 1
ATOM 2888 O O . ASN A 1 369 ? 13.463 19.806 1.595 1.00 91.06 369 ASN A O 1
ATOM 2892 N N . GLU A 1 370 ? 13.780 20.336 3.752 1.00 88.81 370 GLU A N 1
ATOM 2893 C CA . GLU A 1 370 ? 13.386 21.755 3.652 1.00 88.81 370 GLU A CA 1
ATOM 2894 C C . GLU A 1 370 ? 14.060 22.519 2.488 1.00 88.81 370 GLU A C 1
ATOM 2896 O O . GLU A 1 370 ? 13.490 23.463 1.937 1.00 88.81 370 GLU A O 1
ATOM 2901 N N . ASP A 1 371 ? 15.272 22.110 2.094 1.00 84.88 371 ASP A N 1
ATOM 2902 C CA . ASP A 1 371 ? 16.035 22.695 0.981 1.00 84.88 371 ASP A CA 1
ATOM 2903 C C . ASP A 1 371 ? 15.493 22.307 -0.417 1.00 84.88 371 ASP A C 1
ATOM 2905 O O . ASP A 1 371 ? 15.941 22.857 -1.429 1.00 84.88 371 ASP A O 1
ATOM 2909 N N . TYR A 1 372 ? 14.537 21.378 -0.489 1.00 82.00 372 TYR A N 1
ATOM 2910 C CA . TYR A 1 372 ? 13.997 20.784 -1.713 1.00 82.00 372 TYR A CA 1
ATOM 2911 C C . TYR A 1 372 ? 12.460 20.909 -1.764 1.00 82.00 372 TYR A C 1
ATOM 2913 O O . TYR A 1 372 ? 11.745 19.915 -1.629 1.00 82.00 372 TYR A O 1
ATOM 2921 N N . PRO A 1 373 ? 11.917 22.126 -1.964 1.00 72.50 373 PRO A N 1
ATOM 2922 C CA . PRO A 1 373 ? 10.472 22.339 -1.995 1.00 72.50 373 PRO A CA 1
ATOM 2923 C C . PRO A 1 373 ? 9.809 21.515 -3.109 1.00 72.50 373 PRO A C 1
ATOM 2925 O O . PRO A 1 373 ? 10.357 21.387 -4.204 1.00 72.50 373 PRO A O 1
ATOM 2928 N N . GLY A 1 374 ? 8.624 20.970 -2.822 1.00 70.19 374 GLY A N 1
ATOM 2929 C CA . GLY A 1 374 ? 7.900 20.056 -3.715 1.00 70.19 374 GLY A CA 1
ATOM 2930 C C . GLY A 1 374 ? 8.187 18.576 -3.450 1.00 70.19 374 GLY A C 1
ATOM 2931 O O . GLY A 1 374 ? 7.453 17.726 -3.934 1.00 70.19 374 GLY A O 1
ATOM 2932 N N . ILE A 1 375 ? 9.197 18.262 -2.633 1.00 71.31 375 ILE A N 1
ATOM 2933 C CA . ILE A 1 375 ? 9.389 16.923 -2.077 1.00 71.31 375 ILE A CA 1
ATOM 2934 C C . ILE A 1 375 ? 8.666 16.855 -0.755 1.00 71.31 375 ILE A C 1
ATOM 2936 O O . ILE A 1 375 ? 8.971 17.606 0.169 1.00 71.31 375 ILE A O 1
ATOM 2940 N N . VAL A 1 376 ? 7.698 15.960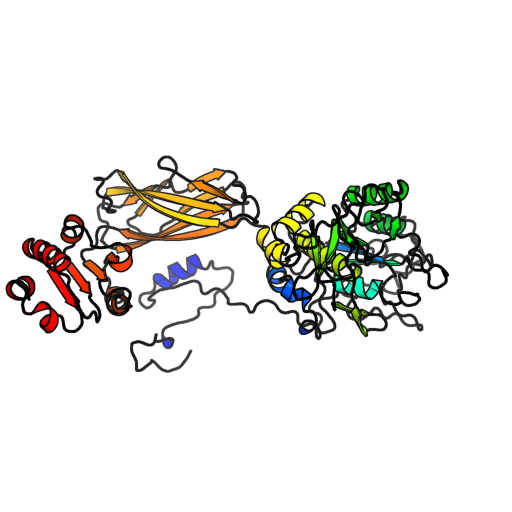 -0.695 1.00 72.75 376 VAL A N 1
ATOM 2941 C CA . VAL A 1 376 ? 6.743 15.964 0.403 1.00 72.75 376 VAL A CA 1
ATOM 2942 C C . VAL A 1 376 ? 6.524 14.569 0.954 1.00 72.75 376 VAL A C 1
ATOM 2944 O O . VAL A 1 376 ? 6.570 14.412 2.163 1.00 72.75 376 VAL A O 1
ATOM 2947 N N . TYR A 1 377 ? 6.408 13.545 0.109 1.00 89.62 377 TYR A N 1
ATOM 2948 C CA . TYR A 1 377 ? 5.832 12.278 0.549 1.00 89.62 377 TYR A CA 1
ATOM 2949 C C . TYR A 1 377 ? 6.643 11.066 0.091 1.00 89.62 377 TYR A C 1
ATOM 2951 O O . TYR A 1 377 ? 6.878 10.885 -1.106 1.00 89.62 377 TYR A O 1
ATOM 2959 N N . ARG A 1 378 ? 7.063 10.226 1.045 1.00 95.81 378 ARG A N 1
ATOM 2960 C CA . ARG A 1 378 ? 7.647 8.906 0.782 1.00 95.81 378 ARG A CA 1
ATOM 2961 C C . ARG A 1 378 ? 6.570 7.830 0.850 1.00 95.81 378 ARG A C 1
ATOM 2963 O O . ARG A 1 378 ? 5.859 7.755 1.845 1.00 95.81 378 ARG A O 1
ATOM 2970 N N . VAL A 1 379 ? 6.504 6.964 -0.158 1.00 96.62 379 VAL A N 1
ATOM 2971 C CA . VAL A 1 379 ? 5.539 5.851 -0.204 1.00 96.62 379 VAL A CA 1
ATOM 2972 C C . VAL A 1 379 ? 5.600 4.958 1.049 1.00 96.62 379 VAL A C 1
ATOM 2974 O O . VAL A 1 379 ? 6.686 4.629 1.532 1.00 96.62 379 VAL A O 1
ATOM 2977 N N . ASP A 1 380 ? 4.429 4.548 1.540 1.00 96.00 380 ASP A N 1
ATOM 2978 C CA . ASP A 1 380 ? 4.230 3.622 2.663 1.00 96.00 380 ASP A CA 1
ATOM 2979 C C . ASP A 1 380 ? 3.240 2.533 2.234 1.00 96.00 380 ASP A C 1
ATOM 2981 O O . ASP A 1 380 ? 2.053 2.804 2.048 1.00 96.00 380 ASP A O 1
ATOM 2985 N N . ALA A 1 381 ? 3.732 1.315 2.005 1.00 96.50 381 ALA A N 1
ATOM 2986 C CA . ALA A 1 381 ? 2.913 0.225 1.484 1.00 96.50 381 ALA A CA 1
ATOM 2987 C C . ALA A 1 381 ? 1.966 -0.341 2.549 1.00 96.50 381 ALA A C 1
ATOM 2989 O O . ALA A 1 381 ? 0.832 -0.697 2.234 1.00 96.50 381 ALA A O 1
ATOM 2990 N N . GLY A 1 382 ? 2.428 -0.416 3.800 1.00 91.31 382 GLY A N 1
ATOM 2991 C CA . GLY A 1 382 ? 1.648 -0.963 4.906 1.00 91.31 382 GLY A CA 1
ATOM 2992 C C . GLY A 1 382 ? 0.428 -0.102 5.179 1.00 91.31 382 GLY A C 1
ATOM 2993 O O . GLY A 1 382 ? -0.700 -0.600 5.167 1.00 91.31 382 GLY A O 1
ATOM 2994 N N . TYR A 1 383 ? 0.636 1.212 5.322 1.00 88.88 383 TYR A N 1
ATOM 2995 C CA . TYR A 1 383 ? -0.487 2.117 5.521 1.00 88.88 383 TYR A CA 1
ATOM 2996 C C . TYR A 1 383 ? -1.391 2.177 4.279 1.00 88.88 383 TYR A C 1
ATOM 2998 O O . TYR A 1 383 ? -2.611 2.194 4.427 1.00 88.88 383 TYR A O 1
ATOM 3006 N N . LEU A 1 384 ? -0.828 2.122 3.064 1.00 93.31 384 LEU A N 1
ATOM 3007 C CA . LEU A 1 384 ? -1.598 2.067 1.813 1.00 93.31 384 LEU A CA 1
ATOM 3008 C C . LEU A 1 384 ? -2.601 0.905 1.786 1.00 93.31 384 LEU A C 1
ATOM 3010 O O . LEU A 1 384 ? -3.799 1.140 1.633 1.00 93.31 384 LEU A O 1
ATOM 3014 N N . LEU A 1 385 ? -2.135 -0.334 1.964 1.00 91.75 385 LEU A N 1
ATOM 3015 C CA . LEU A 1 385 ? -2.994 -1.515 1.824 1.00 91.75 385 LEU A CA 1
ATOM 3016 C C . LEU A 1 385 ? -4.015 -1.639 2.962 1.00 91.75 385 LEU A C 1
ATOM 3018 O O . LEU A 1 385 ? -5.167 -2.007 2.720 1.00 91.75 385 LEU A O 1
ATOM 3022 N N . GLN A 1 386 ? -3.628 -1.282 4.190 1.00 85.50 386 GLN A N 1
ATOM 3023 C CA . GLN A 1 386 ? -4.527 -1.308 5.350 1.00 85.50 386 GLN A CA 1
ATOM 3024 C C . GLN A 1 386 ? -5.623 -0.238 5.288 1.00 85.50 386 GLN A C 1
ATOM 3026 O O . GLN A 1 386 ? -6.641 -0.358 5.969 1.00 85.50 386 GLN A O 1
ATOM 3031 N N . SER A 1 387 ? -5.432 0.801 4.473 1.00 86.81 387 SER A N 1
ATOM 3032 C CA . SER A 1 387 ? -6.363 1.925 4.386 1.00 86.81 387 SER A CA 1
ATOM 3033 C C . SER A 1 387 ? -7.507 1.715 3.396 1.00 86.81 387 SER A C 1
ATOM 3035 O O . SER A 1 387 ? -8.414 2.540 3.350 1.00 86.81 387 SER A O 1
ATOM 3037 N N . THR A 1 388 ? -7.516 0.609 2.644 1.00 82.31 388 THR A N 1
ATOM 3038 C CA . THR A 1 388 ? -8.566 0.259 1.660 1.00 82.31 388 THR A CA 1
ATOM 3039 C C . THR A 1 388 ? -9.953 0.032 2.265 1.00 82.31 388 THR A C 1
ATOM 3041 O O . THR A 1 388 ? -10.938 -0.047 1.532 1.00 82.31 388 THR A O 1
ATOM 3044 N N . LYS A 1 389 ? -10.058 -0.058 3.596 1.00 81.56 389 LYS A N 1
ATOM 3045 C CA . LYS A 1 389 ? -11.323 -0.166 4.336 1.00 81.56 389 LYS A CA 1
ATOM 3046 C C . LYS A 1 389 ? -11.473 0.992 5.323 1.00 81.56 389 LYS A C 1
ATOM 3048 O O . LYS A 1 389 ? -10.461 1.523 5.777 1.00 81.56 389 LYS A O 1
ATOM 3053 N N . PRO A 1 390 ? -12.705 1.394 5.678 1.00 84.56 390 PRO A N 1
ATOM 3054 C CA . PRO A 1 390 ? -12.913 2.426 6.686 1.00 84.56 390 PRO A CA 1
ATOM 3055 C C . PRO A 1 390 ? -12.349 2.018 8.041 1.00 84.56 390 PRO A C 1
ATOM 3057 O O . PRO A 1 390 ? -12.439 0.852 8.444 1.00 84.56 390 PRO A O 1
ATOM 3060 N N . LYS A 1 391 ? -11.838 2.996 8.790 1.00 85.94 391 LYS A N 1
ATOM 3061 C CA . LYS A 1 391 ? -11.371 2.774 10.158 1.00 85.94 391 LYS A CA 1
ATOM 3062 C C . LYS A 1 391 ? -12.166 3.618 11.128 1.00 85.94 391 LYS A C 1
ATOM 3064 O O . LYS A 1 391 ? -12.024 4.834 11.174 1.00 85.94 391 LYS A O 1
ATOM 3069 N N . TRP A 1 392 ? -12.976 2.928 11.917 1.00 85.69 392 TRP A N 1
ATOM 3070 C CA . TRP A 1 392 ? -13.870 3.537 12.884 1.00 85.69 392 TRP A CA 1
ATOM 3071 C C . TRP A 1 392 ? -13.179 3.765 14.225 1.00 85.69 392 TRP A C 1
ATOM 3073 O O . TRP A 1 392 ? -12.564 2.853 14.778 1.00 85.69 392 TRP A O 1
ATOM 3083 N N . GLU A 1 393 ? -13.354 4.956 14.780 1.00 88.19 393 GLU A N 1
ATOM 3084 C CA . GLU A 1 393 ? -13.036 5.276 16.168 1.00 88.19 393 GLU A CA 1
ATOM 3085 C C . GLU A 1 393 ? -14.301 5.777 16.871 1.00 88.19 393 GLU A C 1
ATOM 3087 O O . GLU A 1 393 ? -15.051 6.585 16.325 1.00 88.19 393 GLU A O 1
ATOM 3092 N N . LEU A 1 394 ? -14.550 5.278 18.083 1.00 88.25 394 LEU A N 1
ATOM 3093 C CA . LEU A 1 394 ? -15.578 5.804 18.975 1.00 88.25 394 LEU A CA 1
ATOM 3094 C C . LEU A 1 394 ? -14.934 6.880 19.851 1.00 88.25 394 LEU A C 1
ATOM 3096 O O . LEU A 1 394 ? -14.120 6.560 20.715 1.00 88.25 394 LEU A O 1
ATOM 3100 N N . THR A 1 395 ? -15.288 8.142 19.627 1.00 86.00 395 THR A N 1
ATOM 3101 C CA . THR A 1 395 ? -14.630 9.284 20.282 1.00 86.00 395 THR A CA 1
ATOM 3102 C C . THR A 1 395 ? -15.325 9.702 21.574 1.00 86.00 395 THR A C 1
ATOM 3104 O O . THR A 1 395 ? -14.668 10.049 22.554 1.00 86.00 395 THR A O 1
ATOM 3107 N N . GLU A 1 396 ? -16.655 9.636 21.607 1.00 87.25 396 GLU A N 1
ATOM 3108 C CA . GLU A 1 396 ? -17.470 9.924 22.786 1.00 87.25 396 GLU A CA 1
ATOM 3109 C C . GLU A 1 396 ? -18.661 8.971 22.817 1.00 87.25 396 GLU A C 1
ATOM 3111 O O . GLU A 1 396 ? -19.253 8.666 21.782 1.00 87.25 396 GLU A O 1
ATOM 3116 N N . TRP A 1 397 ? -19.061 8.541 24.010 1.00 88.75 397 TRP A N 1
ATOM 3117 C CA . TRP A 1 397 ? -20.390 7.992 24.230 1.00 88.75 397 TRP A CA 1
ATOM 3118 C C . TRP A 1 397 ? -20.893 8.341 25.627 1.00 88.75 397 TRP A C 1
ATOM 3120 O O . TRP A 1 397 ? -20.117 8.643 26.534 1.00 88.75 397 TRP A O 1
ATOM 3130 N N . ARG A 1 398 ? -22.213 8.315 25.799 1.00 85.88 398 ARG A N 1
ATOM 3131 C CA . ARG A 1 398 ? -22.876 8.531 27.087 1.00 85.88 398 ARG A CA 1
ATOM 3132 C C . ARG A 1 398 ? -24.267 7.918 27.101 1.00 85.88 398 ARG A C 1
ATOM 3134 O O . ARG A 1 398 ? -24.733 7.367 26.109 1.00 85.88 398 ARG A O 1
ATOM 3141 N N . THR A 1 399 ? -24.964 8.084 28.216 1.00 87.56 399 THR A N 1
ATOM 3142 C CA . THR A 1 399 ? -26.345 7.637 28.401 1.00 87.56 399 THR A CA 1
ATOM 3143 C C . THR A 1 399 ? -27.279 8.808 28.616 1.00 87.56 399 THR A C 1
ATOM 3145 O O . THR A 1 399 ? -26.936 9.776 29.291 1.00 87.56 399 THR A O 1
ATOM 3148 N N . ILE A 1 400 ? -28.480 8.720 28.049 1.00 87.19 400 ILE A N 1
ATOM 3149 C CA . ILE A 1 400 ? -29.553 9.690 28.272 1.00 87.19 400 ILE A CA 1
ATOM 3150 C C . ILE A 1 400 ? -30.842 8.942 28.594 1.00 87.19 400 ILE A C 1
ATOM 3152 O O . ILE A 1 400 ? -31.294 8.105 27.812 1.00 87.19 400 ILE A O 1
ATOM 3156 N N . GLU A 1 401 ? -31.475 9.292 29.707 1.00 90.25 401 GLU A N 1
ATOM 3157 C CA . GLU A 1 401 ? -32.839 8.870 30.014 1.00 90.25 401 GLU A CA 1
ATOM 3158 C C . GLU A 1 401 ? -33.854 9.585 29.117 1.00 90.25 401 GLU A C 1
ATOM 3160 O O . GLU A 1 401 ? -34.003 10.808 29.134 1.00 90.25 401 GLU A O 1
ATOM 3165 N N . VAL A 1 402 ? -34.584 8.801 28.328 1.00 89.00 402 VAL A N 1
ATOM 3166 C CA . VAL A 1 402 ? -35.637 9.277 27.418 1.00 89.00 402 VAL A CA 1
ATOM 3167 C C . VAL A 1 402 ? -37.018 9.156 28.067 1.00 89.00 402 VAL A C 1
ATOM 3169 O O . VAL A 1 402 ? -37.888 10.009 27.879 1.00 89.00 402 VAL A O 1
ATOM 3172 N N . GLU A 1 403 ? -37.228 8.091 28.841 1.00 91.12 403 GLU A N 1
ATOM 3173 C CA . GLU A 1 403 ? -38.405 7.892 29.688 1.00 91.12 403 GLU A CA 1
ATOM 3174 C C . GLU A 1 403 ? -37.908 7.445 31.069 1.00 91.12 403 GLU A C 1
ATOM 3176 O O . GLU A 1 403 ? -37.442 6.320 31.202 1.00 91.12 403 GLU A O 1
ATOM 3181 N N . GLY A 1 404 ? -38.009 8.303 32.081 1.00 88.50 404 GLY A N 1
ATOM 3182 C CA . GLY A 1 404 ? -37.444 8.060 33.412 1.00 88.50 404 GLY A CA 1
ATOM 3183 C C . GLY A 1 404 ? -37.773 9.204 34.360 1.00 88.50 404 GLY A C 1
ATOM 3184 O O . GLY A 1 404 ? -38.688 9.999 34.078 1.00 88.50 404 GLY A O 1
ATOM 3185 N N . ASP A 1 405 ? -37.065 9.286 35.479 1.00 86.88 405 ASP A N 1
ATOM 3186 C CA . ASP A 1 405 ? -37.186 10.414 36.405 1.00 86.88 405 ASP A CA 1
ATOM 3187 C C . ASP A 1 405 ? -36.131 11.517 36.200 1.00 86.88 405 ASP A C 1
ATOM 3189 O O . ASP A 1 405 ? -36.330 12.637 36.689 1.00 86.88 405 ASP A O 1
ATOM 3193 N N . GLY A 1 406 ? -35.145 11.275 35.334 1.00 82.94 406 GLY A N 1
ATOM 3194 C CA . GLY A 1 406 ? -34.171 12.247 34.855 1.00 82.94 406 GLY A CA 1
ATOM 3195 C C . GLY A 1 406 ? -33.007 12.455 35.815 1.00 82.94 406 GLY A C 1
ATOM 3196 O O . GLY A 1 406 ? -32.457 13.562 35.830 1.00 82.94 406 GLY A O 1
ATOM 3197 N N . ASP A 1 407 ? -32.689 11.469 36.654 1.00 78.94 407 ASP A N 1
ATOM 3198 C CA . ASP A 1 407 ? -31.645 11.572 37.674 1.00 78.94 407 ASP A CA 1
ATOM 3199 C C . ASP A 1 407 ? -30.245 11.156 37.179 1.00 78.94 407 ASP A C 1
ATOM 3201 O O . ASP A 1 407 ? -29.246 11.472 37.831 1.00 78.94 407 ASP A O 1
ATOM 3205 N N . GLY A 1 408 ? -30.157 10.583 35.977 1.00 75.56 408 GLY A N 1
ATOM 3206 C CA . GLY A 1 408 ? -28.921 10.147 35.334 1.00 75.56 408 GLY A CA 1
ATOM 3207 C C . GLY A 1 408 ? -28.507 8.723 35.710 1.00 75.56 408 GLY A C 1
ATOM 3208 O O . GLY A 1 408 ? -27.445 8.274 35.272 1.00 75.56 408 GLY A O 1
ATOM 3209 N N . ILE A 1 409 ? -29.304 8.021 36.515 1.00 80.25 409 ILE A N 1
ATOM 3210 C CA . ILE A 1 409 ? -29.063 6.658 36.970 1.00 80.25 409 ILE A CA 1
ATOM 3211 C C . ILE A 1 409 ? -29.945 5.724 36.150 1.00 80.25 409 ILE A C 1
ATOM 3213 O O . ILE A 1 409 ? -31.157 5.833 36.135 1.00 80.25 409 ILE A O 1
ATOM 3217 N N . ILE A 1 410 ? -29.348 4.704 35.534 1.00 87.12 410 ILE A N 1
ATOM 3218 C CA . ILE A 1 410 ? -30.119 3.742 34.740 1.00 87.12 410 ILE A CA 1
ATOM 3219 C C . ILE A 1 410 ? -30.971 2.861 35.653 1.00 87.12 410 ILE A C 1
ATOM 3221 O O . ILE A 1 410 ? -30.470 1.910 36.253 1.00 87.12 410 ILE A O 1
ATOM 3225 N N . GLU A 1 411 ? -32.272 3.103 35.722 1.00 85.88 411 GLU A N 1
ATOM 3226 C CA . GLU A 1 411 ? -33.168 2.417 36.642 1.00 85.88 411 GLU A CA 1
ATOM 3227 C C . GLU A 1 411 ? -34.191 1.488 35.971 1.00 85.88 411 GLU A C 1
ATOM 3229 O O . GLU A 1 411 ? -34.257 1.263 34.763 1.00 85.88 411 GLU A O 1
ATOM 3234 N N . ARG A 1 412 ? -35.015 0.846 36.805 1.00 91.12 412 ARG A N 1
ATOM 3235 C CA . ARG A 1 412 ? -36.049 -0.079 36.339 1.00 91.12 412 ARG A CA 1
ATOM 3236 C C . ARG A 1 412 ? -37.209 0.687 35.720 1.00 91.12 412 ARG A C 1
ATOM 3238 O O . ARG A 1 412 ? -37.750 1.599 36.336 1.00 91.12 412 ARG A O 1
ATOM 3245 N N . ASN A 1 413 ? -37.759 0.131 34.645 1.00 91.12 413 ASN A N 1
ATOM 3246 C CA . ASN A 1 413 ? -38.855 0.711 33.861 1.00 91.12 413 ASN A CA 1
ATOM 3247 C C . ASN A 1 413 ? -38.471 1.983 33.101 1.00 91.12 413 ASN A C 1
ATOM 3249 O O . ASN A 1 413 ? -39.363 2.645 32.567 1.00 91.12 413 ASN A O 1
ATOM 3253 N N . GLU A 1 414 ? -37.183 2.302 33.037 1.00 93.81 414 GLU A N 1
ATOM 3254 C CA . GLU A 1 414 ? -36.697 3.418 32.249 1.00 93.81 414 GLU A CA 1
ATOM 3255 C C . GLU A 1 414 ? -36.420 3.017 30.809 1.00 93.81 414 GLU A C 1
ATOM 3257 O O . GLU A 1 414 ? -36.334 1.831 30.458 1.00 93.81 414 GLU A O 1
ATOM 3262 N N . VAL A 1 415 ? -36.304 4.036 29.968 1.00 92.31 415 VAL A N 1
ATOM 3263 C CA . VAL A 1 415 ? -35.857 3.926 28.588 1.00 92.31 415 VAL A CA 1
ATOM 3264 C C . VAL A 1 415 ? -34.639 4.797 28.418 1.00 92.31 415 VAL A C 1
ATOM 3266 O O . VAL A 1 415 ? -34.723 6.014 28.575 1.00 92.31 415 VAL A O 1
ATOM 3269 N N . ILE A 1 416 ? -33.540 4.164 28.041 1.00 90.88 416 ILE A N 1
ATOM 3270 C CA . ILE A 1 416 ? -32.245 4.807 27.883 1.00 90.88 416 ILE A CA 1
ATOM 3271 C C . ILE A 1 416 ? -31.892 4.845 26.403 1.00 90.88 416 ILE A C 1
ATOM 3273 O O . ILE A 1 416 ? -32.174 3.911 25.646 1.00 90.88 416 ILE A O 1
ATOM 3277 N N . SER A 1 417 ? -31.292 5.954 26.004 1.00 89.38 417 SER A N 1
ATOM 3278 C CA . SER A 1 417 ? -30.616 6.162 24.734 1.00 89.38 417 SER A CA 1
ATOM 3279 C C . SER A 1 417 ? -29.112 6.183 24.980 1.00 89.38 417 SER A C 1
ATOM 3281 O O . SER A 1 417 ? -28.673 6.686 26.017 1.00 89.38 417 SER A O 1
ATOM 3283 N N . ILE A 1 418 ? -28.329 5.673 24.030 1.00 88.06 418 ILE A N 1
ATOM 3284 C CA . ILE A 1 418 ? -26.865 5.723 24.091 1.00 88.06 418 ILE A CA 1
ATOM 3285 C C . ILE A 1 418 ? -26.360 6.625 22.976 1.00 88.06 418 ILE A C 1
ATOM 3287 O O . ILE A 1 418 ? -26.145 6.144 21.858 1.00 88.06 418 ILE A O 1
ATOM 3291 N N . PRO A 1 419 ? -26.184 7.929 23.247 1.00 87.19 419 PRO A N 1
ATOM 3292 C CA . PRO A 1 419 ? -25.455 8.753 22.327 1.00 87.19 419 PRO A CA 1
ATOM 3293 C C . PRO A 1 419 ? -24.000 8.331 22.184 1.00 87.19 419 PRO A C 1
ATOM 3295 O O . PRO A 1 419 ? -23.327 8.135 23.185 1.00 87.19 419 PRO A O 1
ATOM 3298 N N . ALA A 1 420 ? -23.538 8.222 20.947 1.00 87.44 420 ALA A N 1
ATOM 3299 C CA . ALA A 1 420 ? -22.170 7.972 20.539 1.00 87.44 420 ALA A CA 1
ATOM 3300 C C . ALA A 1 420 ? -21.769 8.830 19.323 1.00 87.44 420 ALA A C 1
ATOM 3302 O O . ALA A 1 420 ? -22.584 9.027 18.409 1.00 87.44 420 ALA A O 1
ATOM 3303 N N . THR A 1 421 ? -20.520 9.287 19.323 1.00 88.06 421 THR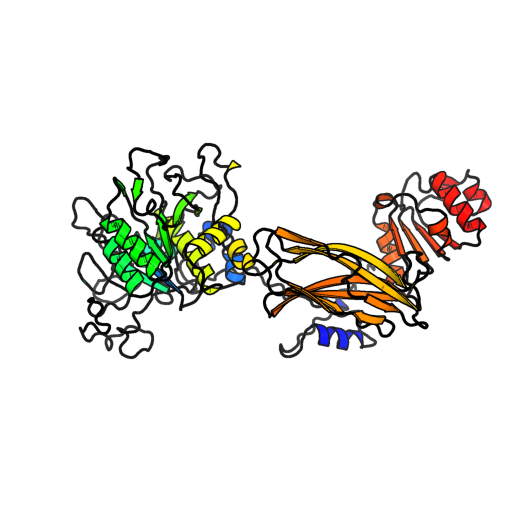 A N 1
ATOM 3304 C CA . THR A 1 421 ? -19.854 9.969 18.210 1.00 88.06 421 THR A CA 1
ATOM 3305 C C . THR A 1 421 ? -18.787 9.049 17.639 1.00 88.06 421 THR A C 1
ATOM 3307 O O . THR A 1 421 ? -17.964 8.503 18.375 1.00 88.06 421 THR A O 1
ATOM 3310 N N . PHE A 1 422 ? -18.807 8.886 16.319 1.00 87.81 422 PHE A N 1
ATOM 3311 C CA . PHE A 1 422 ? -17.839 8.075 15.587 1.00 87.81 422 PHE A CA 1
ATOM 3312 C C . PHE A 1 422 ? -17.027 8.954 14.656 1.00 87.81 422 PHE A C 1
ATOM 3314 O O . PHE A 1 422 ? -17.547 9.931 14.127 1.00 87.81 422 PHE A O 1
ATOM 3321 N N . SER A 1 423 ? -15.792 8.571 14.378 1.00 87.69 423 SER A N 1
ATOM 3322 C CA . SER A 1 423 ? -15.031 9.114 13.259 1.00 87.69 423 SER A CA 1
ATOM 3323 C C . SER A 1 423 ? -14.627 7.981 12.322 1.00 87.69 423 SER A C 1
ATOM 3325 O O . SER A 1 423 ? -14.291 6.880 12.766 1.00 87.69 423 SER A O 1
ATOM 3327 N N . ASN A 1 424 ? -14.694 8.235 11.015 1.00 89.88 424 ASN A N 1
ATOM 3328 C CA . ASN A 1 424 ? -13.933 7.448 10.051 1.00 89.88 424 ASN A CA 1
ATOM 3329 C C . ASN A 1 424 ? -12.579 8.140 9.899 1.00 89.88 424 ASN A C 1
ATOM 3331 O O . ASN A 1 424 ? -12.534 9.290 9.465 1.00 89.88 424 ASN A O 1
ATOM 3335 N N . LEU A 1 425 ? -11.489 7.496 10.304 1.00 84.00 425 LEU A N 1
ATOM 3336 C CA . LEU A 1 425 ? -10.188 8.153 10.397 1.00 84.00 425 LEU A CA 1
ATOM 3337 C C . LEU A 1 425 ? -9.700 8.678 9.039 1.00 84.00 425 LEU A C 1
ATOM 3339 O O . LEU A 1 425 ? -9.870 8.052 7.992 1.00 84.00 425 LEU A O 1
ATOM 3343 N N . GLU A 1 426 ? -9.078 9.858 9.064 1.00 81.69 426 GLU A N 1
ATOM 3344 C CA . GLU A 1 426 ? -8.462 10.460 7.879 1.00 81.69 426 GLU A CA 1
ATOM 3345 C C . GLU A 1 426 ? -7.372 9.534 7.319 1.00 81.69 426 GLU A C 1
ATOM 3347 O O . GLU A 1 426 ? -6.573 8.971 8.069 1.00 81.69 426 GLU A O 1
ATOM 3352 N N . GLY A 1 427 ? -7.351 9.367 5.995 1.00 74.00 427 GLY A N 1
ATOM 3353 C CA . GLY A 1 427 ? -6.409 8.482 5.299 1.00 74.00 427 GLY A CA 1
ATOM 3354 C C . GLY A 1 427 ? -6.980 7.124 4.882 1.00 74.00 427 GLY A C 1
ATOM 3355 O O . GLY A 1 427 ? -6.431 6.509 3.970 1.00 74.00 427 GLY A O 1
ATOM 3356 N N . TYR A 1 428 ? -8.111 6.710 5.459 1.00 84.69 428 TYR A N 1
ATOM 3357 C CA . TYR A 1 428 ? -8.801 5.453 5.148 1.00 84.69 428 TYR A CA 1
ATOM 3358 C C . TYR A 1 428 ? -9.849 5.618 4.032 1.00 84.69 428 TYR A C 1
ATOM 3360 O O . TYR A 1 428 ? -10.057 6.713 3.498 1.00 84.69 428 TYR A O 1
ATOM 3368 N N . ALA A 1 429 ? -10.485 4.521 3.621 1.00 85.31 429 ALA A N 1
ATOM 3369 C CA . ALA A 1 429 ? -11.557 4.551 2.629 1.00 85.31 429 ALA A CA 1
ATOM 3370 C C . ALA A 1 429 ? -12.788 5.295 3.159 1.00 85.31 429 ALA A C 1
ATOM 3372 O O . ALA A 1 429 ? -13.074 5.283 4.358 1.00 85.31 429 ALA A O 1
ATOM 3373 N N . ASP A 1 430 ? -13.536 5.921 2.250 1.00 87.88 430 ASP A N 1
ATOM 3374 C CA . ASP A 1 430 ? -14.894 6.361 2.557 1.00 87.88 430 ASP A CA 1
ATOM 3375 C C . ASP A 1 430 ? -15.744 5.128 2.898 1.00 87.88 430 ASP A C 1
ATOM 3377 O O . ASP A 1 430 ? -15.561 4.057 2.324 1.00 87.88 430 ASP A O 1
ATOM 3381 N N . ALA A 1 431 ? -16.658 5.278 3.849 1.00 89.12 431 ALA A N 1
ATOM 3382 C CA . ALA A 1 431 ? -17.540 4.211 4.281 1.00 89.12 431 ALA A CA 1
ATOM 3383 C C . ALA A 1 431 ? -18.904 4.366 3.616 1.00 89.12 431 ALA A C 1
ATOM 3385 O O . ALA A 1 431 ? -19.525 5.428 3.723 1.00 89.12 431 ALA A O 1
ATOM 3386 N N . HIS A 1 432 ? -19.405 3.312 2.977 1.00 89.19 432 HIS A N 1
ATOM 3387 C CA . HIS A 1 432 ? -20.692 3.344 2.292 1.00 89.19 432 HIS A CA 1
ATOM 3388 C C . HIS A 1 432 ? -21.773 2.558 3.031 1.00 89.19 432 HIS A C 1
ATOM 3390 O O . HIS A 1 432 ? -21.516 1.516 3.639 1.00 89.19 432 HIS A O 1
ATOM 3396 N N . ASN A 1 433 ? -23.017 3.045 2.932 1.00 88.06 433 ASN A N 1
ATOM 3397 C CA . ASN A 1 433 ? -24.215 2.411 3.502 1.00 88.06 433 ASN A CA 1
ATOM 3398 C C . ASN A 1 433 ? -24.087 2.029 4.983 1.00 88.06 433 ASN A C 1
ATOM 3400 O O . ASN A 1 433 ? -24.596 0.990 5.409 1.00 88.06 433 ASN A O 1
ATOM 3404 N N . VAL A 1 434 ? -23.433 2.875 5.772 1.00 89.31 434 VAL A N 1
ATOM 3405 C CA . VAL A 1 434 ? -23.073 2.539 7.140 1.00 89.31 434 VAL A CA 1
ATOM 3406 C C . VAL A 1 434 ? -24.334 2.317 7.979 1.00 89.31 434 VAL A C 1
ATOM 3408 O O . VAL A 1 434 ? -25.307 3.084 7.923 1.00 89.31 434 VAL A O 1
ATOM 3411 N N . THR A 1 435 ? -24.332 1.238 8.756 1.00 88.50 435 THR A N 1
ATOM 3412 C CA . THR A 1 435 ? -25.371 0.928 9.736 1.00 88.50 435 THR A CA 1
ATOM 3413 C C . THR A 1 435 ? -24.773 0.786 11.122 1.00 88.50 435 THR A C 1
ATOM 3415 O O . THR A 1 435 ? -23.665 0.288 11.290 1.00 88.50 435 THR A O 1
ATOM 3418 N N . VAL A 1 436 ? -25.515 1.243 12.123 1.00 88.56 436 VAL A N 1
ATOM 3419 C CA . VAL A 1 436 ? -25.127 1.156 13.528 1.00 88.56 436 VAL A CA 1
ATOM 3420 C C . VAL A 1 436 ? -26.187 0.363 14.264 1.00 88.56 436 VAL A C 1
ATOM 3422 O O . VAL A 1 436 ? -27.361 0.744 14.261 1.00 88.56 436 VAL A O 1
ATOM 3425 N N . ARG A 1 437 ? -25.776 -0.730 14.905 1.00 88.44 437 ARG A N 1
ATOM 3426 C CA . ARG A 1 437 ? -26.657 -1.633 15.636 1.00 88.44 437 ARG A CA 1
ATOM 3427 C C . ARG A 1 437 ? -26.238 -1.765 17.093 1.00 88.44 437 ARG A C 1
ATOM 3429 O O . ARG A 1 437 ? -25.110 -2.133 17.387 1.00 88.44 437 ARG A O 1
ATOM 3436 N N . LEU A 1 438 ? -27.175 -1.527 18.004 1.00 90.12 438 LEU A N 1
ATOM 3437 C CA . LEU A 1 438 ? -27.008 -1.810 19.423 1.00 90.12 438 LEU A CA 1
ATOM 3438 C C . LEU A 1 438 ? -27.383 -3.265 19.705 1.00 90.12 438 LEU A C 1
ATOM 3440 O O . LEU A 1 438 ? -28.469 -3.719 19.327 1.00 90.12 438 LEU A O 1
ATOM 3444 N N . VAL A 1 439 ? -26.498 -3.976 20.393 1.00 89.38 439 VAL A N 1
ATOM 3445 C CA . VAL A 1 439 ? -26.662 -5.373 20.794 1.00 89.38 439 VAL A CA 1
ATOM 3446 C C . VAL A 1 439 ? -26.378 -5.498 22.286 1.00 89.38 439 VAL A C 1
ATOM 3448 O O . VAL A 1 439 ? -25.491 -4.842 22.820 1.00 89.38 439 VAL A O 1
ATOM 3451 N N . ASN A 1 440 ? -27.175 -6.316 22.962 1.00 88.81 440 ASN A N 1
ATOM 3452 C CA . ASN A 1 440 ? -26.994 -6.697 24.354 1.00 88.81 440 ASN A CA 1
ATOM 3453 C C . ASN A 1 440 ? -27.807 -7.977 24.594 1.00 88.81 440 ASN A C 1
ATOM 3455 O O . ASN A 1 440 ? -28.895 -8.143 24.033 1.00 88.81 440 ASN A O 1
ATOM 3459 N N . ASP A 1 441 ? -27.255 -8.891 25.376 1.00 85.50 441 ASP A N 1
ATOM 3460 C CA . ASP A 1 441 ? -27.780 -10.232 25.647 1.00 85.50 441 ASP A CA 1
ATOM 3461 C C . ASP A 1 441 ? -28.440 -10.354 27.032 1.00 85.50 441 ASP A C 1
ATOM 3463 O O . ASP A 1 441 ? -29.003 -11.396 27.382 1.00 85.50 441 ASP A O 1
ATOM 3467 N N . ASP A 1 442 ? -28.454 -9.266 27.802 1.00 82.50 442 ASP A N 1
ATOM 3468 C CA . ASP A 1 442 ? -29.024 -9.217 29.137 1.00 82.50 442 ASP A CA 1
ATOM 3469 C C . ASP A 1 442 ? -30.537 -9.506 29.121 1.00 82.50 442 ASP A C 1
ATOM 3471 O O . ASP A 1 442 ? -31.324 -8.798 28.476 1.00 82.50 442 ASP A O 1
ATOM 3475 N N . PRO A 1 443 ? -31.011 -10.507 29.884 1.00 83.69 443 PRO A N 1
ATOM 3476 C CA . PRO A 1 443 ? -32.416 -10.900 29.876 1.00 83.69 443 PRO A CA 1
ATOM 3477 C C . PRO A 1 443 ? -33.363 -9.825 30.435 1.00 83.69 443 PRO A C 1
ATOM 3479 O O . PRO A 1 443 ? -34.583 -9.937 30.257 1.00 83.69 443 PRO A O 1
ATOM 3482 N N . PHE A 1 444 ? -32.847 -8.814 31.141 1.00 88.25 444 PHE A N 1
ATOM 3483 C CA . PHE A 1 444 ? -33.630 -7.704 31.678 1.00 88.25 444 PHE A CA 1
ATOM 3484 C C . PHE A 1 444 ? -33.678 -6.493 30.747 1.00 88.25 444 PHE A C 1
ATOM 3486 O O . PHE A 1 444 ? -34.517 -5.611 30.975 1.00 88.25 444 PHE A O 1
ATOM 3493 N N . ILE A 1 445 ? -32.855 -6.460 29.702 1.00 91.50 445 ILE A N 1
ATOM 3494 C CA . ILE A 1 445 ? -32.780 -5.373 28.733 1.00 91.50 445 ILE A CA 1
ATOM 3495 C C . ILE A 1 445 ? -33.608 -5.717 27.493 1.00 91.50 445 ILE A C 1
ATOM 3497 O O . ILE A 1 445 ? -33.618 -6.831 26.970 1.00 91.50 445 ILE A O 1
ATOM 3501 N N . HIS A 1 446 ? -34.381 -4.743 27.023 1.00 91.75 446 HIS A N 1
ATOM 3502 C CA . HIS A 1 446 ? -35.216 -4.882 25.836 1.00 91.75 446 HIS A CA 1
ATOM 3503 C C . HIS A 1 446 ? -34.931 -3.744 24.865 1.00 91.75 446 HIS A C 1
ATOM 3505 O O . HIS A 1 446 ? -35.450 -2.636 25.025 1.00 91.75 446 HIS A O 1
ATOM 3511 N N . ILE A 1 447 ? -34.129 -4.030 23.843 1.00 90.12 447 ILE A N 1
ATOM 3512 C CA . ILE A 1 447 ? -33.814 -3.085 22.771 1.00 90.12 447 ILE A CA 1
ATOM 3513 C C . ILE A 1 447 ? -35.101 -2.757 21.997 1.00 90.12 447 ILE A C 1
ATOM 3515 O O . ILE A 1 447 ? -35.793 -3.647 21.497 1.00 90.12 447 ILE A O 1
ATOM 3519 N N . ARG A 1 448 ? -35.462 -1.471 21.939 1.00 84.88 448 ARG A N 1
ATOM 3520 C CA . ARG A 1 448 ? -36.658 -0.957 21.249 1.00 84.88 448 ARG A CA 1
ATOM 3521 C C . ARG A 1 448 ? -36.337 -0.577 19.807 1.00 84.88 448 ARG A C 1
ATOM 3523 O O . ARG A 1 448 ? -36.996 -1.051 18.885 1.00 84.88 448 ARG A O 1
ATOM 3530 N N . THR A 1 449 ? -35.322 0.263 19.636 1.00 77.31 449 THR A N 1
ATOM 3531 C CA . THR A 1 449 ? -34.731 0.604 18.339 1.00 77.31 449 THR A CA 1
ATOM 3532 C C . THR A 1 449 ? -33.333 0.025 18.367 1.00 77.31 449 THR A C 1
ATOM 3534 O O . THR A 1 449 ? -32.565 0.404 19.240 1.00 77.31 449 THR A O 1
ATOM 3537 N N . GLY A 1 450 ? -33.043 -0.941 17.498 1.00 74.44 450 GLY A N 1
ATOM 3538 C CA . GLY A 1 450 ? -31.779 -1.677 17.547 1.00 74.44 450 GLY A CA 1
ATOM 3539 C C . GLY A 1 450 ? -30.800 -1.308 16.451 1.00 74.44 450 GLY A C 1
ATOM 3540 O O . GLY A 1 450 ? -29.620 -1.494 16.661 1.00 74.44 450 GLY A O 1
ATOM 3541 N N . GLU A 1 451 ? -31.255 -0.779 15.317 1.00 86.44 451 GLU A N 1
ATOM 3542 C CA . GLU A 1 451 ? -30.407 -0.540 14.149 1.00 86.44 451 GLU A CA 1
ATOM 3543 C C . GLU A 1 451 ? -30.832 0.736 13.428 1.00 86.44 451 GLU A C 1
ATOM 3545 O O . GLU A 1 451 ? -32.031 1.000 13.272 1.00 86.44 451 GLU A O 1
ATOM 3550 N N . ILE A 1 452 ? -29.846 1.506 12.981 1.00 85.75 452 ILE A N 1
ATOM 3551 C CA . ILE A 1 452 ? -30.025 2.691 12.149 1.00 85.75 452 ILE A CA 1
ATOM 3552 C C . ILE A 1 452 ? -29.110 2.636 10.935 1.00 85.75 452 ILE A C 1
ATOM 3554 O O . ILE A 1 452 ? -27.992 2.146 11.018 1.00 85.75 452 ILE A O 1
ATOM 3558 N N . ASN A 1 453 ? -29.587 3.172 9.814 1.00 86.88 453 ASN A N 1
ATOM 3559 C CA . ASN A 1 453 ? -28.766 3.419 8.636 1.00 86.88 453 ASN A CA 1
ATOM 3560 C C . ASN A 1 453 ? -28.442 4.912 8.584 1.00 86.88 453 ASN A C 1
ATOM 3562 O O . ASN A 1 453 ? -29.353 5.746 8.603 1.00 86.88 453 ASN A O 1
ATOM 3566 N N . ILE A 1 454 ? -27.152 5.213 8.556 1.00 83.81 454 ILE A N 1
ATOM 3567 C CA . ILE A 1 454 ? -26.590 6.564 8.637 1.00 83.81 454 ILE A CA 1
ATOM 3568 C C . ILE A 1 454 ? -26.046 7.038 7.278 1.00 83.81 454 ILE A C 1
ATOM 3570 O O . ILE A 1 454 ? -25.761 8.221 7.119 1.00 83.81 454 ILE A O 1
ATOM 3574 N N . GLY A 1 455 ? -26.034 6.163 6.266 1.00 87.50 455 GLY A N 1
ATOM 3575 C CA . GLY A 1 455 ? -25.622 6.477 4.900 1.00 87.50 455 GLY A CA 1
ATOM 3576 C C . GLY A 1 455 ? -24.109 6.428 4.715 1.00 87.50 455 GLY A C 1
ATOM 3577 O O . GLY A 1 455 ? -23.432 5.644 5.370 1.00 87.50 455 GLY A O 1
ATOM 3578 N N . ASP A 1 456 ? -23.594 7.240 3.797 1.00 90.00 456 ASP A N 1
ATOM 3579 C CA . ASP A 1 456 ? -22.167 7.277 3.478 1.00 90.00 456 ASP A CA 1
ATOM 3580 C C . ASP A 1 456 ? -21.444 8.291 4.372 1.00 90.00 456 ASP A C 1
ATOM 3582 O O . ASP A 1 456 ? -21.943 9.404 4.558 1.00 90.00 456 ASP A O 1
ATOM 3586 N N . ILE A 1 457 ? -20.268 7.923 4.879 1.00 88.38 457 ILE A N 1
ATOM 3587 C CA . ILE A 1 457 ? -19.415 8.750 5.740 1.00 88.38 457 ILE A CA 1
ATOM 3588 C C . ILE A 1 457 ? -18.030 8.835 5.112 1.00 88.38 457 ILE A C 1
ATOM 3590 O O . ILE A 1 457 ? -17.397 7.814 4.838 1.00 88.38 457 ILE A O 1
ATOM 3594 N N . ARG A 1 458 ? -17.540 10.050 4.880 1.00 89.88 458 ARG A N 1
ATOM 3595 C CA . ARG A 1 458 ? -16.225 10.235 4.261 1.00 89.88 458 ARG A CA 1
ATOM 3596 C C . ARG A 1 458 ? -15.101 9.942 5.241 1.00 89.88 458 ARG A C 1
ATOM 3598 O O . ARG A 1 458 ? -15.266 10.058 6.451 1.00 89.88 458 ARG A O 1
ATOM 3605 N N . ASN A 1 459 ? -13.929 9.615 4.719 1.00 88.62 459 ASN A N 1
ATOM 3606 C CA . ASN A 1 459 ? -12.720 9.604 5.533 1.00 88.62 459 ASN A CA 1
ATOM 3607 C C . ASN A 1 459 ? -12.468 10.990 6.164 1.00 88.62 459 ASN A C 1
ATOM 3609 O O . ASN A 1 459 ? -12.717 12.029 5.546 1.00 88.62 459 ASN A O 1
ATOM 3613 N N . GLY A 1 460 ? -12.006 10.994 7.410 1.00 84.81 460 GLY A N 1
ATOM 3614 C CA . GLY A 1 460 ? -11.846 12.182 8.248 1.00 84.81 460 GLY A CA 1
ATOM 3615 C C . GLY A 1 460 ? -13.158 12.814 8.734 1.00 84.81 460 GLY A C 1
ATOM 3616 O O . GLY A 1 460 ? -13.114 13.820 9.441 1.00 84.81 460 GLY A O 1
ATOM 3617 N N . GLU A 1 461 ? -14.325 12.283 8.353 1.00 89.56 461 GLU A N 1
ATOM 3618 C CA . GLU A 1 461 ? -15.616 12.808 8.796 1.00 89.56 461 GLU A CA 1
ATOM 3619 C C . GLU A 1 461 ? -15.991 12.235 10.167 1.00 89.56 461 GLU A C 1
ATOM 3621 O O . GLU A 1 461 ? -15.950 11.025 10.404 1.00 89.56 461 GLU A O 1
ATOM 3626 N N . GLU A 1 462 ? -16.383 13.135 11.068 1.00 87.50 462 GLU A N 1
ATOM 3627 C CA . GLU A 1 462 ? -17.013 12.782 12.333 1.00 87.50 462 GLU A CA 1
ATOM 3628 C C . GLU A 1 462 ? -18.527 12.721 12.156 1.00 87.50 462 GLU A C 1
ATOM 3630 O O . GLU A 1 462 ? -19.162 13.625 11.602 1.00 87.50 462 GLU A O 1
ATOM 3635 N N . LEU A 1 463 ? -19.110 11.653 12.680 1.00 81.06 463 LEU A N 1
ATOM 3636 C CA . LEU A 1 463 ? -20.534 11.456 12.774 1.00 81.06 463 LEU A CA 1
ATOM 3637 C C . LEU A 1 463 ? -20.986 11.589 14.222 1.00 81.06 463 LEU A C 1
ATOM 3639 O O . LEU A 1 463 ? -20.845 10.687 15.048 1.00 81.06 463 LEU A O 1
ATOM 3643 N N . ASP A 1 464 ? -21.651 12.707 14.449 1.00 81.94 464 ASP A N 1
ATOM 3644 C CA . ASP A 1 464 ? -22.417 13.004 15.640 1.00 81.94 464 ASP A CA 1
ATOM 3645 C C . ASP A 1 464 ? -23.862 12.547 15.445 1.00 81.94 464 ASP A C 1
ATOM 3647 O O . ASP A 1 464 ? -24.672 13.193 14.768 1.00 81.94 464 ASP A O 1
ATOM 3651 N N . LEU A 1 465 ? -24.221 11.438 16.069 1.00 73.38 465 LEU A N 1
ATOM 3652 C CA . LEU A 1 465 ? -25.623 11.091 16.225 1.00 73.38 465 LEU A CA 1
ATOM 3653 C C . LEU A 1 465 ? -26.165 11.961 17.402 1.00 73.38 465 LEU A C 1
ATOM 3655 O O . LEU A 1 465 ? -25.466 12.237 18.362 1.00 73.38 465 LEU A O 1
ATOM 3659 N N . TRP A 1 466 ? -27.375 12.524 17.359 1.00 66.19 466 TRP A N 1
ATOM 3660 C CA . TRP A 1 466 ? -27.944 13.252 18.519 1.00 66.19 466 TRP A CA 1
ATOM 3661 C C . TRP A 1 466 ? -29.421 12.891 18.683 1.00 66.19 466 TRP A C 1
ATOM 3663 O O . TRP A 1 466 ? -30.144 12.846 17.691 1.00 66.19 466 TRP A O 1
ATOM 3673 N N . GLU A 1 467 ? -29.806 12.622 19.941 1.00 59.09 467 GLU A N 1
ATOM 3674 C CA . GLU A 1 467 ? -31.114 12.357 20.596 1.00 59.09 467 GLU A CA 1
ATOM 3675 C C . GLU A 1 467 ? -32.270 11.690 19.815 1.00 59.09 467 GLU A C 1
ATOM 3677 O O . GLU A 1 467 ? -32.914 10.795 20.359 1.00 59.09 467 GLU A O 1
ATOM 3682 N N . ASP A 1 468 ? -32.538 12.048 18.562 1.00 60.94 468 ASP A N 1
ATOM 3683 C CA . ASP A 1 468 ? -33.730 11.619 17.818 1.00 60.94 468 ASP A CA 1
ATOM 3684 C C . ASP A 1 468 ? -33.526 10.339 16.983 1.00 60.94 468 ASP A C 1
ATOM 3686 O O . ASP A 1 468 ? -34.496 9.789 16.450 1.00 60.94 468 ASP A O 1
ATOM 3690 N N . GLN A 1 469 ? -32.281 9.868 16.834 1.00 65.25 469 GLN A N 1
ATOM 3691 C CA . GLN A 1 469 ? -31.936 8.728 15.969 1.00 65.25 469 GLN A CA 1
ATOM 3692 C C . GLN A 1 469 ? -31.253 7.560 16.685 1.00 65.25 469 GLN A C 1
ATOM 3694 O O . GLN A 1 469 ? -30.948 6.568 16.039 1.00 65.25 469 GLN A O 1
ATOM 3699 N N . TYR A 1 470 ? -31.027 7.620 17.996 1.00 70.62 470 TYR A N 1
ATOM 3700 C CA . TYR A 1 470 ? -30.278 6.556 18.659 1.00 70.62 470 TYR A CA 1
ATOM 3701 C C . TYR A 1 470 ? -31.081 5.277 18.898 1.00 70.62 470 TYR A C 1
ATOM 3703 O O . TYR A 1 470 ? -32.300 5.317 19.128 1.00 70.62 470 TYR A O 1
ATOM 3711 N N . PRO A 1 471 ? -30.387 4.127 18.920 1.00 77.69 471 PRO A N 1
ATOM 3712 C CA . PRO A 1 471 ? -30.905 2.933 19.545 1.00 77.69 471 PRO A CA 1
ATOM 3713 C C . PRO A 1 471 ? -31.331 3.234 20.984 1.00 77.69 471 PRO A C 1
ATOM 3715 O O . PRO A 1 471 ? -30.621 3.895 21.741 1.00 77.69 471 PRO A O 1
ATOM 3718 N N . THR A 1 472 ? -32.512 2.754 21.357 1.00 88.69 472 THR A N 1
ATOM 3719 C CA . THR A 1 472 ? -33.021 2.882 22.726 1.00 88.69 472 THR A CA 1
ATOM 3720 C C . THR A 1 472 ? -33.307 1.507 23.281 1.00 88.69 472 THR A C 1
ATOM 3722 O O . THR A 1 472 ? -33.730 0.608 22.546 1.00 88.69 472 THR A O 1
ATOM 3725 N N . PHE A 1 473 ? -33.140 1.346 24.584 1.00 91.88 473 PHE A N 1
ATOM 3726 C CA . PHE A 1 473 ? -33.470 0.115 25.284 1.00 91.88 473 PHE A CA 1
ATOM 3727 C C . PHE A 1 473 ? -34.290 0.409 26.533 1.00 91.88 473 PHE A C 1
ATOM 3729 O O . PHE A 1 473 ? -34.220 1.487 27.110 1.00 91.88 473 PHE A O 1
ATOM 3736 N N . HIS A 1 474 ? -35.116 -0.555 26.921 1.00 94.06 474 HIS A N 1
ATOM 3737 C CA . HIS A 1 474 ? -35.944 -0.489 28.115 1.00 94.06 474 HIS A CA 1
ATOM 3738 C C . HIS A 1 474 ? -35.469 -1.500 29.153 1.00 94.06 474 HIS A C 1
ATOM 3740 O O . HIS A 1 474 ? -35.269 -2.672 28.823 1.00 94.06 474 HIS A O 1
ATOM 3746 N N . ILE A 1 475 ? -35.398 -1.076 30.413 1.00 92.75 475 ILE A N 1
ATOM 3747 C CA . ILE A 1 475 ? -34.996 -1.925 31.532 1.00 92.75 475 ILE A CA 1
ATOM 3748 C C . ILE A 1 475 ? -36.228 -2.526 32.205 1.00 92.75 475 ILE A C 1
ATOM 3750 O O . ILE A 1 475 ? -37.144 -1.831 32.646 1.00 92.75 475 ILE A O 1
ATOM 3754 N N . SER A 1 476 ? -36.252 -3.847 32.340 1.00 91.06 476 SER A N 1
ATOM 3755 C CA . SER A 1 476 ? -37.360 -4.564 32.968 1.00 91.06 476 SER A CA 1
ATOM 3756 C C . SER A 1 476 ? -37.587 -4.152 34.427 1.00 91.06 476 SER A C 1
ATOM 3758 O O . SER A 1 476 ? -36.659 -4.025 35.224 1.00 91.06 476 SER A O 1
ATOM 3760 N N . GLY A 1 477 ? -38.857 -4.045 34.829 1.00 89.06 477 GLY A N 1
ATOM 3761 C CA . GLY A 1 477 ? -39.261 -3.642 36.184 1.00 89.06 477 GLY A CA 1
ATOM 3762 C C . GLY A 1 477 ? -38.739 -4.524 37.329 1.00 89.06 477 GLY A C 1
ATOM 3763 O O . GLY A 1 477 ? -38.763 -4.122 38.491 1.00 89.06 477 GLY A O 1
ATOM 3764 N N . ASN A 1 478 ? -38.277 -5.737 37.028 1.00 87.69 478 ASN A N 1
ATOM 3765 C CA . ASN A 1 478 ? -37.695 -6.691 37.974 1.00 87.69 478 ASN A CA 1
ATOM 3766 C C . ASN A 1 478 ? -36.160 -6.777 37.901 1.00 87.69 478 ASN A C 1
ATOM 3768 O O . ASN A 1 478 ? -35.597 -7.588 38.635 1.00 87.69 478 ASN A O 1
ATOM 3772 N N . SER A 1 479 ? -35.505 -5.944 37.087 1.00 87.50 479 SER A N 1
ATOM 3773 C CA . SER A 1 479 ? -34.055 -5.960 36.873 1.00 87.50 479 SER A CA 1
ATOM 3774 C C . SER A 1 479 ? -33.263 -5.828 38.192 1.00 87.50 479 SER A C 1
ATOM 3776 O O . SER A 1 479 ? -33.593 -4.952 39.011 1.00 87.50 479 SER A O 1
ATOM 3778 N N . PRO A 1 480 ? -32.294 -6.720 38.482 1.00 83.88 480 PRO A N 1
ATOM 3779 C CA . PRO A 1 480 ? -31.408 -6.608 39.640 1.00 83.88 480 PRO A CA 1
ATOM 3780 C C . PRO A 1 480 ? -30.359 -5.499 39.442 1.00 83.88 480 PRO A C 1
ATOM 3782 O O . PRO A 1 480 ? -30.331 -4.840 38.413 1.00 83.88 480 PRO A O 1
ATOM 3785 N N . ILE A 1 481 ? -29.539 -5.242 40.467 1.00 80.31 481 ILE A N 1
ATOM 3786 C CA . ILE A 1 481 ? -28.316 -4.437 40.285 1.00 80.31 481 ILE A CA 1
ATOM 3787 C C . ILE A 1 481 ? -27.272 -5.379 39.683 1.00 80.31 481 ILE A C 1
ATOM 3789 O O . ILE A 1 481 ? -27.084 -6.459 40.250 1.00 80.31 481 ILE A O 1
ATOM 3793 N N . HIS A 1 482 ? -26.654 -5.013 38.564 1.00 79.19 482 HIS A N 1
ATOM 3794 C CA . HIS A 1 482 ? -25.636 -5.820 37.875 1.00 79.19 482 HIS A CA 1
ATOM 3795 C C . HIS A 1 482 ? -24.906 -4.996 36.814 1.00 79.19 482 HIS A C 1
ATOM 3797 O O . HIS A 1 482 ? -25.405 -3.955 36.390 1.00 79.19 482 HIS A O 1
ATOM 3803 N N . TYR A 1 483 ? -23.739 -5.484 36.403 1.00 78.81 483 TYR A N 1
ATOM 3804 C CA . TYR A 1 483 ? -23.056 -5.005 35.208 1.00 78.81 483 TYR A CA 1
ATOM 3805 C C . TYR A 1 483 ? -23.623 -5.684 33.968 1.00 78.81 483 TYR A C 1
ATOM 3807 O O . TYR A 1 483 ? -24.090 -6.823 34.035 1.00 78.81 483 TYR A O 1
ATOM 3815 N N . THR A 1 484 ? -23.543 -4.981 32.850 1.00 80.19 484 THR A N 1
ATOM 3816 C CA . THR A 1 484 ? -23.870 -5.483 31.521 1.00 80.19 484 THR A CA 1
ATOM 3817 C C . THR A 1 484 ? -22.991 -4.762 30.503 1.00 80.19 484 THR A C 1
ATOM 3819 O O . THR A 1 484 ? -22.560 -3.636 30.758 1.00 80.19 484 THR A O 1
ATOM 3822 N N . THR A 1 485 ? -22.722 -5.379 29.359 1.00 83.94 485 THR A N 1
ATOM 3823 C CA . THR A 1 485 ? -21.951 -4.747 28.282 1.00 83.94 485 THR A CA 1
ATOM 3824 C C . THR A 1 485 ? -22.839 -4.631 27.057 1.00 83.94 485 THR A C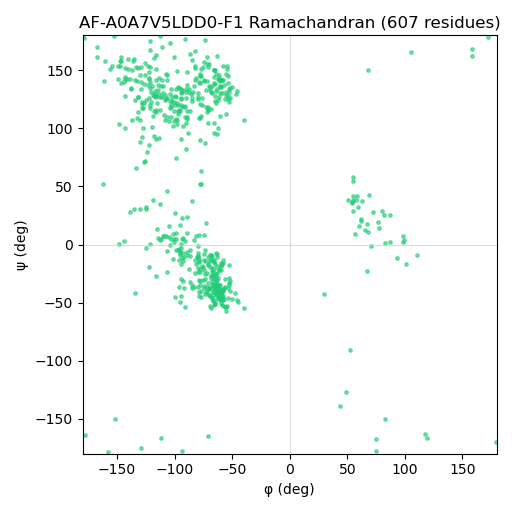 1
ATOM 3826 O O . THR A 1 485 ? -23.479 -5.597 26.641 1.00 83.94 485 THR A O 1
ATOM 3829 N N . PHE A 1 486 ? -22.929 -3.430 26.502 1.00 88.12 486 PHE A N 1
ATOM 3830 C CA . PHE A 1 486 ? -23.584 -3.213 25.223 1.00 88.12 486 PHE A CA 1
ATOM 3831 C C . PHE A 1 486 ? -22.539 -3.206 24.123 1.00 88.12 486 PHE A C 1
ATOM 3833 O O . PHE A 1 486 ? -21.543 -2.502 24.228 1.00 88.12 486 PHE A O 1
ATOM 3840 N N . SER A 1 487 ? -22.815 -3.909 23.036 1.00 90.31 487 SER A N 1
ATOM 3841 C CA . SER A 1 487 ? -21.979 -3.870 21.847 1.00 90.31 487 SER A CA 1
ATOM 3842 C C . SER A 1 487 ? -22.632 -2.951 20.824 1.00 90.31 487 SER A C 1
ATOM 3844 O O . SER A 1 487 ? -23.788 -3.142 20.426 1.00 90.31 487 SER A O 1
ATOM 3846 N N . LEU A 1 488 ? -21.897 -1.933 20.399 1.00 89.25 488 LEU A N 1
ATOM 3847 C CA . LEU A 1 488 ? -22.297 -1.045 19.327 1.00 89.25 488 LEU A CA 1
ATOM 3848 C C . LEU A 1 488 ? -21.564 -1.479 18.057 1.00 89.25 488 LEU A C 1
ATOM 3850 O O . LEU A 1 488 ? -20.355 -1.318 17.916 1.00 89.25 488 LEU A O 1
ATOM 3854 N N . VAL A 1 489 ? -22.325 -2.100 17.163 1.00 89.50 489 VAL A N 1
ATOM 3855 C CA . VAL A 1 489 ? -21.844 -2.751 15.949 1.00 89.50 489 VAL A CA 1
ATOM 3856 C C . VAL A 1 489 ? -22.001 -1.787 14.779 1.00 89.50 489 VAL A C 1
ATOM 3858 O O . VAL A 1 489 ? -23.126 -1.465 14.394 1.00 89.50 489 VAL A O 1
ATOM 3861 N N . VAL A 1 490 ? -20.888 -1.321 14.226 1.00 88.81 490 VAL A N 1
ATOM 3862 C CA . VAL A 1 490 ? -20.839 -0.466 13.037 1.00 88.81 490 VAL A CA 1
ATOM 3863 C C . VAL A 1 490 ? -20.507 -1.337 11.834 1.00 88.81 490 VAL A C 1
ATOM 3865 O O . VAL A 1 490 ? -19.459 -1.973 11.807 1.00 88.81 490 VAL A O 1
ATOM 3868 N N . ASN A 1 491 ? -21.397 -1.377 10.847 1.00 88.25 491 ASN A N 1
ATOM 3869 C CA . ASN A 1 491 ? -21.191 -2.109 9.603 1.00 88.25 491 ASN A CA 1
ATOM 3870 C C . ASN A 1 491 ? -21.111 -1.136 8.419 1.00 88.25 491 ASN A C 1
ATOM 3872 O O . ASN A 1 491 ? -21.964 -0.255 8.314 1.00 88.25 491 ASN A O 1
ATOM 3876 N N . SER A 1 492 ? -20.118 -1.295 7.544 1.00 86.06 492 SER A N 1
ATOM 3877 C CA . SER A 1 492 ? -19.939 -0.532 6.301 1.00 86.06 492 SER A CA 1
ATOM 3878 C C . SER A 1 492 ? -19.572 -1.450 5.130 1.00 86.06 492 SER A C 1
ATOM 3880 O O . SER A 1 492 ? -19.111 -2.571 5.332 1.00 86.06 492 SER A O 1
ATOM 3882 N N . ASP A 1 493 ? -19.790 -0.980 3.898 1.00 71.44 493 ASP A N 1
ATOM 3883 C CA . ASP A 1 493 ? -19.296 -1.629 2.666 1.00 71.44 493 ASP A CA 1
ATOM 3884 C C . ASP A 1 493 ? -19.707 -3.105 2.525 1.00 71.44 493 ASP A C 1
ATOM 3886 O O . ASP A 1 493 ? -18.935 -3.972 2.125 1.00 71.44 493 ASP A O 1
ATOM 3890 N N . GLU A 1 494 ? -20.967 -3.363 2.878 1.00 60.62 494 GLU A N 1
ATOM 3891 C CA . GLU A 1 494 ? -21.702 -4.632 2.785 1.00 60.62 494 GLU A CA 1
ATOM 3892 C C . GLU A 1 494 ? -21.225 -5.779 3.700 1.00 60.62 494 GLU A C 1
ATOM 3894 O O . GLU A 1 494 ? -22.074 -6.594 4.051 1.00 60.62 494 GLU A O 1
ATOM 3899 N N . ASP A 1 495 ? -19.976 -5.801 4.189 1.00 66.75 495 ASP A N 1
ATOM 3900 C CA . ASP A 1 495 ? -19.459 -6.875 5.069 1.00 66.75 495 ASP A CA 1
ATOM 3901 C C . ASP A 1 495 ? -18.398 -6.436 6.112 1.00 66.75 495 ASP A C 1
ATOM 3903 O O . ASP A 1 495 ? -17.924 -7.269 6.891 1.00 66.75 495 ASP A O 1
ATOM 3907 N N . TRP A 1 496 ? -18.004 -5.157 6.178 1.00 76.00 496 TRP A N 1
ATOM 3908 C CA . TRP A 1 496 ? -17.005 -4.692 7.151 1.00 76.00 496 TRP A CA 1
ATOM 3909 C C . TRP A 1 496 ? -17.665 -4.328 8.480 1.00 76.00 496 TRP A C 1
ATOM 3911 O O . TRP A 1 496 ? -18.454 -3.391 8.539 1.00 76.00 496 TRP A O 1
ATOM 3921 N N . GLU A 1 497 ? -17.363 -5.067 9.551 1.00 84.12 497 GLU A N 1
ATOM 3922 C CA . GLU A 1 497 ? -17.977 -4.892 10.873 1.00 84.12 497 GLU A CA 1
ATOM 3923 C C . GLU A 1 497 ? -16.930 -4.522 11.934 1.00 84.12 497 GLU A C 1
ATOM 3925 O O . GLU A 1 497 ? -15.928 -5.215 12.107 1.00 84.12 497 GLU A O 1
ATOM 3930 N N . VAL A 1 498 ? -17.192 -3.446 12.679 1.00 84.06 498 VAL A N 1
ATOM 3931 C CA . VAL A 1 498 ? -16.422 -3.031 13.857 1.00 84.06 498 VAL A CA 1
ATOM 3932 C C . VAL A 1 498 ? -17.344 -3.012 15.069 1.00 84.06 498 VAL A C 1
ATOM 3934 O O . VAL A 1 498 ? -18.473 -2.526 14.998 1.00 84.06 498 VAL A O 1
ATOM 3937 N N . VAL A 1 499 ? -16.864 -3.539 16.195 1.00 87.00 499 VAL A N 1
ATOM 3938 C CA . VAL A 1 499 ? -17.631 -3.637 17.440 1.00 87.00 499 VAL A CA 1
ATOM 3939 C C . VAL A 1 499 ? -16.974 -2.787 18.519 1.00 87.00 499 VAL A C 1
ATOM 3941 O O . VAL A 1 499 ? -15.790 -2.952 18.808 1.00 87.00 499 VAL A O 1
ATOM 3944 N N . PHE A 1 500 ? -17.758 -1.900 19.129 1.00 86.44 500 PHE A N 1
ATOM 3945 C CA . PHE A 1 500 ? -17.363 -1.128 20.303 1.00 86.44 500 PHE A CA 1
ATOM 3946 C C . PHE A 1 500 ? -18.102 -1.641 21.534 1.00 86.44 500 PHE A C 1
ATOM 3948 O O . PHE A 1 500 ? -19.333 -1.665 21.547 1.00 86.44 500 PHE A O 1
ATOM 3955 N N . GLU A 1 501 ? -17.359 -2.028 22.568 1.00 87.56 501 GLU A N 1
ATOM 3956 C CA . GLU A 1 501 ? -17.934 -2.497 23.829 1.00 87.56 501 GLU A CA 1
ATOM 3957 C C . GLU A 1 501 ? -18.138 -1.332 24.801 1.00 87.56 501 GLU A C 1
ATOM 3959 O O . GLU A 1 501 ? -17.212 -0.579 25.105 1.00 87.56 501 GLU A O 1
ATOM 3964 N N . LEU A 1 502 ? -19.364 -1.202 25.299 1.00 85.62 502 LEU A N 1
ATOM 3965 C CA . LEU A 1 502 ? -19.818 -0.155 26.205 1.00 85.62 502 LEU A CA 1
ATOM 3966 C C . LEU A 1 502 ? -20.208 -0.819 27.535 1.00 85.62 502 LEU A C 1
ATOM 3968 O O . LEU A 1 502 ? -21.344 -1.286 27.680 1.00 85.62 502 LEU A O 1
ATOM 3972 N N . PRO A 1 503 ? -19.277 -0.943 28.497 1.00 81.75 503 PRO A N 1
ATOM 3973 C CA . PRO A 1 503 ? -19.586 -1.501 29.807 1.00 81.75 503 PRO A CA 1
ATOM 3974 C C . PRO A 1 503 ? -20.476 -0.537 30.597 1.00 81.75 503 PRO A C 1
ATOM 3976 O O . PRO A 1 503 ? -20.251 0.673 30.610 1.00 81.75 503 PRO A O 1
ATOM 3979 N N . MET A 1 504 ? -21.507 -1.068 31.256 1.00 80.19 504 MET A N 1
ATOM 3980 C CA . MET A 1 504 ? -22.524 -0.275 31.947 1.00 80.19 504 MET A CA 1
ATOM 3981 C C . MET A 1 504 ? -22.988 -0.942 33.241 1.00 80.19 504 MET A C 1
ATOM 3983 O O . MET A 1 504 ? -23.046 -2.168 33.363 1.00 80.19 504 MET A O 1
ATOM 3987 N N . THR A 1 505 ? -23.416 -0.115 34.191 1.00 83.88 505 THR A N 1
ATOM 3988 C CA . THR A 1 505 ? -24.052 -0.565 35.430 1.00 83.88 505 THR A CA 1
ATOM 3989 C C . THR A 1 505 ? -25.560 -0.340 35.353 1.00 83.88 505 THR A C 1
ATOM 3991 O O . THR A 1 505 ? -26.025 0.779 35.143 1.00 83.88 505 THR A O 1
ATOM 3994 N N . ILE A 1 506 ? -26.349 -1.400 35.544 1.00 83.44 506 ILE A N 1
ATOM 3995 C CA . ILE A 1 506 ? -27.808 -1.309 35.634 1.00 83.44 506 ILE A CA 1
ATOM 3996 C C . ILE A 1 506 ? -28.207 -1.132 37.094 1.00 83.44 506 ILE A C 1
ATOM 3998 O O . ILE A 1 506 ? -28.025 -2.039 37.916 1.00 83.44 506 ILE A O 1
ATOM 4002 N N . ARG A 1 507 ? -28.862 0.003 37.360 1.00 83.25 507 ARG A N 1
ATOM 4003 C CA . ARG A 1 507 ? -29.245 0.563 38.662 1.00 83.25 507 ARG A CA 1
ATOM 4004 C C . ARG A 1 507 ? -28.059 1.016 39.482 1.00 83.25 507 ARG A C 1
ATOM 4006 O O . ARG A 1 507 ? -27.015 0.378 39.471 1.00 83.25 507 ARG A O 1
ATOM 4013 N N . GLN A 1 508 ? -28.293 2.034 40.303 1.00 81.38 508 GLN A N 1
ATOM 4014 C CA . GLN A 1 508 ? -27.274 2.495 41.223 1.00 81.38 508 GLN A CA 1
ATOM 4015 C C . GLN A 1 508 ? -26.787 1.359 42.143 1.00 81.38 508 GLN A C 1
ATOM 4017 O O . GLN A 1 508 ? -27.602 0.717 42.832 1.00 81.38 508 GLN A O 1
ATOM 4022 N N . PRO A 1 509 ? -25.472 1.099 42.175 1.00 83.12 509 PRO A N 1
ATOM 4023 C CA . PRO A 1 509 ? -24.850 0.224 43.147 1.00 83.12 509 PRO A CA 1
ATOM 4024 C C . PRO A 1 509 ? -25.088 0.667 44.580 1.00 83.12 509 PRO A C 1
ATOM 4026 O O . PRO A 1 509 ? -25.225 1.838 44.903 1.00 83.12 509 PRO A O 1
ATOM 4029 N N . ASN A 1 510 ? -25.055 -0.293 45.499 1.00 84.88 510 ASN A N 1
ATOM 4030 C CA . ASN A 1 510 ? -25.070 0.057 46.919 1.00 84.88 510 ASN A CA 1
ATOM 4031 C C . ASN A 1 510 ? -23.699 0.523 47.423 1.00 84.88 510 ASN A C 1
ATOM 4033 O O . ASN A 1 510 ? -23.628 1.025 48.542 1.00 84.88 510 ASN A O 1
ATOM 4037 N N . TYR A 1 511 ? -22.642 0.284 46.648 1.00 86.81 511 TYR A N 1
ATOM 4038 C CA . TYR A 1 511 ? -21.252 0.451 47.042 1.00 86.81 511 TYR A CA 1
ATOM 4039 C C . TYR A 1 511 ? -20.578 1.464 46.119 1.00 86.81 511 TYR A C 1
ATOM 4041 O O . TYR A 1 511 ? -20.676 1.325 44.904 1.00 86.81 511 TYR A O 1
ATOM 4049 N N . LEU A 1 512 ? -19.876 2.428 46.700 1.00 89.50 512 LEU A N 1
ATOM 4050 C CA . LEU A 1 512 ? -18.968 3.328 45.998 1.00 89.50 512 LEU A CA 1
ATOM 4051 C C . LEU A 1 512 ? -17.554 3.100 46.529 1.00 89.50 512 LEU A C 1
ATOM 4053 O O . LEU A 1 512 ? -17.349 3.106 47.746 1.00 89.50 512 LEU A O 1
ATOM 4057 N N . LEU A 1 513 ? -16.597 2.902 45.631 1.00 89.44 513 LEU A N 1
ATOM 4058 C CA . LEU A 1 513 ? -15.172 2.956 45.926 1.00 89.44 513 LEU A CA 1
ATOM 4059 C C . LEU A 1 513 ? -14.673 4.359 45.569 1.00 89.44 513 LEU A C 1
ATOM 4061 O O . LEU A 1 513 ? -14.747 4.768 44.418 1.00 89.44 513 LEU A O 1
ATOM 4065 N N . VAL A 1 514 ? -14.213 5.111 46.560 1.00 91.00 514 VAL A N 1
ATOM 4066 C CA . VAL A 1 514 ? -13.589 6.419 46.357 1.00 91.00 514 VAL A CA 1
ATOM 4067 C C . VAL A 1 514 ? -12.086 6.225 46.443 1.00 91.00 514 VAL A C 1
ATOM 4069 O O . VAL A 1 514 ? -11.579 5.852 47.505 1.00 91.00 514 VAL A O 1
ATOM 4072 N N . ASP A 1 515 ? -11.418 6.466 45.323 1.00 88.69 515 ASP A N 1
ATOM 4073 C CA . ASP A 1 515 ? -9.969 6.461 45.195 1.00 88.69 515 ASP A CA 1
ATOM 4074 C C . ASP A 1 515 ? -9.423 7.871 45.482 1.00 88.69 515 ASP A C 1
ATOM 4076 O O . ASP A 1 515 ? -9.629 8.825 44.723 1.00 88.69 515 ASP A O 1
ATOM 4080 N N . ASP A 1 516 ? -8.783 7.988 46.643 1.00 87.88 516 ASP A N 1
ATOM 4081 C CA . ASP A 1 516 ? -8.202 9.195 47.234 1.00 87.88 516 ASP A CA 1
ATOM 4082 C C . ASP A 1 516 ? -6.712 8.985 47.556 1.00 87.88 516 ASP A C 1
ATOM 4084 O O . ASP A 1 516 ? -6.178 9.485 48.549 1.00 87.88 516 ASP A O 1
ATOM 4088 N N . ASP A 1 517 ? -6.023 8.169 46.760 1.00 81.25 517 ASP A N 1
ATOM 4089 C CA . ASP A 1 517 ? -4.628 7.801 47.007 1.00 81.25 517 ASP A CA 1
ATOM 4090 C C . ASP A 1 517 ? -3.602 8.695 46.273 1.00 81.25 517 ASP A C 1
ATOM 4092 O O . ASP A 1 517 ? -2.388 8.465 46.353 1.00 81.25 517 ASP A O 1
ATOM 4096 N N . ASN A 1 518 ? -4.095 9.741 45.597 1.00 78.00 518 ASN A N 1
ATOM 4097 C CA . ASN A 1 518 ? -3.331 10.716 44.816 1.00 78.00 518 ASN A CA 1
ATOM 4098 C C . ASN A 1 518 ? -2.588 10.100 43.607 1.00 78.00 518 ASN A C 1
ATOM 4100 O O . ASN A 1 518 ? -1.470 10.515 43.273 1.00 78.00 518 ASN A O 1
ATOM 4104 N N . GLY A 1 519 ? -3.218 9.125 42.942 1.00 70.69 519 GLY A N 1
ATOM 4105 C CA . GLY A 1 519 ? -2.722 8.483 41.719 1.00 70.69 519 GLY A CA 1
ATOM 4106 C C . GLY A 1 519 ? -1.799 7.293 41.985 1.00 70.69 519 GLY A C 1
ATOM 4107 O O . GLY A 1 519 ? -0.908 6.997 41.179 1.00 70.69 519 GLY A O 1
ATOM 4108 N N . GLY A 1 520 ? -1.946 6.664 43.148 1.00 74.62 520 GLY A N 1
ATOM 4109 C CA . GLY A 1 520 ? -1.460 5.319 43.397 1.00 74.62 520 GLY A CA 1
ATOM 4110 C C . GLY A 1 520 ? -2.286 4.283 42.626 1.00 74.62 520 GLY A C 1
ATOM 4111 O O . GLY A 1 520 ? -2.901 4.583 41.610 1.00 74.62 520 GLY A O 1
ATOM 4112 N N . ASN A 1 521 ? -2.145 3.021 43.019 1.00 73.81 521 ASN A N 1
ATOM 4113 C CA . ASN A 1 521 ? -2.850 1.907 42.384 1.00 73.81 521 ASN A CA 1
ATOM 4114 C C . ASN A 1 521 ? -3.437 0.945 43.428 1.00 73.81 521 ASN A C 1
ATOM 4116 O O . ASN A 1 521 ? -3.419 -0.286 43.270 1.00 73.81 521 ASN A O 1
ATOM 4120 N N . PHE A 1 522 ? -3.802 1.491 44.589 1.00 74.00 522 PHE A N 1
ATOM 4121 C CA . PHE A 1 522 ? -4.273 0.704 45.721 1.00 74.00 522 PHE A CA 1
ATOM 4122 C C . PHE A 1 522 ? -5.730 0.253 45.540 1.00 74.00 522 PHE A C 1
ATOM 4124 O O . PHE A 1 522 ? -6.089 -0.817 46.048 1.00 74.00 522 PHE A O 1
ATOM 4131 N N . GLU A 1 523 ? -6.516 0.956 44.724 1.00 71.06 523 GLU A N 1
ATOM 4132 C CA . GLU A 1 523 ? -7.858 0.593 44.269 1.00 71.06 523 GLU A CA 1
ATOM 4133 C C . GLU A 1 523 ? -7.876 -0.805 43.640 1.00 71.06 523 GLU A C 1
ATOM 4135 O O . GLU A 1 523 ? -8.747 -1.607 43.978 1.00 71.06 523 GLU A O 1
ATOM 4140 N N . THR A 1 524 ? -6.825 -1.187 42.901 1.00 70.44 524 THR A N 1
ATOM 4141 C CA . THR A 1 524 ? -6.651 -2.533 42.322 1.00 70.44 524 THR A CA 1
ATOM 4142 C C . THR A 1 524 ? -6.787 -3.661 43.372 1.00 70.44 524 THR A C 1
ATOM 4144 O O . THR A 1 524 ? -7.285 -4.757 43.081 1.00 70.44 524 THR A O 1
ATOM 4147 N N . PHE A 1 525 ? -6.379 -3.437 44.632 1.00 74.44 525 PHE A N 1
ATOM 4148 C CA . PHE A 1 525 ? -6.554 -4.417 45.719 1.00 74.44 525 PHE A CA 1
ATOM 4149 C C . PHE A 1 525 ? -8.025 -4.579 46.124 1.00 74.44 525 PHE A C 1
ATOM 4151 O O . PHE A 1 525 ? -8.466 -5.689 46.440 1.00 74.44 525 PHE A O 1
ATOM 4158 N N . TYR A 1 526 ? -8.788 -3.490 46.138 1.00 74.38 526 TYR A N 1
ATOM 4159 C CA . TYR A 1 526 ? -10.206 -3.512 46.487 1.00 74.38 526 TYR A CA 1
ATOM 4160 C C . TYR A 1 526 ? -11.033 -4.005 45.314 1.00 74.38 526 TYR A C 1
ATOM 4162 O O . TYR A 1 526 ? -11.855 -4.891 45.519 1.00 74.38 526 TYR A O 1
ATOM 4170 N N . GLU A 1 527 ? -10.751 -3.532 44.104 1.00 67.94 527 GLU A N 1
ATOM 4171 C CA . GLU A 1 527 ? -11.350 -3.993 42.857 1.00 67.94 527 GLU A CA 1
ATOM 4172 C C . GLU A 1 527 ? -11.194 -5.500 42.693 1.00 67.94 527 GLU A C 1
ATOM 4174 O O . GLU A 1 527 ? -12.193 -6.199 42.589 1.00 67.94 527 GLU A O 1
ATOM 4179 N N . SER A 1 528 ? -9.979 -6.048 42.795 1.00 66.06 528 SER A N 1
ATOM 4180 C CA . SER A 1 528 ? -9.772 -7.501 42.685 1.00 66.06 528 SER A CA 1
ATOM 4181 C C . SER A 1 528 ? -10.585 -8.304 43.715 1.00 66.06 528 SER A C 1
ATOM 4183 O O . SER A 1 528 ? -11.144 -9.351 43.390 1.00 66.06 528 SER A O 1
ATOM 4185 N N . ASN A 1 529 ? -10.739 -7.802 44.946 1.00 66.31 529 ASN A N 1
ATOM 4186 C CA . ASN A 1 529 ? -11.543 -8.449 45.992 1.00 66.31 529 ASN A CA 1
ATOM 4187 C C . ASN A 1 529 ? -13.062 -8.238 45.842 1.00 66.31 529 ASN A C 1
ATOM 4189 O O . ASN A 1 529 ? -13.848 -9.083 46.296 1.00 66.31 529 ASN A O 1
ATOM 4193 N N . LEU A 1 530 ? -13.478 -7.098 45.285 1.00 63.50 530 LEU A N 1
ATOM 4194 C CA . LEU A 1 530 ? -14.867 -6.753 45.000 1.00 63.50 530 LEU A CA 1
ATOM 4195 C C . LEU A 1 530 ? -15.354 -7.468 43.740 1.00 63.50 530 LEU A C 1
ATOM 4197 O O . LEU A 1 530 ? -16.488 -7.920 43.760 1.00 63.50 530 LEU A O 1
ATOM 4201 N N . MET A 1 531 ? -14.494 -7.671 42.735 1.00 53.19 531 MET A N 1
ATOM 4202 C CA . MET A 1 531 ? -14.734 -8.447 41.510 1.00 53.19 531 MET A CA 1
ATOM 4203 C C . MET A 1 531 ? -14.748 -9.966 41.756 1.00 53.19 531 MET A C 1
ATOM 4205 O O . MET A 1 531 ? -15.479 -10.694 41.091 1.00 53.19 531 MET A O 1
ATOM 4209 N N . GLU A 1 532 ? -14.012 -10.478 42.754 1.00 54.84 532 GLU A N 1
ATOM 4210 C CA . GLU A 1 532 ? -14.111 -11.889 43.185 1.00 54.84 532 GLU A CA 1
ATOM 4211 C C . GLU A 1 532 ? -15.461 -12.234 43.855 1.00 54.84 532 GLU A C 1
ATOM 4213 O O . GLU A 1 532 ? -15.760 -13.403 44.131 1.00 54.84 532 GLU A O 1
ATOM 4218 N N . ARG A 1 533 ? -16.296 -11.231 44.146 1.00 61.34 533 ARG A N 1
ATOM 4219 C CA . ARG A 1 533 ? -17.656 -11.388 44.673 1.00 61.34 533 ARG A CA 1
ATOM 4220 C C . ARG A 1 533 ? -18.639 -10.695 43.721 1.00 61.34 533 ARG A C 1
ATOM 4222 O O . ARG A 1 533 ? -18.277 -9.744 43.057 1.00 61.34 533 ARG A O 1
ATOM 4229 N N . PRO A 1 534 ? -19.916 -11.094 43.650 1.00 63.00 534 PRO A N 1
ATOM 4230 C CA . PRO A 1 534 ? -20.898 -10.407 42.806 1.00 63.00 534 PRO A CA 1
ATOM 4231 C C . PRO A 1 534 ? -21.379 -9.096 43.468 1.00 63.00 534 PRO A C 1
ATOM 4233 O O . PRO A 1 534 ? -22.577 -8.915 43.694 1.00 63.00 534 PRO A O 1
ATOM 4236 N N . ILE A 1 535 ? -20.452 -8.223 43.883 1.00 74.56 535 ILE A N 1
ATOM 4237 C CA . ILE A 1 535 ? -20.756 -6.921 44.486 1.00 74.56 535 ILE A CA 1
ATOM 4238 C C . ILE A 1 535 ? -20.567 -5.852 43.417 1.00 74.56 535 ILE A C 1
ATOM 4240 O O . ILE A 1 535 ? -19.454 -5.434 43.115 1.00 74.56 535 ILE A O 1
ATOM 4244 N N . VAL A 1 536 ? -21.687 -5.401 42.870 1.00 75.81 536 VAL A N 1
ATOM 4245 C CA . VAL A 1 536 ? -21.723 -4.254 41.965 1.00 75.81 536 VAL A CA 1
ATOM 4246 C C . VAL A 1 536 ? -21.386 -2.999 42.763 1.00 75.81 536 VAL A C 1
ATOM 4248 O O . VAL A 1 536 ? -21.945 -2.793 43.849 1.00 75.81 536 VAL A O 1
ATOM 4251 N N . HIS A 1 537 ? -20.471 -2.202 42.231 1.00 83.12 537 HIS A N 1
ATOM 4252 C CA . HIS A 1 537 ? -19.955 -0.969 42.807 1.00 83.12 537 HIS A CA 1
ATOM 4253 C C . HIS A 1 537 ? -19.599 0.033 41.704 1.00 83.12 537 HIS A C 1
ATOM 4255 O O . HIS A 1 537 ? -19.275 -0.374 40.589 1.00 83.12 537 HIS A O 1
ATOM 4261 N N . ASP A 1 538 ? -19.645 1.316 42.036 1.00 84.25 538 ASP A N 1
ATOM 4262 C CA . ASP A 1 538 ? -19.057 2.369 41.205 1.00 84.25 538 ASP A CA 1
ATOM 4263 C C . ASP A 1 538 ? -17.706 2.791 41.787 1.00 84.25 538 ASP A C 1
ATOM 4265 O O . ASP A 1 538 ? -17.418 2.522 42.961 1.00 84.25 538 ASP A O 1
ATOM 4269 N N . ILE A 1 539 ? -16.884 3.444 40.966 1.00 84.94 539 ILE A N 1
ATOM 4270 C CA . ILE A 1 539 ? -15.568 3.963 41.346 1.00 84.94 539 ILE A CA 1
ATOM 4271 C C . ILE A 1 539 ? -15.535 5.464 41.060 1.00 84.94 539 ILE A C 1
ATOM 4273 O O . ILE A 1 539 ? -16.053 5.913 40.040 1.00 84.94 539 ILE A O 1
ATOM 4277 N N . TRP A 1 540 ? -14.967 6.237 41.982 1.00 87.94 540 TRP A N 1
ATOM 4278 C CA . TRP A 1 540 ? -14.773 7.677 41.850 1.00 87.94 540 TRP A CA 1
ATOM 4279 C C . TRP A 1 540 ? -13.310 8.025 42.107 1.00 87.94 540 TRP A C 1
ATOM 4281 O O . TRP A 1 540 ? -12.833 7.824 43.227 1.00 87.94 540 TRP A O 1
ATOM 4291 N N . HIS A 1 541 ? -12.621 8.574 41.105 1.00 87.00 541 HIS A N 1
ATOM 4292 C CA . HIS A 1 541 ? -11.203 8.922 41.201 1.00 87.00 541 HIS A CA 1
ATOM 4293 C C . HIS A 1 541 ? -11.048 10.409 41.510 1.00 87.00 541 HIS A C 1
ATOM 4295 O O . HIS A 1 541 ? -11.241 11.267 40.650 1.00 87.00 541 HIS A O 1
ATOM 4301 N N . ILE A 1 542 ? -10.664 10.753 42.743 1.00 87.88 542 ILE A N 1
ATOM 4302 C CA . ILE A 1 542 ? -10.541 12.163 43.152 1.00 87.88 542 ILE A CA 1
ATOM 4303 C C . ILE A 1 542 ? -9.456 12.895 42.351 1.00 87.88 542 ILE A C 1
ATOM 4305 O O . ILE A 1 542 ? -9.582 14.097 42.104 1.00 87.88 542 ILE A O 1
ATOM 4309 N N . ALA A 1 543 ? -8.409 12.188 41.918 1.00 83.38 543 ALA A N 1
ATOM 4310 C CA . ALA A 1 543 ? -7.337 12.760 41.105 1.00 83.38 543 ALA A CA 1
ATOM 4311 C C . ALA A 1 543 ? -7.830 13.273 39.738 1.00 83.38 543 ALA A C 1
ATOM 4313 O O . ALA A 1 543 ? -7.361 14.321 39.282 1.00 83.38 543 ALA A O 1
ATOM 4314 N N . ASP A 1 544 ? -8.793 12.572 39.132 1.00 81.12 544 ASP A N 1
ATOM 4315 C CA . ASP A 1 544 ? -9.321 12.874 37.800 1.00 81.12 544 ASP A CA 1
ATOM 4316 C C . ASP A 1 544 ? -10.582 13.750 37.872 1.00 81.12 544 ASP A C 1
ATOM 4318 O O . ASP A 1 544 ? -10.689 14.759 37.167 1.00 81.12 544 ASP A O 1
ATOM 4322 N N . ASP A 1 545 ? -11.499 13.422 38.787 1.00 83.12 545 ASP A N 1
ATOM 4323 C CA . ASP A 1 545 ? -12.845 14.006 38.863 1.00 83.12 545 ASP A CA 1
ATOM 4324 C C . ASP A 1 545 ? -12.997 15.081 39.956 1.00 83.12 545 ASP A C 1
ATOM 4326 O O . ASP A 1 545 ? -13.973 15.842 39.983 1.00 83.12 545 ASP A O 1
ATOM 4330 N N . GLY A 1 546 ? -12.026 15.188 40.867 1.00 88.88 546 GLY A N 1
ATOM 4331 C CA . GLY A 1 546 ? -12.105 16.037 42.055 1.00 88.88 546 GLY A CA 1
ATOM 4332 C C . GLY A 1 546 ? -13.016 15.463 43.148 1.00 88.88 546 GLY A C 1
ATOM 4333 O O . GLY A 1 546 ? -13.400 14.297 43.126 1.00 88.88 546 GLY A O 1
ATOM 4334 N N . LEU A 1 547 ? -13.365 16.281 44.151 1.00 90.31 547 LEU A N 1
ATOM 4335 C CA . LEU A 1 547 ? -14.209 15.816 45.258 1.00 90.31 547 LEU A CA 1
ATOM 4336 C C . LEU A 1 547 ? -15.651 15.544 44.801 1.00 90.31 547 LEU A C 1
ATOM 4338 O O . LEU A 1 547 ? -16.266 16.427 44.188 1.00 90.31 547 LEU A O 1
ATOM 4342 N N . PRO A 1 548 ? -16.235 14.388 45.172 1.00 90.38 548 PRO A N 1
ATOM 4343 C CA . PRO A 1 548 ? -17.623 14.095 44.859 1.00 90.38 548 PRO A CA 1
ATOM 4344 C C . PRO A 1 548 ? -18.567 15.064 45.583 1.00 90.38 548 PRO A C 1
ATOM 4346 O O . PRO A 1 548 ? -18.288 15.570 46.674 1.00 90.38 548 PRO A O 1
ATOM 4349 N N . SER A 1 549 ? -19.725 15.330 44.978 1.00 90.06 549 SER A N 1
ATOM 4350 C CA . SER A 1 549 ? -20.751 16.152 45.626 1.00 90.06 549 SER A CA 1
ATOM 4351 C C . SER A 1 549 ? -21.403 15.416 46.805 1.00 90.06 549 SER A C 1
ATOM 4353 O O . SER A 1 549 ? -21.444 14.186 46.836 1.00 90.06 549 SER A O 1
ATOM 4355 N N . GLN A 1 550 ? -21.958 16.164 47.767 1.00 92.00 550 GLN A N 1
ATOM 4356 C CA . GLN A 1 550 ? -22.666 15.565 48.906 1.00 92.00 550 GLN A CA 1
ATOM 4357 C C . GLN A 1 550 ? -23.849 14.702 48.450 1.00 92.00 550 GLN A C 1
ATOM 4359 O O . GLN A 1 550 ? -23.978 13.571 48.902 1.00 92.00 550 GLN A O 1
ATOM 4364 N N . ASP A 1 551 ? -24.669 15.218 47.529 1.00 85.25 551 ASP A N 1
ATOM 4365 C CA . ASP A 1 551 ? -25.843 14.503 47.017 1.00 85.25 551 ASP A CA 1
ATOM 4366 C C . ASP A 1 551 ? -25.435 13.195 46.307 1.00 85.25 551 ASP A C 1
ATOM 4368 O O . ASP A 1 551 ? -26.131 12.190 46.425 1.00 85.25 551 ASP A O 1
ATOM 4372 N N . PHE A 1 552 ? -24.278 13.182 45.629 1.00 86.75 552 PHE A N 1
ATOM 4373 C CA . PHE A 1 552 ? -23.720 11.970 45.023 1.00 86.75 552 PHE A CA 1
ATOM 4374 C C . PHE A 1 552 ? -23.294 10.949 46.083 1.00 86.75 552 PHE A C 1
ATOM 4376 O O . PHE A 1 552 ? -23.694 9.796 46.003 1.00 86.75 552 PHE A O 1
ATOM 4383 N N . LEU A 1 553 ? -22.546 11.340 47.117 1.00 89.00 553 LEU A N 1
ATOM 4384 C CA . LEU A 1 553 ? -22.157 10.398 48.178 1.00 89.00 553 LEU A CA 1
ATOM 4385 C C . LEU A 1 553 ? -23.367 9.837 48.932 1.00 89.00 553 LEU A C 1
ATOM 4387 O O . LEU A 1 553 ? -23.428 8.636 49.186 1.00 89.00 553 LEU A O 1
ATOM 4391 N N . ASP A 1 554 ? -24.346 10.690 49.238 1.00 88.75 554 ASP A N 1
ATOM 4392 C CA . ASP A 1 554 ? -25.559 10.323 49.978 1.00 88.75 554 ASP A CA 1
ATOM 4393 C C . ASP A 1 554 ? -26.470 9.358 49.197 1.00 88.75 554 ASP A C 1
ATOM 4395 O O . ASP A 1 554 ? -27.370 8.747 49.777 1.00 88.75 554 ASP A O 1
ATOM 4399 N N . SER A 1 555 ? -26.242 9.195 47.890 1.00 85.56 555 SER A N 1
ATOM 4400 C CA . SER A 1 555 ? -26.976 8.239 47.058 1.00 85.56 555 SER A CA 1
ATOM 4401 C C . SER A 1 555 ? -26.484 6.785 47.207 1.00 85.56 555 SER A C 1
ATOM 4403 O O . SER A 1 555 ? -27.219 5.850 46.885 1.00 85.56 555 SER A O 1
ATOM 4405 N N . TYR A 1 556 ? -25.302 6.561 47.798 1.00 89.62 556 TYR A N 1
ATOM 4406 C CA . TYR A 1 556 ? -24.772 5.222 48.086 1.00 89.62 556 TYR A CA 1
ATOM 4407 C C . TYR A 1 556 ? -25.031 4.795 49.534 1.00 89.62 556 TYR A C 1
ATOM 4409 O O . TYR A 1 556 ? -25.060 5.600 50.457 1.00 89.62 556 TYR A O 1
ATOM 4417 N N . ASN A 1 557 ? -25.188 3.487 49.760 1.00 89.88 557 ASN A N 1
ATOM 4418 C CA . ASN A 1 557 ? -25.375 2.943 51.112 1.00 89.88 557 ASN A CA 1
ATOM 4419 C C . ASN A 1 557 ? -24.042 2.661 51.818 1.00 89.88 557 ASN A C 1
ATOM 4421 O O . ASN A 1 557 ? -23.956 2.714 53.046 1.00 89.88 557 ASN A O 1
ATOM 4425 N N . TYR A 1 558 ? -23.023 2.281 51.049 1.00 91.62 558 TYR A N 1
ATOM 4426 C CA . TYR A 1 558 ? -21.713 1.878 51.534 1.00 91.62 558 TYR A CA 1
ATOM 4427 C C . TYR A 1 558 ? -20.643 2.601 50.732 1.00 91.62 558 TYR A C 1
ATOM 4429 O O . TYR A 1 558 ? -20.611 2.503 49.511 1.00 91.62 558 TYR A O 1
ATOM 4437 N N . ILE A 1 559 ? -19.730 3.262 51.427 1.00 92.81 559 ILE A N 1
ATOM 4438 C CA . ILE A 1 559 ? -18.577 3.907 50.816 1.00 92.81 559 ILE A CA 1
ATOM 4439 C C . ILE A 1 559 ? -17.328 3.212 51.327 1.00 92.81 559 ILE A C 1
ATOM 4441 O O . ILE A 1 559 ? -17.143 3.060 52.536 1.00 92.81 559 ILE A O 1
ATOM 4445 N N . VAL A 1 560 ? -16.482 2.782 50.402 1.00 90.88 560 VAL A N 1
ATOM 4446 C CA . VAL A 1 560 ? -15.097 2.421 50.670 1.00 90.88 560 VAL A CA 1
ATOM 4447 C C . VAL A 1 560 ? -14.266 3.631 50.277 1.00 90.88 560 VAL A C 1
ATOM 4449 O O . VAL A 1 560 ? -14.179 3.939 49.099 1.00 90.88 560 VAL A O 1
ATOM 4452 N N . TRP A 1 561 ? -13.718 4.342 51.256 1.00 92.19 561 TRP A N 1
ATOM 4453 C CA . TRP A 1 561 ? -12.864 5.503 51.017 1.00 92.19 561 TRP A CA 1
ATOM 4454 C C . TRP A 1 561 ? -11.416 5.101 51.235 1.00 92.19 561 TRP A C 1
ATOM 4456 O O . TRP A 1 561 ? -11.057 4.643 52.329 1.00 92.19 561 TRP A O 1
ATOM 4466 N N . GLU A 1 562 ? -10.605 5.238 50.196 1.00 90.38 562 GLU A N 1
ATOM 4467 C CA . GLU A 1 562 ? -9.270 4.672 50.142 1.00 90.38 562 GLU A CA 1
ATOM 4468 C C . GLU A 1 562 ? -8.229 5.752 49.926 1.00 90.38 562 GLU A C 1
ATOM 4470 O O . GLU A 1 562 ? -8.251 6.443 48.925 1.00 90.38 562 GLU A O 1
ATOM 4475 N N . THR A 1 563 ? -7.338 5.916 50.896 1.00 87.25 563 THR A N 1
ATOM 4476 C CA . THR A 1 563 ? -6.409 7.053 50.942 1.00 87.25 563 THR A CA 1
ATOM 4477 C C . THR A 1 563 ? -4.959 6.623 50.684 1.00 87.25 563 THR A C 1
ATOM 4479 O O . THR A 1 563 ? -4.016 7.365 50.976 1.00 87.25 563 THR A O 1
ATOM 4482 N N . GLY A 1 564 ? -4.745 5.356 50.307 1.00 82.56 564 GLY A N 1
ATOM 4483 C CA . GLY A 1 564 ? -3.435 4.748 50.101 1.00 82.56 564 GLY A CA 1
ATOM 4484 C C . GLY A 1 564 ? -2.438 4.984 51.241 1.00 82.56 564 GLY A C 1
ATOM 4485 O O . GLY A 1 564 ? -2.686 4.690 52.417 1.00 82.56 564 GLY A O 1
ATOM 4486 N N . ASN A 1 565 ? -1.262 5.503 50.882 1.00 76.31 565 ASN A N 1
ATOM 4487 C CA . ASN A 1 565 ? -0.178 5.869 51.804 1.00 76.31 565 ASN A CA 1
ATOM 4488 C C . ASN A 1 565 ? 0.147 7.373 51.726 1.00 76.31 565 ASN A C 1
ATOM 4490 O O . ASN A 1 565 ? 1.318 7.763 51.759 1.00 76.31 565 ASN A O 1
ATOM 4494 N N . ASP A 1 566 ? -0.879 8.214 51.584 1.00 70.00 566 ASP A N 1
ATOM 4495 C CA . ASP A 1 566 ? -0.698 9.664 51.622 1.00 70.00 566 ASP A CA 1
ATOM 4496 C C . ASP A 1 566 ? -0.238 10.129 53.026 1.00 70.00 566 ASP A C 1
ATOM 4498 O O . ASP A 1 566 ? -0.635 9.581 54.056 1.00 70.00 566 ASP A O 1
ATOM 4502 N N . GLU A 1 567 ? 0.628 11.148 53.076 1.00 65.81 567 GLU A N 1
ATOM 4503 C CA . GLU A 1 567 ? 1.053 11.817 54.315 1.00 65.81 567 GLU A CA 1
ATOM 4504 C C . GLU A 1 567 ? -0.057 12.716 54.902 1.00 65.81 567 GLU A C 1
ATOM 4506 O O . GLU A 1 567 ? 0.041 13.145 56.056 1.00 65.81 567 GLU A O 1
ATOM 4511 N N . SER A 1 568 ? -1.103 13.022 54.123 1.00 70.19 568 SER A N 1
ATOM 4512 C CA . SER A 1 568 ? -2.294 13.763 54.555 1.00 70.19 568 SER A CA 1
ATOM 4513 C C . SER A 1 568 ? -3.583 13.068 54.083 1.00 70.19 568 SER A C 1
ATOM 4515 O O . SER A 1 568 ? -4.334 13.660 53.312 1.00 70.19 568 SER A O 1
ATOM 4517 N N . PRO A 1 569 ? -3.885 11.862 54.595 1.00 73.88 569 PRO A N 1
ATOM 4518 C CA . PRO A 1 569 ? -4.846 10.928 54.000 1.00 73.88 569 PRO A CA 1
ATOM 4519 C C . PRO A 1 569 ? -6.307 11.392 53.989 1.00 73.88 569 PRO A C 1
ATOM 4521 O O . PRO A 1 569 ? -7.126 10.750 53.365 1.00 73.88 569 PRO A O 1
ATOM 4524 N N . LEU A 1 570 ? -6.668 12.439 54.734 1.00 87.38 570 LEU A N 1
ATOM 4525 C CA . LEU A 1 570 ? -8.031 12.974 54.763 1.00 87.38 570 LEU A CA 1
ATOM 4526 C C . LEU A 1 570 ? -7.974 14.482 55.002 1.00 87.38 570 LEU A C 1
ATOM 4528 O O . LEU A 1 570 ? -7.741 14.942 56.130 1.00 87.38 570 LEU A O 1
ATOM 4532 N N . THR A 1 571 ? -8.179 15.273 53.960 1.00 88.56 571 THR A N 1
ATOM 4533 C CA . THR A 1 571 ? -8.254 16.728 54.031 1.00 88.56 571 THR A CA 1
ATOM 4534 C C . THR A 1 571 ? -9.437 17.184 54.888 1.00 88.56 571 THR A C 1
ATOM 4536 O O . THR A 1 571 ? -10.372 16.446 55.204 1.00 88.56 571 THR A O 1
ATOM 4539 N N . GLY A 1 572 ? -9.405 18.446 55.324 1.00 89.62 572 GLY A N 1
ATOM 4540 C CA . GLY A 1 572 ? -10.503 19.006 56.117 1.00 89.62 572 GLY A CA 1
ATOM 4541 C C . GLY A 1 572 ? -11.831 19.072 55.353 1.00 89.62 572 GLY A C 1
ATOM 4542 O O . GLY A 1 572 ? -12.881 19.064 55.989 1.00 89.62 572 GLY A O 1
ATOM 4543 N N . GLU A 1 573 ? -11.791 19.143 54.020 1.00 90.50 573 GLU A N 1
ATOM 4544 C CA . GLU A 1 573 ? -12.988 19.170 53.172 1.00 90.50 573 GLU A CA 1
ATOM 4545 C C . GLU A 1 573 ? -13.598 17.769 53.043 1.00 90.50 573 GLU A C 1
ATOM 4547 O O . GLU A 1 573 ? -14.795 17.617 53.290 1.00 90.50 573 GLU A O 1
ATOM 4552 N N . GLU A 1 574 ? -12.780 16.740 52.810 1.00 93.19 574 GLU A N 1
ATOM 4553 C CA . GLU A 1 574 ? -13.216 15.334 52.803 1.00 93.19 574 GLU A CA 1
ATOM 4554 C C . GLU A 1 574 ? -13.788 14.916 54.157 1.00 93.19 574 GLU A C 1
ATOM 4556 O O . GLU A 1 574 ? -14.860 14.323 54.230 1.00 93.19 574 GLU A O 1
ATOM 4561 N N . GLN A 1 575 ? -13.143 15.308 55.261 1.00 93.31 575 GLN A N 1
ATOM 4562 C CA . GLN A 1 575 ? -13.662 15.033 56.602 1.00 93.31 575 GLN A CA 1
ATOM 4563 C C . GLN A 1 575 ? -15.066 15.611 56.814 1.00 93.31 575 GLN A C 1
ATOM 4565 O O . GLN A 1 575 ? -15.901 14.967 57.447 1.00 93.31 575 GLN A O 1
ATOM 4570 N N . VAL A 1 576 ? -15.352 16.816 56.307 1.00 94.38 576 VAL A N 1
ATOM 4571 C CA . VAL A 1 576 ? -16.692 17.424 56.399 1.00 94.38 576 VAL A CA 1
ATOM 4572 C C . VAL A 1 576 ? -17.690 16.665 55.530 1.00 94.38 576 VAL A C 1
ATOM 4574 O O . VAL A 1 576 ? -18.789 16.360 55.989 1.00 94.38 576 VAL A O 1
ATOM 4577 N N . LEU A 1 577 ? -17.294 16.345 54.303 1.00 94.81 577 LEU A N 1
ATOM 4578 C CA . LEU A 1 577 ? -18.103 15.630 53.324 1.00 94.81 577 LEU A CA 1
ATOM 4579 C C . LEU A 1 577 ? -18.519 14.238 53.841 1.00 94.81 577 LEU A C 1
ATOM 4581 O O . LEU A 1 577 ? -19.703 13.898 53.870 1.00 94.81 577 LEU A O 1
ATOM 4585 N N . ILE A 1 578 ? -17.558 13.480 54.371 1.00 94.81 578 ILE A N 1
ATOM 4586 C CA . ILE A 1 578 ? -17.782 12.158 54.964 1.00 94.81 578 ILE A CA 1
ATOM 4587 C C . ILE A 1 578 ? -18.573 12.263 56.275 1.00 94.81 578 ILE A C 1
ATOM 4589 O O . ILE A 1 578 ? -19.436 11.425 56.530 1.00 94.81 578 ILE A O 1
ATOM 4593 N N . SER A 1 579 ? -18.336 13.291 57.106 1.00 95.69 579 SER A N 1
ATOM 4594 C CA . SER A 1 579 ? -19.134 13.512 58.330 1.00 95.69 579 SER A CA 1
ATOM 4595 C C . SER A 1 579 ? -20.620 13.651 58.006 1.00 95.69 579 SER A C 1
ATOM 4597 O O . SER A 1 579 ? -21.453 13.020 58.648 1.00 95.69 579 SER A O 1
ATOM 4599 N N . ASN A 1 580 ? -20.950 14.462 56.997 1.00 95.31 580 ASN A N 1
ATOM 4600 C CA . ASN A 1 580 ? -22.331 14.689 56.579 1.00 95.31 580 ASN A CA 1
ATOM 4601 C C . ASN A 1 580 ? -22.990 13.408 56.046 1.00 95.31 580 ASN A C 1
ATOM 4603 O O . ASN A 1 580 ? -24.161 13.175 56.335 1.00 95.31 580 ASN A O 1
ATOM 4607 N N . TYR A 1 581 ? -22.239 12.588 55.306 1.00 95.69 581 TYR A N 1
ATOM 4608 C CA . TYR A 1 581 ? -22.698 11.285 54.818 1.00 95.69 581 TYR A CA 1
ATOM 4609 C C . TYR A 1 581 ? -22.994 10.322 55.983 1.00 95.69 581 TYR A C 1
ATOM 4611 O O . TYR A 1 581 ? -24.065 9.719 56.066 1.00 95.69 581 TYR A O 1
ATOM 4619 N N . LEU A 1 582 ? -22.078 10.229 56.954 1.00 95.38 582 LEU A N 1
ATOM 4620 C CA . LEU A 1 582 ? -22.249 9.391 58.147 1.00 95.38 582 LEU A CA 1
ATOM 4621 C C . LEU A 1 582 ? -23.407 9.858 59.042 1.00 95.38 582 LEU A C 1
ATOM 4623 O O . LEU A 1 582 ? -24.123 9.033 59.613 1.00 95.38 582 LEU A O 1
ATOM 4627 N N . ASP A 1 583 ? -23.620 11.170 59.153 1.00 95.19 583 ASP A N 1
ATOM 4628 C CA . ASP A 1 583 ? -24.748 11.755 59.887 1.00 95.19 583 ASP A CA 1
ATOM 4629 C C . ASP A 1 583 ? -26.113 11.422 59.254 1.00 95.19 583 ASP A C 1
ATOM 4631 O O . ASP A 1 583 ? -27.145 11.543 59.923 1.00 95.19 583 ASP A O 1
ATOM 4635 N N . GLN A 1 584 ? -26.126 10.978 57.993 1.00 91.69 584 GLN A N 1
ATOM 4636 C CA . GLN A 1 584 ? -27.306 10.533 57.246 1.00 91.69 584 GLN A CA 1
ATOM 4637 C C . GLN A 1 584 ? -27.453 9.001 57.195 1.00 91.69 584 GLN A C 1
ATOM 4639 O O . GLN A 1 584 ? -28.089 8.466 56.293 1.00 91.69 584 GLN A O 1
ATOM 4644 N N . ASP A 1 585 ? -26.920 8.296 58.200 1.00 89.94 585 ASP A N 1
ATOM 4645 C CA . ASP A 1 585 ? -26.965 6.830 58.335 1.00 89.94 585 ASP A CA 1
ATOM 4646 C C . ASP A 1 585 ? -26.151 6.058 57.266 1.00 89.94 585 ASP A C 1
ATOM 4648 O O . ASP A 1 585 ? -26.330 4.845 57.112 1.00 89.94 585 ASP A O 1
ATOM 4652 N N . GLY A 1 586 ? -25.222 6.724 56.571 1.00 91.50 586 GLY A N 1
ATOM 4653 C CA . GLY A 1 586 ? -24.288 6.091 55.641 1.00 91.50 586 GLY A CA 1
ATOM 4654 C C . GLY A 1 586 ? -23.292 5.143 56.325 1.00 91.50 586 GLY A C 1
ATOM 4655 O O . GLY A 1 586 ? -22.906 5.332 57.483 1.00 91.50 586 GLY A O 1
ATOM 4656 N N . TYR A 1 587 ? -22.839 4.111 55.608 1.00 94.50 587 TYR A N 1
ATOM 4657 C CA . TYR A 1 587 ? -21.792 3.201 56.083 1.00 94.50 587 TYR A CA 1
ATOM 4658 C C . TYR A 1 587 ? -20.459 3.505 55.401 1.00 94.50 587 TYR A C 1
ATOM 4660 O O . TYR A 1 587 ? -20.392 3.555 54.175 1.00 94.50 587 TYR A O 1
ATOM 4668 N N . LEU A 1 588 ? -19.396 3.659 56.191 1.00 93.38 588 LEU A N 1
ATOM 4669 C CA . LEU A 1 588 ? -18.043 3.925 55.702 1.00 93.38 588 LEU A CA 1
ATOM 4670 C C . LEU A 1 588 ? -17.093 2.786 56.076 1.00 93.38 588 LEU A C 1
ATOM 4672 O O . LEU A 1 588 ? -17.012 2.381 57.239 1.00 93.38 588 LEU A O 1
ATOM 4676 N N . LEU A 1 589 ? -16.325 2.325 55.096 1.00 91.00 589 LEU A N 1
ATOM 4677 C CA . LEU A 1 589 ? -15.061 1.637 55.293 1.00 91.00 589 LEU A CA 1
ATOM 4678 C C . LEU A 1 589 ? -13.959 2.607 54.884 1.00 91.00 589 LEU A C 1
ATOM 4680 O O . LEU A 1 589 ? -13.804 2.907 53.710 1.00 91.00 589 LEU A O 1
ATOM 4684 N N . LEU A 1 590 ? -13.212 3.100 55.863 1.00 89.94 590 LEU A N 1
ATOM 4685 C CA . LEU A 1 590 ? -12.075 3.976 55.625 1.00 89.94 590 LEU A CA 1
ATOM 4686 C C . LEU A 1 590 ? -10.792 3.150 55.686 1.00 89.94 590 LEU A C 1
ATOM 4688 O O . LEU A 1 590 ? -10.565 2.445 56.677 1.00 89.94 590 LEU A O 1
ATOM 4692 N N . SER A 1 591 ? -9.968 3.232 54.647 1.00 86.69 591 SER A N 1
ATOM 4693 C CA . SER A 1 591 ? -8.730 2.467 54.542 1.00 86.69 591 SER A CA 1
ATOM 4694 C C . SER A 1 591 ? -7.567 3.331 54.076 1.00 86.69 591 SER A C 1
ATOM 4696 O O . SER A 1 591 ? -7.732 4.205 53.237 1.00 86.69 591 SER A O 1
ATOM 4698 N N . GLY A 1 592 ? -6.391 3.084 54.650 1.00 83.44 592 GLY A N 1
ATOM 4699 C CA . GLY A 1 592 ? -5.178 3.836 54.356 1.00 83.44 592 GLY A CA 1
ATOM 4700 C C . GLY A 1 592 ? -4.145 3.741 55.474 1.00 83.44 592 GLY A C 1
ATOM 4701 O O . GLY A 1 592 ? -4.411 3.239 56.577 1.00 83.44 592 GLY A O 1
ATOM 4702 N N . GLN A 1 593 ? -2.929 4.197 55.194 1.00 83.44 593 GLN A N 1
ATOM 4703 C CA . GLN A 1 593 ? -1.830 4.164 56.149 1.00 83.44 593 GLN A CA 1
ATOM 4704 C C . GLN A 1 593 ? -1.907 5.351 57.123 1.00 83.44 593 GLN A C 1
ATOM 4706 O O . GLN A 1 593 ? -2.265 6.458 56.761 1.00 83.44 593 GLN A O 1
ATOM 4711 N N . TYR A 1 594 ? -1.584 5.108 58.398 1.00 83.31 594 TYR A N 1
ATOM 4712 C CA . TYR A 1 594 ? -1.433 6.135 59.445 1.00 83.31 594 TYR A CA 1
ATOM 4713 C C . TYR A 1 594 ? -2.617 7.082 59.725 1.00 83.31 594 TYR A C 1
ATOM 4715 O O . TYR A 1 594 ? -2.471 7.925 60.604 1.00 83.31 594 TYR A O 1
ATOM 4723 N N . ILE A 1 595 ? -3.810 6.863 59.159 1.00 84.56 595 ILE A N 1
ATOM 4724 C CA . ILE A 1 595 ? -5.024 7.683 59.364 1.00 84.56 595 ILE A CA 1
ATOM 4725 C C . ILE A 1 595 ? -5.205 8.136 60.825 1.00 84.56 595 ILE A C 1
ATOM 4727 O O . ILE A 1 595 ? -5.261 9.327 61.123 1.00 84.56 595 ILE A O 1
ATOM 4731 N N . GLY A 1 596 ? -5.207 7.207 61.785 1.00 81.81 596 GLY A N 1
ATOM 4732 C CA . GLY A 1 596 ? -5.375 7.553 63.204 1.00 81.81 596 GLY A CA 1
ATOM 4733 C C . GLY A 1 596 ? -4.251 8.421 63.803 1.00 81.81 596 GLY A C 1
ATOM 4734 O O . GLY A 1 596 ? -4.491 9.163 64.755 1.00 81.81 596 GLY A O 1
ATOM 4735 N N . ASN A 1 597 ? -3.028 8.354 63.268 1.00 83.69 597 ASN A N 1
ATOM 4736 C CA . ASN A 1 597 ? -1.929 9.234 63.678 1.00 83.69 597 ASN A CA 1
ATOM 4737 C C . ASN A 1 597 ? -2.080 10.635 63.078 1.00 83.69 597 ASN A C 1
ATOM 4739 O O . ASN A 1 597 ? -1.819 11.615 63.779 1.00 83.69 597 ASN A O 1
ATOM 4743 N N . ASP A 1 598 ? -2.508 10.718 61.820 1.00 82.06 598 ASP A N 1
ATOM 4744 C CA . ASP A 1 598 ? -2.462 11.957 61.044 1.00 82.06 598 ASP A CA 1
ATOM 4745 C C . ASP A 1 598 ? -3.687 12.838 61.304 1.00 82.06 598 ASP A C 1
ATOM 4747 O O . ASP A 1 598 ? -3.554 14.051 61.484 1.00 82.06 598 ASP A O 1
ATOM 4751 N N . ILE A 1 599 ? -4.867 12.230 61.475 1.00 86.19 599 ILE A N 1
ATOM 4752 C CA . ILE A 1 599 ? -6.108 12.953 61.790 1.00 86.19 599 ILE A CA 1
ATOM 4753 C C . ILE A 1 599 ? -6.587 12.769 63.237 1.00 86.19 599 ILE A C 1
ATOM 4755 O O . ILE A 1 599 ? -7.643 13.284 63.603 1.00 86.19 599 ILE A O 1
ATOM 4759 N N . GLY A 1 600 ? -5.807 12.118 64.108 1.00 83.56 600 GLY A N 1
ATOM 4760 C CA . GLY A 1 600 ? -6.190 11.783 65.493 1.00 83.56 600 GLY A CA 1
ATOM 4761 C C . GLY A 1 600 ? -6.585 12.961 66.401 1.00 83.56 600 GLY A C 1
ATOM 4762 O O . GLY A 1 600 ? -7.173 12.770 67.467 1.00 83.56 600 GLY A O 1
ATOM 4763 N N . GLY A 1 601 ? -6.253 14.193 66.006 1.00 84.69 601 GLY A N 1
ATOM 4764 C CA . GLY A 1 601 ? -6.619 15.424 66.715 1.00 84.69 601 GLY A CA 1
ATOM 4765 C C . GLY A 1 601 ? -7.892 16.113 66.215 1.00 84.69 601 GLY A C 1
ATOM 4766 O O . GLY A 1 601 ? -8.270 17.135 66.788 1.00 84.69 601 GLY A O 1
ATOM 4767 N N . THR A 1 602 ? -8.521 15.600 65.158 1.00 89.56 602 THR A N 1
ATOM 4768 C CA . THR A 1 602 ? -9.670 16.227 64.488 1.00 89.56 602 THR A CA 1
ATOM 4769 C C . THR A 1 602 ? -10.994 15.879 65.166 1.00 89.56 602 THR A C 1
ATOM 4771 O O . THR A 1 602 ? -11.102 14.883 65.888 1.00 89.56 602 THR A O 1
ATOM 4774 N N . ASP A 1 603 ? -12.017 16.704 64.929 1.00 91.00 603 ASP A N 1
ATOM 4775 C CA . ASP A 1 603 ? -13.380 16.413 65.383 1.00 91.00 603 ASP A CA 1
ATOM 4776 C C . ASP A 1 603 ? -13.945 15.182 64.656 1.00 91.00 603 ASP A C 1
ATOM 4778 O O . ASP A 1 603 ? -14.624 14.373 65.284 1.00 91.00 603 ASP A O 1
ATOM 4782 N N . PHE A 1 604 ? -13.607 14.989 63.374 1.00 92.00 604 PHE A N 1
ATOM 4783 C CA . PHE A 1 604 ? -14.005 13.807 62.606 1.00 92.00 604 PHE A CA 1
ATOM 4784 C C . PHE A 1 604 ? -13.522 12.518 63.276 1.00 92.00 604 PHE A C 1
ATOM 4786 O O . PHE A 1 604 ? -14.328 11.656 63.622 1.00 92.00 604 PHE A O 1
ATOM 4793 N N . HIS A 1 605 ? -12.221 12.433 63.572 1.00 90.62 605 HIS A N 1
ATOM 4794 C CA . HIS A 1 605 ? -11.657 11.270 64.251 1.00 90.62 605 HIS A CA 1
ATOM 4795 C C . HIS A 1 605 ? -12.277 11.044 65.636 1.00 90.62 605 HIS A C 1
ATOM 4797 O O . HIS A 1 605 ? -12.419 9.909 66.052 1.00 90.62 605 HIS A O 1
ATOM 4803 N N . GLN A 1 606 ? -12.633 12.086 66.394 1.00 90.12 606 GLN A N 1
ATOM 4804 C CA . GLN A 1 606 ? -13.237 11.898 67.724 1.00 90.12 606 GLN A CA 1
ATOM 4805 C C . GLN A 1 606 ? -14.702 11.454 67.679 1.00 90.12 606 GLN A C 1
ATOM 4807 O O . GLN A 1 606 ? -15.170 10.815 68.625 1.00 90.12 606 GLN A O 1
ATOM 4812 N N . ASN A 1 607 ? -15.431 11.858 66.640 1.00 90.94 607 ASN A N 1
ATOM 4813 C CA . ASN A 1 607 ? -16.872 11.659 66.549 1.00 90.94 607 ASN A CA 1
ATOM 4814 C C . ASN A 1 607 ? -17.249 10.388 65.774 1.00 90.94 607 ASN A C 1
ATOM 4816 O O . ASN A 1 607 ? -18.280 9.797 66.098 1.00 90.94 607 ASN A O 1
ATOM 4820 N N . TYR A 1 608 ? -16.431 9.963 64.802 1.00 88.31 608 TYR A N 1
ATOM 4821 C CA . TYR A 1 608 ? -16.787 8.901 63.851 1.00 88.31 608 TYR A CA 1
ATOM 4822 C C . TYR A 1 608 ? -15.837 7.688 63.828 1.00 88.31 608 TYR A C 1
ATOM 4824 O O . TYR A 1 608 ? -16.262 6.626 63.372 1.00 88.31 608 TYR A O 1
ATOM 4832 N N . LEU A 1 609 ? -14.599 7.806 64.332 1.00 84.69 609 LEU A N 1
ATOM 4833 C CA . LEU A 1 609 ? -13.587 6.731 64.367 1.00 84.69 609 LEU A CA 1
ATOM 4834 C C . LEU A 1 609 ? -13.233 6.331 65.811 1.00 84.69 609 LEU A C 1
ATOM 4836 O O . LEU A 1 609 ? -12.932 5.134 66.036 1.00 84.69 609 LEU A O 1
#